Protein AF-A0A0N1ETY0-F1 (afdb_monomer_lite)

Sequence (392 aa):
MAFRADLLRKKLKDENRTQKFLAGELKTTQRTVSRWLSGANAPKGKDLERIANVLNCDAREFDPSHADEGAGILVSARVSVASHNAYEVMGHRYGVSQKAIVELAPILFSIVAARALNIPGEDLLLHDEATRRGLTSPLLGDNYQDQSGFEMDRRAASNGLCFGLKAGNPLEENPRNLFVEAMHRLTFGLADTVNLDGLVTTEAGEVPTASGSVVDVDVLRSMTGDSPELMQALASGQLRLSKCMDEFRAGGSDKVESLAAILQRHLEADTAVHRTALEARREASLGKLAAWHAAYAQDYPEMSAEYDELMQAYCHEAGWCPDWFTDDQKDELWADPFGERRFIDEDILPSFLLVRT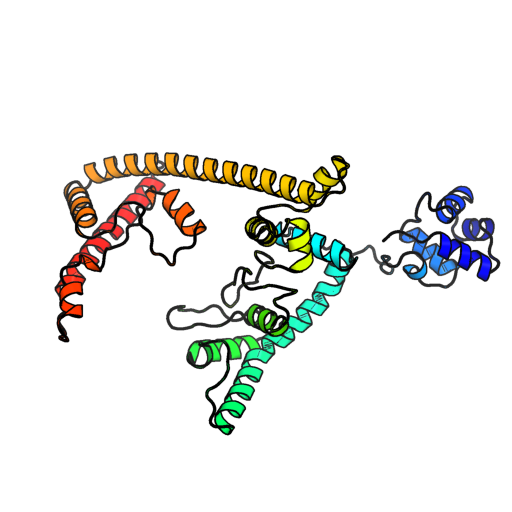SSALTMPQITSIKNRIRKIEAHRSTSKAAFEEAGE

Structure (mmCIF, N/CA/C/O backbone):
data_AF-A0A0N1ETY0-F1
#
_entry.id   AF-A0A0N1ETY0-F1
#
loop_
_atom_site.group_PDB
_atom_site.id
_atom_site.type_symbol
_atom_site.label_atom_id
_atom_site.label_alt_id
_atom_site.label_comp_id
_atom_site.label_asym_id
_atom_site.label_entity_id
_atom_site.label_seq_id
_atom_site.pdbx_PDB_ins_code
_atom_site.Cartn_x
_atom_site.Cartn_y
_atom_site.Cartn_z
_atom_site.occupancy
_atom_site.B_iso_or_equiv
_atom_site.auth_seq_id
_atom_site.auth_comp_id
_atom_site.auth_asym_id
_atom_site.auth_atom_id
_atom_site.pdbx_PDB_model_num
ATOM 1 N N . MET A 1 1 ? -9.637 0.552 25.660 1.00 49.91 1 MET A N 1
ATOM 2 C CA . MET A 1 1 ? -10.673 0.504 26.717 1.00 49.91 1 MET A CA 1
ATOM 3 C C . MET A 1 1 ? -10.066 0.994 28.021 1.00 49.91 1 MET A C 1
ATOM 5 O O . MET A 1 1 ? -8.882 0.775 28.213 1.00 49.91 1 MET A O 1
ATOM 9 N N . ALA A 1 2 ? -10.837 1.704 28.848 1.00 72.69 2 ALA A N 1
ATOM 10 C CA . ALA A 1 2 ? -10.352 2.360 30.064 1.00 72.69 2 ALA A CA 1
ATOM 11 C C . ALA A 1 2 ? -10.469 1.463 31.313 1.00 72.69 2 ALA A C 1
ATOM 13 O O . ALA A 1 2 ? -11.287 0.542 31.348 1.00 72.69 2 ALA A O 1
ATOM 14 N N . PHE A 1 3 ? -9.678 1.784 32.340 1.00 84.06 3 PHE A N 1
ATOM 15 C CA . PHE A 1 3 ? -9.737 1.219 33.692 1.00 84.06 3 PHE A CA 1
ATOM 16 C C . PHE A 1 3 ? -11.170 1.137 34.256 1.00 84.06 3 PHE A C 1
ATOM 18 O O . PHE A 1 3 ? -11.936 2.103 34.206 1.00 84.06 3 PHE A O 1
ATOM 25 N N . ARG A 1 4 ? -11.514 -0.010 34.849 1.00 87.88 4 ARG A N 1
ATOM 26 C CA . ARG A 1 4 ? -12.846 -0.343 35.373 1.00 87.88 4 ARG A CA 1
ATOM 27 C C . ARG A 1 4 ? -12.927 -0.131 36.889 1.00 87.88 4 ARG A C 1
ATOM 29 O O . ARG A 1 4 ? -12.682 -1.030 37.696 1.00 87.88 4 ARG A O 1
ATOM 36 N N . ALA A 1 5 ? -13.285 1.089 37.292 1.00 89.44 5 ALA A N 1
ATOM 37 C CA . ALA A 1 5 ? -13.374 1.496 38.701 1.00 89.44 5 ALA A CA 1
ATOM 38 C C . ALA A 1 5 ? -14.460 0.752 39.508 1.00 89.44 5 ALA A C 1
ATOM 40 O O . ALA A 1 5 ? -14.381 0.621 40.731 1.00 89.44 5 ALA A O 1
ATOM 41 N N . ASP A 1 6 ? -15.509 0.286 38.839 1.00 90.00 6 ASP A N 1
ATOM 42 C CA . ASP A 1 6 ? -16.552 -0.581 39.384 1.00 90.00 6 ASP A CA 1
ATOM 43 C C . ASP A 1 6 ? -16.007 -1.953 39.807 1.00 90.00 6 ASP A C 1
ATOM 45 O O . ASP A 1 6 ? -16.333 -2.414 40.904 1.00 90.00 6 ASP A O 1
ATOM 49 N N . LEU A 1 7 ? -15.118 -2.556 39.010 1.00 88.94 7 LEU A N 1
ATOM 50 C CA . LEU A 1 7 ? -14.484 -3.833 39.345 1.00 88.94 7 LEU A CA 1
ATOM 51 C C . LEU A 1 7 ? -13.558 -3.702 40.555 1.00 88.94 7 LEU A C 1
ATOM 53 O O . LEU A 1 7 ? -13.625 -4.531 41.463 1.00 88.94 7 LEU A O 1
ATOM 57 N N . LEU A 1 8 ? -12.783 -2.615 40.641 1.00 89.25 8 LEU A N 1
ATOM 58 C CA . LEU A 1 8 ? -11.962 -2.339 41.825 1.00 89.25 8 LEU A CA 1
ATOM 59 C C . LEU A 1 8 ? -12.820 -2.160 43.091 1.00 89.25 8 LEU A C 1
ATOM 61 O O . LEU A 1 8 ? -12.500 -2.713 44.145 1.00 89.25 8 LEU A O 1
ATOM 65 N N . ARG A 1 9 ? -13.936 -1.421 43.002 1.00 91.56 9 ARG A N 1
ATOM 66 C CA . ARG A 1 9 ? -14.877 -1.257 44.128 1.00 91.56 9 ARG A CA 1
ATOM 67 C C . ARG A 1 9 ? -15.480 -2.586 44.568 1.00 91.56 9 ARG A C 1
ATOM 69 O O . ARG A 1 9 ? -15.586 -2.833 45.768 1.00 91.56 9 ARG A O 1
ATOM 76 N N . LYS A 1 10 ? -15.877 -3.421 43.607 1.00 91.19 10 LYS A N 1
ATOM 77 C CA . LYS A 1 10 ? -16.440 -4.743 43.874 1.00 91.19 10 LYS A CA 1
ATOM 78 C C . LYS A 1 10 ? -15.421 -5.636 44.583 1.00 91.19 10 LYS A C 1
ATOM 80 O O . LYS A 1 10 ? -15.729 -6.148 45.651 1.00 91.19 10 LYS A O 1
ATOM 85 N N . LYS A 1 11 ? -14.189 -5.714 44.074 1.00 89.81 11 LYS A N 1
ATOM 86 C CA . LYS A 1 11 ? -13.116 -6.532 44.661 1.00 89.81 11 LYS A CA 1
ATOM 87 C C . LYS A 1 11 ? -12.775 -6.116 46.096 1.00 89.81 11 LYS A C 1
ATOM 89 O O . LYS A 1 11 ? -12.684 -6.959 46.980 1.00 89.81 11 LYS A O 1
ATOM 94 N N . LEU A 1 12 ? -12.676 -4.808 46.363 1.00 90.31 12 LEU A N 1
ATOM 95 C CA . LEU A 1 12 ? -12.457 -4.304 47.726 1.00 90.31 12 LEU A CA 1
ATOM 96 C C . LEU A 1 12 ? -13.573 -4.718 48.689 1.00 90.31 12 LEU A C 1
ATOM 98 O O . LEU A 1 12 ? -13.297 -5.063 49.837 1.00 90.31 12 LEU A O 1
ATOM 102 N N . LYS A 1 13 ? -14.825 -4.691 48.222 1.00 90.94 13 LYS A N 1
ATOM 103 C CA . LYS A 1 13 ? -15.976 -5.129 49.011 1.00 90.94 13 LYS A CA 1
ATOM 104 C C . LYS A 1 13 ? -15.937 -6.637 49.266 1.00 90.94 13 LYS A C 1
ATOM 106 O O . LYS A 1 13 ? -16.143 -7.044 50.404 1.00 90.94 13 LYS A O 1
ATOM 111 N N . ASP A 1 14 ? -15.644 -7.430 48.239 1.00 89.12 14 ASP A N 1
ATOM 112 C CA . ASP A 1 14 ? -15.599 -8.895 48.320 1.00 89.12 14 ASP A CA 1
ATOM 113 C C . ASP A 1 14 ? -14.485 -9.379 49.270 1.00 89.12 14 ASP A C 1
ATOM 115 O O . ASP A 1 14 ? -14.660 -10.360 49.988 1.00 89.12 14 ASP A O 1
ATOM 119 N N . GLU A 1 15 ? -13.374 -8.643 49.359 1.00 86.62 15 GLU A N 1
ATOM 120 C CA . GLU A 1 15 ? -12.265 -8.935 50.278 1.00 86.62 15 GLU A CA 1
ATOM 121 C C . GLU A 1 15 ? -12.382 -8.256 51.656 1.00 86.62 15 GLU A C 1
ATOM 123 O O . GLU A 1 15 ? -11.464 -8.353 52.470 1.00 86.62 15 GLU A O 1
ATOM 128 N N . ASN A 1 16 ? -13.487 -7.557 51.947 1.00 88.81 16 ASN A N 1
ATOM 129 C CA . ASN A 1 16 ? -13.677 -6.763 53.173 1.00 88.81 16 ASN A CA 1
ATOM 130 C C . ASN A 1 16 ? -12.553 -5.737 53.438 1.00 88.81 16 ASN A C 1
ATOM 132 O O . ASN A 1 16 ? -12.213 -5.427 54.584 1.00 88.81 16 ASN A O 1
ATOM 136 N N . ARG A 1 17 ? -11.977 -5.168 52.375 1.00 89.00 17 ARG A N 1
ATOM 137 C CA . ARG A 1 17 ? -10.902 -4.171 52.448 1.00 89.00 17 ARG A CA 1
ATOM 138 C C . ARG A 1 17 ? -11.454 -2.764 52.239 1.00 89.00 17 ARG A C 1
ATOM 140 O O . ARG A 1 17 ? -12.362 -2.522 51.451 1.00 89.00 17 ARG A O 1
ATOM 147 N N . THR A 1 18 ? -10.885 -1.792 52.951 1.00 90.38 18 THR A N 1
ATOM 148 C CA . THR A 1 18 ? -11.328 -0.387 52.891 1.00 90.38 18 THR A CA 1
ATOM 149 C C . THR A 1 18 ? -10.413 0.471 52.015 1.00 90.38 18 THR A C 1
ATOM 151 O O . THR A 1 18 ? -9.252 0.129 51.790 1.00 90.38 18 THR A O 1
ATOM 154 N N . GLN A 1 19 ? -10.872 1.659 51.595 1.00 89.25 19 GLN A N 1
ATOM 155 C CA . GLN A 1 19 ? -9.989 2.625 50.916 1.00 89.25 19 GLN A CA 1
ATOM 156 C C . GLN A 1 19 ? -8.766 2.987 51.777 1.00 89.25 19 GLN A C 1
ATOM 158 O O . GLN A 1 19 ? -7.692 3.266 51.253 1.00 89.25 19 GLN A O 1
ATOM 163 N N . LYS A 1 20 ? -8.940 3.010 53.110 1.00 89.94 20 LYS A N 1
ATOM 164 C CA . LYS A 1 20 ? -7.881 3.322 54.074 1.00 89.94 20 LYS A CA 1
ATOM 165 C C . LYS A 1 20 ? -6.827 2.222 54.094 1.00 89.94 20 LYS A C 1
ATOM 167 O O . LYS A 1 20 ? -5.646 2.543 54.148 1.00 89.94 20 LYS A O 1
ATOM 172 N N . PHE A 1 21 ? -7.260 0.964 54.019 1.00 91.62 21 PHE A N 1
ATOM 173 C CA . PHE A 1 21 ? -6.368 -0.182 53.878 1.00 91.62 21 PHE A CA 1
ATOM 174 C C . PHE A 1 21 ? -5.535 -0.059 52.597 1.00 91.62 21 PHE A C 1
ATOM 176 O O . PHE A 1 21 ? -4.311 -0.028 52.664 1.00 91.62 21 PHE A O 1
ATOM 183 N N . LEU A 1 22 ? -6.199 0.129 51.451 1.00 89.69 22 LEU A N 1
ATOM 184 C CA . LEU A 1 22 ? -5.520 0.208 50.158 1.00 89.69 22 LEU A CA 1
ATOM 185 C C . LEU A 1 22 ? -4.552 1.404 50.091 1.00 89.69 22 LEU A C 1
ATOM 187 O O . LEU A 1 22 ? -3.439 1.275 49.597 1.00 89.69 22 LEU A O 1
ATOM 191 N N . ALA A 1 23 ? -4.930 2.557 50.651 1.00 91.56 23 ALA A N 1
ATOM 192 C CA . ALA A 1 23 ? -4.047 3.720 50.746 1.00 91.56 23 ALA A CA 1
ATOM 193 C C . ALA A 1 23 ? -2.799 3.456 51.613 1.00 91.56 23 ALA A C 1
ATOM 195 O O . ALA A 1 23 ? -1.714 3.934 51.278 1.00 91.56 23 ALA A O 1
ATOM 196 N N . GLY A 1 24 ? -2.954 2.694 52.702 1.00 88.94 24 GLY A N 1
ATOM 197 C CA . GLY A 1 24 ? -1.863 2.307 53.597 1.00 88.94 24 GLY A CA 1
ATOM 198 C C . GLY A 1 24 ? -0.850 1.388 52.919 1.00 88.94 24 GLY A C 1
ATOM 199 O O . GLY A 1 24 ? 0.336 1.711 52.894 1.00 88.94 24 GLY A O 1
ATOM 200 N N . GLU A 1 25 ? -1.326 0.304 52.305 1.00 88.75 25 GLU A N 1
ATOM 201 C CA . GLU A 1 25 ? -0.475 -0.671 51.605 1.00 88.75 25 GLU A CA 1
ATOM 202 C C . GLU A 1 25 ? 0.276 -0.047 50.423 1.00 88.75 25 GLU A C 1
ATOM 204 O O . GLU A 1 25 ? 1.470 -0.263 50.223 1.00 88.75 25 GLU A O 1
ATOM 209 N N . LEU A 1 26 ? -0.406 0.812 49.666 1.00 87.81 26 LEU A N 1
ATOM 210 C CA . LEU A 1 26 ? 0.155 1.450 48.477 1.00 87.81 26 LEU A CA 1
ATOM 211 C C . LEU A 1 26 ? 0.992 2.704 48.784 1.00 87.81 26 LEU A C 1
ATOM 213 O O . LEU A 1 26 ? 1.518 3.324 47.857 1.00 87.81 26 LEU A O 1
ATOM 217 N N . LYS A 1 27 ? 1.113 3.107 50.060 1.00 89.12 27 LYS A N 1
ATOM 218 C CA . LYS A 1 27 ? 1.803 4.337 50.502 1.00 89.12 27 LYS A CA 1
ATOM 219 C C . LYS A 1 27 ? 1.344 5.592 49.739 1.00 89.12 27 LYS A C 1
ATOM 221 O O . LYS A 1 27 ? 2.148 6.429 49.334 1.00 89.12 27 LYS A O 1
ATOM 226 N N . THR A 1 28 ? 0.035 5.726 49.542 1.00 89.75 28 THR A N 1
ATOM 227 C CA . THR A 1 28 ? -0.612 6.844 48.831 1.00 89.75 28 THR A CA 1
ATOM 228 C C . THR A 1 28 ? -1.726 7.449 49.689 1.00 89.75 28 THR A C 1
ATOM 230 O O . THR A 1 28 ? -2.027 6.982 50.785 1.00 89.75 28 THR A O 1
ATOM 233 N N . THR A 1 29 ? -2.327 8.552 49.241 1.00 91.62 29 THR A N 1
ATOM 234 C CA . THR A 1 29 ? -3.383 9.232 50.000 1.00 91.62 29 THR A CA 1
ATOM 235 C C . THR A 1 29 ? -4.746 8.584 49.759 1.00 91.62 29 THR A C 1
ATOM 237 O O . THR A 1 29 ? -5.067 8.172 48.643 1.00 91.62 29 THR A O 1
ATOM 240 N N . GLN A 1 30 ? -5.614 8.587 50.776 1.00 91.06 30 GLN A N 1
ATOM 241 C CA . GLN A 1 30 ? -7.008 8.147 50.611 1.00 91.06 30 GLN A CA 1
ATOM 242 C C . GLN A 1 30 ? -7.755 8.953 49.539 1.00 91.06 30 GLN A C 1
ATOM 244 O O . GLN A 1 30 ? -8.630 8.417 48.867 1.00 91.06 30 GLN A O 1
ATOM 249 N N . ARG A 1 31 ? -7.384 10.226 49.332 1.00 91.00 31 ARG A N 1
ATOM 250 C CA . ARG A 1 31 ? -7.933 11.071 48.261 1.00 91.00 31 ARG A CA 1
ATOM 251 C C . ARG A 1 31 ? -7.584 10.523 46.875 1.00 91.00 31 ARG A C 1
ATOM 253 O O . ARG A 1 31 ? -8.430 10.561 45.988 1.00 91.00 31 ARG A O 1
ATOM 260 N N . THR A 1 32 ? -6.367 10.015 46.684 1.00 90.44 32 THR A N 1
ATOM 261 C CA . THR A 1 32 ? -5.940 9.384 45.427 1.00 90.44 32 THR A CA 1
ATOM 262 C C . THR A 1 32 ? -6.734 8.106 45.168 1.00 90.44 32 THR A C 1
ATOM 264 O O . THR A 1 32 ? -7.322 7.968 44.101 1.00 90.44 32 THR A O 1
ATOM 267 N N . VAL A 1 33 ? -6.844 7.230 46.171 1.00 89.69 33 VAL A N 1
ATOM 268 C CA . VAL A 1 33 ? -7.635 5.992 46.070 1.00 89.69 33 VAL A CA 1
ATOM 269 C C . VAL A 1 33 ? -9.112 6.293 45.802 1.00 89.69 33 VAL A C 1
ATOM 271 O O . VAL A 1 33 ? -9.727 5.667 44.946 1.00 89.69 33 VAL A O 1
ATOM 274 N N . SER A 1 34 ? -9.678 7.303 46.464 1.00 91.75 34 SER A N 1
ATOM 275 C CA . SER A 1 34 ? -11.056 7.746 46.229 1.00 91.75 34 SER A CA 1
ATOM 276 C C . SER A 1 34 ? -11.286 8.198 44.780 1.00 91.75 34 SER A C 1
ATOM 278 O O . SER A 1 34 ? -12.310 7.849 44.198 1.00 91.75 34 SER A O 1
ATOM 280 N N . ARG A 1 35 ? -10.317 8.897 44.168 1.00 90.50 35 ARG A N 1
ATOM 281 C CA . ARG A 1 35 ? -10.372 9.292 42.747 1.00 90.50 35 ARG A CA 1
ATOM 282 C C . ARG A 1 35 ? -10.308 8.099 41.791 1.00 90.50 35 ARG A C 1
ATOM 284 O O . ARG A 1 35 ? -10.952 8.147 40.747 1.00 90.50 35 ARG A O 1
ATOM 291 N N . TRP A 1 36 ? -9.561 7.053 42.146 1.00 92.38 36 TRP A N 1
ATOM 292 C CA . TRP A 1 36 ? -9.536 5.801 41.385 1.00 92.38 36 TRP A CA 1
ATOM 293 C C . TRP A 1 36 ? -10.888 5.088 41.463 1.00 92.38 36 TRP A C 1
ATOM 295 O O . TRP A 1 36 ? -11.455 4.725 40.438 1.00 92.38 36 TRP A O 1
ATOM 305 N N . LEU A 1 37 ? -11.460 4.963 42.664 1.00 88.88 37 LEU A N 1
ATOM 306 C CA . LEU A 1 37 ? -12.750 4.296 42.883 1.00 88.88 37 LEU A CA 1
ATOM 307 C C . LEU A 1 37 ? -13.938 5.047 42.269 1.00 88.88 37 LEU A C 1
ATOM 309 O O . LEU A 1 37 ? -14.940 4.420 41.924 1.00 88.88 37 LEU A O 1
ATOM 313 N N . SER A 1 38 ? -13.848 6.372 42.134 1.00 87.19 38 SER A N 1
ATOM 314 C CA . SER A 1 38 ? -14.869 7.178 41.459 1.00 87.19 38 SER A CA 1
ATOM 315 C C . SER A 1 38 ? -14.731 7.196 39.935 1.00 87.19 38 SER A C 1
ATOM 317 O O . SER A 1 38 ? -15.620 7.714 39.267 1.00 87.19 38 SER A O 1
ATOM 319 N N . GLY A 1 39 ? -13.635 6.662 39.381 1.00 82.31 39 GLY A N 1
ATOM 320 C CA . GLY A 1 39 ? -13.335 6.710 37.947 1.00 82.31 39 GLY A CA 1
ATOM 321 C C . GLY A 1 39 ? -12.894 8.087 37.436 1.00 82.31 39 GLY A C 1
ATOM 322 O O . GLY A 1 39 ? -12.704 8.254 36.237 1.00 82.31 39 GLY A O 1
ATOM 323 N N . ALA A 1 40 ? -12.703 9.074 38.320 1.00 79.44 40 ALA A N 1
ATOM 324 C CA . ALA A 1 40 ? -12.299 10.429 37.934 1.00 79.44 40 ALA A CA 1
ATOM 325 C C . ALA A 1 40 ? -10.838 10.508 37.461 1.00 79.44 40 ALA A C 1
ATOM 327 O O . ALA A 1 40 ? -10.470 11.414 36.719 1.00 79.44 40 ALA A O 1
ATOM 328 N N . ASN A 1 41 ? -9.988 9.593 37.929 1.00 83.62 41 ASN A N 1
ATOM 329 C CA . ASN A 1 41 ? -8.619 9.440 37.454 1.00 83.62 41 ASN A CA 1
ATOM 330 C C . ASN A 1 41 ? -8.265 7.957 37.514 1.00 83.62 41 ASN A C 1
ATOM 332 O O . ASN A 1 41 ? -8.521 7.334 38.539 1.00 83.62 41 ASN A O 1
ATOM 336 N N . ALA A 1 42 ? -7.695 7.385 36.459 1.00 84.69 42 ALA A N 1
ATOM 337 C CA . ALA A 1 42 ? -7.257 5.995 36.491 1.00 84.69 42 ALA A CA 1
ATOM 338 C C . ALA A 1 42 ? -5.894 5.879 37.207 1.00 84.69 42 ALA A C 1
ATOM 340 O O . ALA A 1 42 ? -5.064 6.792 37.107 1.00 84.69 42 ALA A O 1
ATOM 341 N N . PRO A 1 43 ? -5.632 4.791 37.951 1.00 86.06 43 PRO A N 1
ATOM 342 C CA . PRO A 1 43 ? -4.280 4.481 38.409 1.00 86.06 43 PRO A CA 1
ATOM 343 C C . PRO A 1 43 ? -3.344 4.295 37.206 1.00 86.06 43 PRO A C 1
ATOM 345 O O . PRO A 1 43 ? -3.741 3.792 36.158 1.00 86.06 43 PRO A O 1
ATOM 348 N N . LYS A 1 44 ? -2.083 4.712 37.353 1.00 84.56 44 LYS A N 1
ATOM 349 C CA . LYS A 1 44 ? -1.043 4.448 36.344 1.00 84.56 44 LYS A CA 1
ATOM 350 C C . LYS A 1 44 ? -0.632 2.974 36.403 1.00 84.56 44 LYS A C 1
ATOM 352 O O . LYS A 1 44 ? -0.803 2.364 37.451 1.00 84.56 44 LYS A O 1
ATOM 357 N N . GLY A 1 45 ? -0.013 2.435 35.345 1.00 80.81 45 GLY A N 1
ATOM 358 C CA . GLY A 1 45 ? 0.389 1.013 35.268 1.00 80.81 45 GLY A CA 1
ATOM 359 C C . GLY A 1 45 ? 1.076 0.485 36.534 1.00 80.81 45 GLY A C 1
ATOM 360 O O . GLY A 1 45 ? 0.581 -0.452 37.144 1.00 80.81 45 GLY A O 1
ATOM 361 N N . LYS A 1 46 ? 2.086 1.210 37.030 1.00 82.62 46 LYS A N 1
ATOM 362 C CA . LYS A 1 46 ? 2.790 0.885 38.282 1.00 82.62 46 LYS A CA 1
ATOM 363 C C . LYS A 1 46 ? 1.896 0.834 39.525 1.00 82.62 46 LYS A C 1
ATOM 365 O O . LYS A 1 46 ? 2.124 0.049 40.440 1.00 82.62 46 LYS A O 1
ATOM 370 N N . ASP A 1 47 ? 0.918 1.731 39.619 1.00 86.62 47 ASP A N 1
ATOM 371 C CA . ASP A 1 47 ? -0.022 1.730 40.742 1.00 86.62 47 ASP A CA 1
ATOM 372 C C . ASP A 1 47 ? -1.067 0.622 40.573 1.00 86.62 47 ASP A C 1
ATOM 374 O O . ASP A 1 47 ? -1.505 0.052 41.567 1.00 86.62 47 ASP A O 1
ATOM 378 N N . LEU A 1 48 ? -1.421 0.282 39.331 1.00 87.31 48 LEU A N 1
ATOM 379 C CA . LEU A 1 48 ? -2.335 -0.807 39.008 1.00 87.31 48 LEU A CA 1
ATOM 380 C C . LEU A 1 48 ? -1.746 -2.176 39.366 1.00 87.31 48 LEU A C 1
ATOM 382 O O . LEU A 1 48 ? -2.433 -2.964 40.008 1.00 87.31 48 LEU A O 1
ATOM 386 N N . GLU A 1 49 ? -0.472 -2.419 39.056 1.00 84.44 49 GLU A N 1
ATOM 387 C CA . GLU A 1 49 ? 0.260 -3.636 39.448 1.00 84.44 49 GLU A CA 1
ATOM 388 C C . GLU A 1 49 ? 0.308 -3.776 40.965 1.00 84.44 49 GLU A C 1
ATOM 390 O O . GLU A 1 49 ? 0.044 -4.835 41.526 1.00 84.44 49 GLU A O 1
ATOM 395 N N . ARG A 1 50 ? 0.569 -2.676 41.674 1.00 86.56 50 ARG A N 1
ATOM 396 C CA . ARG A 1 50 ? 0.558 -2.684 43.139 1.00 86.56 50 ARG A CA 1
ATOM 397 C C . ARG A 1 50 ? -0.834 -2.941 43.707 1.00 86.56 50 ARG A C 1
ATOM 399 O O . ARG A 1 50 ? -0.945 -3.668 44.688 1.00 86.56 50 ARG A O 1
ATOM 406 N N . ILE A 1 51 ? -1.885 -2.361 43.120 1.00 88.88 51 ILE A N 1
ATOM 407 C CA . ILE A 1 51 ? -3.276 -2.649 43.506 1.00 88.88 51 ILE A CA 1
ATOM 408 C C . ILE A 1 51 ? -3.564 -4.142 43.315 1.00 88.88 51 ILE A C 1
ATOM 410 O O . ILE A 1 51 ? -4.075 -4.779 44.233 1.00 88.88 51 ILE A O 1
ATOM 414 N N . ALA A 1 52 ? -3.201 -4.692 42.158 1.00 87.62 52 ALA A N 1
ATOM 415 C CA . ALA A 1 52 ? -3.395 -6.091 41.809 1.00 87.62 52 ALA A CA 1
ATOM 416 C C . ALA A 1 52 ? -2.648 -7.033 42.767 1.00 87.62 52 ALA A C 1
ATOM 418 O O . ALA A 1 52 ? -3.256 -7.943 43.327 1.00 87.62 52 ALA A O 1
ATOM 419 N N . ASN A 1 53 ? -1.389 -6.719 43.084 1.00 86.81 53 ASN A N 1
ATOM 420 C CA . ASN A 1 53 ? -0.576 -7.441 44.065 1.00 86.81 53 ASN A CA 1
ATOM 421 C C . ASN A 1 53 ? -1.183 -7.401 45.478 1.00 86.81 53 ASN A C 1
ATOM 423 O O . ASN A 1 53 ? -1.270 -8.428 46.148 1.00 86.81 53 ASN A O 1
ATOM 427 N N . VAL A 1 54 ? -1.645 -6.233 45.942 1.00 89.31 54 VAL A N 1
ATOM 428 C CA . VAL A 1 54 ? -2.278 -6.093 47.268 1.00 89.31 54 VAL A CA 1
ATOM 429 C C . VAL A 1 54 ? -3.579 -6.895 47.353 1.00 89.31 54 VAL A C 1
ATOM 431 O O . VAL A 1 54 ? -3.877 -7.469 48.404 1.00 89.31 54 VAL A O 1
ATOM 434 N N . LEU A 1 55 ? -4.344 -6.939 46.263 1.00 87.62 55 LEU A N 1
ATOM 435 C CA . LEU A 1 55 ? -5.616 -7.659 46.147 1.00 87.62 55 LEU A CA 1
ATOM 436 C C . LEU A 1 55 ? -5.453 -9.093 45.609 1.00 87.62 55 LEU A C 1
ATOM 438 O O . LEU A 1 55 ? -6.444 -9.754 45.328 1.00 87.62 55 LEU A O 1
ATOM 442 N N . ASN A 1 56 ? -4.217 -9.584 45.474 1.00 84.25 56 ASN A N 1
ATOM 443 C CA . ASN A 1 56 ? -3.889 -10.925 44.983 1.00 84.25 56 ASN A CA 1
ATOM 444 C C . ASN A 1 56 ? -4.690 -11.338 43.728 1.00 84.25 56 ASN A C 1
ATOM 446 O O . ASN A 1 56 ? -5.333 -12.389 43.690 1.00 84.25 56 ASN A O 1
ATOM 450 N N . CYS A 1 57 ? -4.695 -10.467 42.724 1.00 84.38 57 CYS A N 1
ATOM 451 C CA . CYS A 1 57 ? -5.416 -10.641 41.466 1.00 84.38 57 CYS A CA 1
ATOM 452 C C . CYS A 1 57 ? -4.578 -10.120 40.296 1.00 84.38 57 CYS A C 1
ATOM 454 O O . CYS A 1 57 ? -3.516 -9.537 40.509 1.00 84.38 57 CYS A O 1
ATOM 456 N N . ASP A 1 58 ? -5.042 -10.342 39.069 1.00 82.12 58 ASP A N 1
ATOM 457 C CA . ASP A 1 58 ? -4.366 -9.843 37.870 1.00 82.12 58 ASP A CA 1
ATOM 458 C C . ASP A 1 58 ? -4.759 -8.375 37.613 1.00 82.12 58 ASP A C 1
ATOM 460 O O . ASP A 1 58 ? -5.934 -8.005 37.684 1.00 82.12 58 ASP A O 1
ATOM 464 N N . ALA A 1 59 ? -3.791 -7.513 37.291 1.00 84.12 59 ALA A N 1
ATOM 465 C CA . ALA A 1 59 ? -4.044 -6.113 36.945 1.00 84.12 59 ALA A CA 1
ATOM 466 C C . ALA A 1 59 ? -4.967 -5.969 35.718 1.00 84.12 59 ALA A C 1
ATOM 468 O O . ALA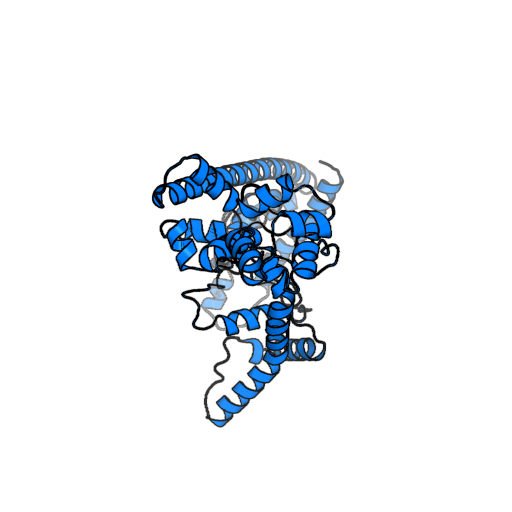 A 1 59 ? -5.731 -4.999 35.627 1.00 84.12 59 ALA A O 1
ATOM 469 N N . ARG A 1 60 ? -4.986 -6.976 34.835 1.00 81.56 60 ARG A N 1
ATOM 470 C CA . ARG A 1 60 ? -5.904 -7.094 33.695 1.00 81.56 60 ARG A CA 1
ATOM 471 C C . ARG A 1 60 ? -7.368 -7.240 34.102 1.00 81.56 60 ARG A C 1
ATOM 473 O O . ARG A 1 60 ? -8.249 -6.890 33.317 1.00 81.56 60 ARG A O 1
ATOM 480 N N . GLU A 1 61 ? -7.655 -7.690 35.327 1.00 82.31 61 GLU A N 1
ATOM 481 C CA . GLU A 1 61 ? -9.025 -7.706 35.860 1.00 82.31 61 GLU A CA 1
ATOM 482 C C . GLU A 1 61 ? -9.592 -6.286 35.998 1.00 82.31 61 GLU A C 1
ATOM 484 O O . GLU A 1 61 ? -10.799 -6.085 35.863 1.00 82.31 61 GLU A O 1
ATOM 489 N N . PHE A 1 62 ? -8.738 -5.291 36.242 1.00 85.44 62 PHE A N 1
ATOM 490 C CA . PHE A 1 62 ? -9.138 -3.891 36.393 1.00 85.44 62 PHE A CA 1
ATOM 491 C C . PHE A 1 62 ? -8.915 -3.073 35.120 1.00 85.44 62 PHE A C 1
ATOM 493 O O . PHE A 1 62 ? -9.685 -2.152 34.840 1.00 85.44 62 PHE A O 1
ATOM 500 N N . ASP A 1 63 ? -7.884 -3.399 34.344 1.00 82.00 63 ASP A N 1
ATOM 501 C CA . ASP A 1 63 ? -7.627 -2.814 33.031 1.00 82.00 63 ASP A CA 1
ATOM 502 C C . ASP A 1 63 ? -7.173 -3.902 32.049 1.00 82.00 63 ASP A C 1
ATOM 504 O O . ASP A 1 63 ? -5.988 -4.227 32.008 1.00 82.00 63 ASP A O 1
ATOM 508 N N . PRO A 1 64 ? -8.077 -4.434 31.204 1.00 73.69 64 PRO A N 1
ATOM 509 C CA . PRO A 1 64 ? -7.743 -5.481 30.237 1.00 73.69 64 PRO A CA 1
ATOM 510 C C . PRO A 1 64 ? -6.630 -5.109 29.248 1.00 73.69 64 PRO A C 1
ATOM 512 O O . PRO A 1 64 ? -6.125 -5.981 28.549 1.00 73.69 64 PRO A O 1
ATOM 515 N N . SER A 1 65 ? -6.276 -3.822 29.142 1.00 68.75 65 SER A N 1
ATOM 516 C CA . SER A 1 65 ? -5.192 -3.342 28.283 1.00 68.75 65 SER A CA 1
ATOM 517 C C . SER A 1 65 ? -3.831 -3.268 28.986 1.00 68.75 65 SER A C 1
ATOM 519 O O . SER A 1 65 ? -2.833 -2.907 28.351 1.00 68.75 65 SER A O 1
ATOM 521 N N . HIS A 1 66 ? -3.767 -3.607 30.274 1.00 71.62 66 HIS A N 1
ATOM 522 C CA . HIS A 1 66 ? -2.534 -3.675 31.046 1.00 71.62 66 HIS A CA 1
ATOM 523 C C . HIS A 1 66 ? -1.623 -4.809 30.535 1.00 71.62 66 HIS A C 1
ATOM 525 O O . HIS A 1 66 ? -2.086 -5.921 30.305 1.00 71.62 66 HIS A O 1
ATOM 531 N N . ALA A 1 67 ? -0.337 -4.514 30.315 1.00 65.62 67 ALA A N 1
ATOM 532 C CA . ALA A 1 67 ? 0.684 -5.522 30.005 1.00 65.62 67 ALA A CA 1
ATOM 533 C C . ALA A 1 67 ? 1.539 -5.739 31.256 1.00 65.62 67 ALA A C 1
ATOM 535 O O . ALA A 1 67 ? 1.906 -4.747 31.882 1.00 65.62 67 ALA A O 1
ATOM 536 N N . ASP A 1 68 ? 1.830 -7.000 31.584 1.00 56.56 68 ASP A N 1
ATOM 537 C CA . ASP A 1 68 ? 2.590 -7.365 32.783 1.00 56.56 68 ASP A CA 1
ATOM 538 C C . ASP A 1 68 ? 3.990 -6.737 32.795 1.00 56.56 68 ASP A C 1
ATOM 540 O O . ASP A 1 68 ? 4.626 -6.530 31.758 1.00 56.56 68 ASP A O 1
ATOM 544 N N . GLU A 1 69 ? 4.434 -6.442 34.012 1.00 49.62 69 GLU A N 1
ATOM 545 C CA . GLU A 1 69 ? 5.533 -5.568 34.411 1.00 49.62 69 GLU A CA 1
ATOM 546 C C . GLU A 1 69 ? 6.871 -5.842 33.684 1.00 49.62 69 GLU A C 1
ATOM 548 O O . GLU A 1 69 ? 7.735 -6.612 34.103 1.00 49.62 69 GLU A O 1
ATOM 553 N N . GLY A 1 70 ? 7.069 -5.100 32.600 1.00 51.75 70 GLY A N 1
ATOM 554 C CA . GLY A 1 70 ? 8.330 -4.501 32.181 1.00 51.75 70 GLY A CA 1
ATOM 555 C C . GLY A 1 70 ? 8.027 -3.067 31.743 1.00 51.75 70 GLY A C 1
ATOM 556 O O . GLY A 1 70 ? 6.881 -2.747 31.423 1.00 51.75 70 GLY A O 1
ATOM 557 N N . ALA A 1 71 ? 9.019 -2.168 31.711 1.00 51.69 71 ALA A N 1
ATOM 558 C CA . ALA A 1 71 ? 8.846 -0.929 30.953 1.00 51.69 71 ALA A CA 1
ATOM 559 C C . ALA A 1 71 ? 8.524 -1.357 29.518 1.00 51.69 71 ALA A C 1
ATOM 561 O O . ALA A 1 71 ? 9.404 -1.899 28.851 1.00 51.69 71 ALA A O 1
ATOM 562 N N . GLY A 1 72 ? 7.254 -1.237 29.111 1.00 56.09 72 GLY A N 1
ATOM 563 C CA . GLY A 1 72 ? 6.785 -1.742 27.825 1.00 56.09 72 GLY A CA 1
ATOM 564 C C . GLY A 1 72 ? 7.779 -1.371 26.731 1.00 56.09 72 GLY A C 1
ATOM 565 O O . GLY A 1 72 ? 8.253 -0.233 26.682 1.00 56.09 72 GLY A O 1
ATOM 566 N N . ILE A 1 73 ? 8.160 -2.345 25.908 1.00 66.81 73 ILE A N 1
ATOM 567 C CA . ILE A 1 73 ? 9.157 -2.110 24.869 1.00 66.81 73 ILE A CA 1
ATOM 568 C C . ILE A 1 73 ? 8.515 -1.179 23.844 1.00 66.81 73 ILE A C 1
ATOM 570 O O . ILE A 1 73 ? 7.492 -1.515 23.245 1.00 66.81 73 ILE A O 1
ATOM 574 N N . LEU A 1 74 ? 9.095 0.010 23.665 1.00 70.12 74 LEU A N 1
ATOM 575 C CA . LEU A 1 74 ? 8.640 0.935 22.638 1.00 70.12 74 LEU A CA 1
ATOM 576 C C . LEU A 1 74 ? 8.981 0.342 21.271 1.00 70.12 74 LEU A C 1
ATOM 578 O O . LEU A 1 74 ? 10.120 0.415 20.817 1.00 70.12 74 LEU A O 1
ATOM 582 N N . VAL A 1 75 ? 7.973 -0.219 20.616 1.00 72.50 75 VAL A N 1
ATOM 583 C CA . VAL A 1 75 ? 8.031 -0.574 19.202 1.00 72.50 75 VAL A CA 1
ATOM 584 C C . VAL A 1 75 ? 7.450 0.606 18.433 1.00 72.50 75 VAL A C 1
ATOM 586 O O . VAL A 1 75 ? 6.239 0.819 18.432 1.00 72.50 75 VAL A O 1
ATOM 589 N N . SER A 1 76 ? 8.316 1.422 17.832 1.00 75.19 76 SER A N 1
ATOM 590 C CA . SER A 1 76 ? 7.906 2.532 16.973 1.00 75.19 76 SER A CA 1
ATOM 591 C C . SER A 1 76 ? 8.359 2.279 15.540 1.00 75.19 76 SER A C 1
ATOM 593 O O . SER A 1 76 ? 9.508 1.942 15.271 1.00 75.19 76 SER A O 1
ATOM 595 N N . ALA A 1 77 ? 7.428 2.446 14.609 1.00 79.38 77 ALA A N 1
ATOM 596 C CA . ALA A 1 77 ? 7.688 2.400 13.182 1.00 79.38 77 ALA A CA 1
ATOM 597 C C . ALA A 1 77 ? 6.883 3.511 12.510 1.00 79.38 77 ALA A C 1
ATOM 599 O O . ALA A 1 77 ? 5.769 3.830 12.936 1.00 79.38 77 ALA A O 1
ATOM 600 N N . ARG A 1 78 ? 7.441 4.109 11.456 1.00 83.81 78 ARG A N 1
ATOM 601 C CA . ARG A 1 78 ? 6.645 4.931 10.544 1.00 83.81 78 ARG A CA 1
ATOM 602 C C . ARG A 1 78 ? 5.866 3.980 9.646 1.00 83.81 78 ARG A C 1
ATOM 604 O O . ARG A 1 78 ? 6.471 3.175 8.948 1.00 83.81 78 ARG A O 1
ATOM 611 N N . VAL A 1 79 ? 4.544 4.066 9.699 1.00 87.69 79 VAL A N 1
ATOM 612 C CA . VAL A 1 79 ? 3.642 3.270 8.862 1.00 87.69 79 VAL A CA 1
ATOM 613 C C . VAL A 1 79 ? 2.999 4.151 7.799 1.00 87.69 79 VAL A C 1
ATOM 615 O O . VAL A 1 79 ? 2.924 5.371 7.958 1.00 87.69 79 VAL A O 1
ATOM 618 N N . SER A 1 80 ? 2.543 3.526 6.716 1.00 90.44 80 SER A N 1
ATOM 619 C CA . SER A 1 80 ? 1.792 4.211 5.663 1.00 90.44 80 SER A CA 1
ATOM 620 C C . SER A 1 80 ? 0.443 4.729 6.180 1.00 90.44 80 SER A C 1
ATOM 622 O O . SER A 1 80 ? -0.091 4.235 7.181 1.00 90.44 80 SER A O 1
ATOM 624 N N . VAL A 1 81 ? -0.136 5.702 5.472 1.00 92.88 81 VAL A N 1
ATOM 625 C CA . VAL A 1 81 ? -1.502 6.173 5.748 1.00 92.88 81 VAL A CA 1
ATOM 626 C C . VAL A 1 81 ? -2.516 5.042 5.542 1.00 92.88 81 VAL A C 1
ATOM 628 O O . VAL A 1 81 ? -3.404 4.891 6.373 1.00 92.88 81 VAL A O 1
ATOM 631 N N . ALA A 1 82 ? -2.325 4.184 4.533 1.00 93.62 82 ALA A N 1
ATOM 632 C CA . ALA A 1 82 ? -3.141 2.988 4.306 1.00 93.62 82 ALA A CA 1
ATOM 633 C C . ALA A 1 82 ? -3.173 2.065 5.537 1.00 93.62 82 ALA A C 1
ATOM 635 O O . ALA A 1 82 ? -4.239 1.722 6.047 1.00 93.62 82 ALA A O 1
ATOM 636 N N . SER A 1 83 ? -2.002 1.731 6.095 1.00 92.81 83 SER A N 1
ATOM 637 C CA . SER A 1 83 ? -1.904 0.924 7.320 1.00 92.81 83 SER A CA 1
ATOM 638 C C . SER A 1 83 ? -2.569 1.612 8.515 1.00 92.81 83 SER A C 1
ATOM 640 O O . SER A 1 83 ? -3.242 0.960 9.310 1.00 92.81 83 SER A O 1
ATOM 642 N N . HIS A 1 84 ? -2.402 2.932 8.645 1.00 93.25 84 HIS A N 1
ATOM 643 C CA . HIS A 1 84 ? -3.068 3.699 9.696 1.00 93.25 84 HIS A CA 1
ATOM 644 C C . HIS A 1 84 ? -4.595 3.6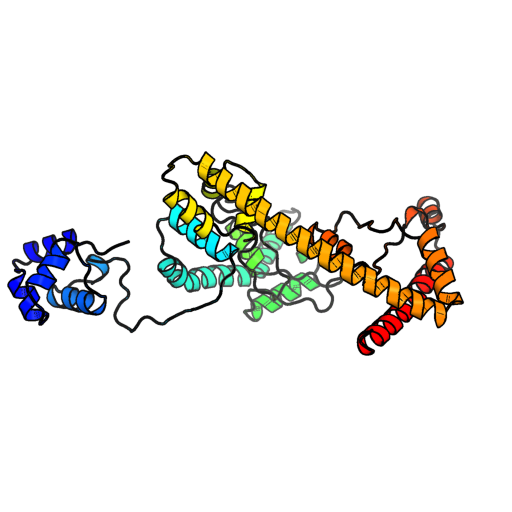52 9.547 1.00 93.25 84 HIS A C 1
ATOM 646 O O . HIS A 1 84 ? -5.298 3.464 10.537 1.00 93.25 84 HIS A O 1
ATOM 652 N N . ASN A 1 85 ? -5.123 3.797 8.332 1.00 94.94 85 ASN A N 1
ATOM 653 C CA . ASN A 1 85 ? -6.556 3.691 8.068 1.00 94.94 85 ASN A CA 1
ATOM 654 C C . ASN A 1 85 ? -7.078 2.292 8.405 1.00 94.94 85 ASN A C 1
ATOM 656 O O . ASN A 1 85 ? -8.102 2.177 9.075 1.00 94.94 85 ASN A O 1
ATOM 660 N N . ALA A 1 86 ? -6.346 1.239 8.031 1.00 93.44 86 ALA A N 1
ATOM 661 C CA . ALA A 1 86 ? -6.694 -0.134 8.383 1.00 93.44 86 ALA A CA 1
ATOM 662 C C . ALA A 1 86 ? -6.793 -0.338 9.907 1.00 93.44 86 ALA A C 1
ATOM 664 O O . ALA A 1 86 ? -7.732 -0.980 10.378 1.00 93.44 86 ALA A O 1
ATOM 665 N N . TYR A 1 87 ? -5.885 0.251 10.699 1.00 92.50 87 TYR A N 1
ATOM 666 C CA . TYR A 1 87 ? -5.987 0.221 12.163 1.00 92.50 87 TYR A CA 1
ATOM 667 C C . TYR A 1 87 ? -7.252 0.901 12.692 1.00 92.50 87 TYR A C 1
ATOM 669 O O . TYR A 1 87 ? -7.892 0.363 13.595 1.00 92.50 87 TYR A O 1
ATOM 677 N N . GLU A 1 88 ? -7.624 2.058 12.143 1.00 91.69 88 GLU A N 1
ATOM 678 C CA . GLU A 1 88 ? -8.845 2.769 12.540 1.00 91.69 88 GLU A CA 1
ATOM 679 C C . GLU A 1 88 ? -10.106 1.963 12.191 1.00 91.69 88 GLU A C 1
ATOM 681 O O . GLU A 1 88 ? -10.996 1.810 13.031 1.00 91.69 88 GLU A O 1
ATOM 686 N N . VAL A 1 89 ? -10.158 1.378 10.989 1.00 92.94 89 VAL A N 1
ATOM 687 C CA . VAL A 1 89 ? -11.270 0.524 10.539 1.00 92.94 89 VAL A CA 1
ATOM 688 C C . VAL A 1 89 ? -11.406 -0.711 11.429 1.00 92.94 89 VAL A C 1
ATOM 690 O O . VAL A 1 89 ? -12.495 -0.994 11.931 1.00 92.94 89 VAL A O 1
ATOM 693 N N . MET A 1 90 ? -10.302 -1.416 11.701 1.00 90.69 90 MET A N 1
ATOM 694 C CA . MET A 1 90 ? -10.308 -2.573 12.602 1.00 90.69 90 MET A CA 1
ATOM 695 C C . MET A 1 90 ? -10.707 -2.189 14.030 1.00 90.69 90 MET A C 1
ATOM 697 O O . MET A 1 90 ? -11.448 -2.928 14.681 1.00 90.69 90 MET A O 1
ATOM 701 N N . GLY A 1 91 ? -10.258 -1.030 14.518 1.00 89.00 91 GLY A N 1
ATOM 702 C CA . GLY A 1 91 ? -10.655 -0.509 15.823 1.00 89.00 91 GLY A CA 1
ATOM 703 C C . GLY A 1 91 ? -12.154 -0.234 15.911 1.00 89.00 91 GLY A C 1
ATOM 704 O O . GLY A 1 91 ? -12.779 -0.577 16.915 1.00 89.00 91 GLY A O 1
ATOM 705 N N . HIS A 1 92 ? -12.747 0.306 14.844 1.00 86.56 92 HIS A N 1
ATOM 706 C CA . HIS A 1 92 ? -14.187 0.533 14.749 1.00 86.56 92 HIS A CA 1
ATOM 707 C C . HIS A 1 92 ? -14.984 -0.779 14.673 1.00 86.56 92 HIS A C 1
ATOM 709 O O . HIS A 1 92 ? -15.976 -0.938 15.381 1.00 86.56 92 HIS A O 1
ATOM 715 N N . ARG A 1 93 ? -14.547 -1.735 13.844 1.00 89.19 93 ARG A N 1
ATOM 716 C CA . ARG A 1 93 ? -15.257 -3.005 13.628 1.00 89.19 93 ARG A CA 1
ATOM 717 C C . ARG A 1 93 ? -15.166 -3.957 14.816 1.00 89.19 93 ARG A C 1
ATOM 719 O O . ARG A 1 93 ? -16.177 -4.501 15.251 1.00 89.19 93 ARG A O 1
ATOM 726 N N . TYR A 1 94 ? -13.949 -4.197 15.295 1.00 87.50 94 TYR A N 1
ATOM 727 C CA . TYR A 1 94 ? -13.643 -5.277 16.235 1.00 87.50 94 TYR A CA 1
ATOM 728 C C . TYR A 1 94 ? -13.372 -4.770 17.658 1.00 87.50 94 TYR A C 1
ATOM 730 O O . TYR A 1 94 ? -13.128 -5.570 18.559 1.00 87.50 94 TYR A O 1
ATOM 738 N N . GLY A 1 95 ? -13.388 -3.450 17.889 1.00 85.38 95 GLY A N 1
ATOM 739 C CA . GLY A 1 95 ? -13.117 -2.862 19.206 1.00 85.38 95 GLY A CA 1
ATOM 740 C C . GLY A 1 95 ? -11.677 -3.069 19.692 1.00 85.38 95 GLY A C 1
ATOM 741 O O . GLY A 1 95 ? -11.405 -2.963 20.892 1.00 85.38 95 GLY A O 1
ATOM 742 N N . VAL A 1 96 ? -10.757 -3.391 18.780 1.00 87.56 96 VAL A N 1
ATOM 743 C CA . VAL A 1 96 ? -9.349 -3.672 19.083 1.00 87.56 96 VAL A CA 1
ATOM 744 C C . VAL A 1 96 ? -8.520 -2.391 19.092 1.00 87.56 96 VAL A C 1
ATOM 746 O O . VAL A 1 96 ? -8.764 -1.454 18.338 1.00 87.56 96 VAL A O 1
ATOM 749 N N . SER A 1 97 ? -7.519 -2.330 19.967 1.00 84.12 97 SER A N 1
ATOM 750 C CA . SER A 1 97 ? -6.570 -1.215 19.984 1.00 84.12 97 SER A CA 1
ATOM 751 C C . SER A 1 97 ? -5.395 -1.483 19.045 1.00 84.12 97 SER A C 1
ATOM 753 O O . SER A 1 97 ? -5.035 -2.636 18.810 1.00 84.12 97 SER A O 1
ATOM 755 N N . GLN A 1 98 ? -4.721 -0.420 18.595 1.00 85.12 98 GLN A N 1
ATOM 756 C CA . GLN A 1 98 ? -3.460 -0.539 17.848 1.00 85.12 98 GLN A CA 1
ATOM 757 C C . GLN A 1 98 ? -2.431 -1.395 18.604 1.00 85.12 98 GLN A C 1
ATOM 759 O O . GLN A 1 98 ? -1.781 -2.243 18.005 1.00 85.12 98 GLN A O 1
ATOM 764 N N . LYS A 1 99 ? -2.343 -1.242 19.935 1.00 84.88 99 LYS A N 1
ATOM 765 C CA . LYS A 1 99 ? -1.495 -2.083 20.794 1.00 84.88 99 LYS A CA 1
ATOM 766 C C . LYS A 1 99 ? -1.828 -3.571 20.637 1.00 84.88 99 LYS A C 1
ATOM 768 O O . LYS A 1 99 ? -0.920 -4.357 20.416 1.00 84.88 99 LYS A O 1
ATOM 773 N N . ALA A 1 100 ? -3.104 -3.948 20.732 1.00 87.06 100 ALA A N 1
ATOM 774 C CA . ALA A 1 100 ? -3.515 -5.348 20.620 1.00 87.06 100 ALA A CA 1
ATOM 775 C C . ALA A 1 100 ? -3.192 -5.925 19.233 1.00 87.06 100 ALA A C 1
ATOM 777 O O . ALA A 1 100 ? -2.728 -7.056 19.131 1.00 87.06 100 ALA A O 1
ATOM 778 N N . ILE A 1 101 ? -3.381 -5.133 18.172 1.00 90.44 101 ILE A N 1
ATOM 779 C CA . ILE A 1 101 ? -3.018 -5.544 16.810 1.00 90.44 101 ILE A CA 1
ATOM 780 C C . ILE A 1 101 ? -1.502 -5.758 16.703 1.00 90.44 101 ILE A C 1
ATOM 782 O O . ILE A 1 101 ? -1.072 -6.782 16.183 1.00 90.44 101 ILE A O 1
ATOM 786 N N . VAL A 1 102 ? -0.692 -4.842 17.242 1.00 89.62 102 VAL A N 1
ATOM 787 C CA . VAL A 1 102 ? 0.777 -4.958 17.247 1.00 89.62 102 VAL A CA 1
ATOM 788 C C . VAL A 1 102 ? 1.256 -6.151 18.080 1.00 89.62 102 VAL A C 1
ATOM 790 O O . VAL A 1 102 ? 2.191 -6.831 17.670 1.00 89.62 102 VAL A O 1
ATOM 793 N N . GLU A 1 103 ? 0.616 -6.454 19.210 1.00 87.50 103 GLU A N 1
ATOM 794 C CA . GLU A 1 103 ? 0.945 -7.632 20.027 1.00 87.50 103 GLU A CA 1
ATOM 795 C C . GLU A 1 103 ? 0.584 -8.953 19.329 1.00 87.50 103 GLU A C 1
ATOM 797 O O . GLU A 1 103 ? 1.304 -9.940 19.472 1.00 87.50 103 GLU A O 1
ATOM 802 N N . LEU A 1 104 ? -0.495 -8.975 18.539 1.00 91.88 104 LEU A N 1
ATOM 803 C CA . LEU A 1 104 ? -0.901 -10.147 17.757 1.00 91.88 104 LEU A CA 1
ATOM 804 C C . LEU A 1 104 ? -0.138 -10.286 16.432 1.00 91.88 104 LEU A C 1
ATOM 806 O O . LEU A 1 104 ? -0.050 -11.394 15.899 1.00 91.88 104 LEU A O 1
ATOM 810 N N . ALA A 1 105 ? 0.430 -9.198 15.905 1.00 92.50 105 ALA A N 1
ATOM 811 C CA . ALA A 1 105 ? 1.073 -9.171 14.594 1.00 92.50 105 ALA A CA 1
ATOM 812 C C . ALA A 1 105 ? 2.163 -10.247 14.408 1.00 92.50 105 ALA A C 1
ATOM 814 O O . ALA A 1 105 ? 2.127 -10.904 13.372 1.00 92.50 105 ALA A O 1
ATOM 815 N N . PRO A 1 106 ? 3.074 -10.531 15.368 1.00 94.38 106 PRO A N 1
ATOM 816 C CA . PRO A 1 106 ? 4.067 -11.597 15.204 1.00 94.38 106 PRO A CA 1
ATOM 817 C C . PRO A 1 106 ? 3.448 -12.994 15.060 1.00 94.38 106 PRO A C 1
ATOM 819 O O . PRO A 1 106 ? 3.959 -13.824 14.310 1.00 94.38 106 PRO A O 1
ATOM 822 N N . ILE A 1 107 ? 2.338 -13.254 15.759 1.00 96.25 107 ILE A N 1
ATOM 823 C CA . ILE A 1 107 ? 1.633 -14.541 15.706 1.00 96.25 107 ILE A CA 1
ATOM 824 C C . ILE A 1 107 ? 0.934 -14.681 14.353 1.00 96.25 107 ILE A C 1
ATOM 826 O O . ILE A 1 107 ? 1.118 -15.688 13.671 1.00 96.25 107 ILE A O 1
ATOM 830 N N . LEU A 1 108 ? 0.183 -13.655 13.940 1.00 95.25 108 LEU A N 1
ATOM 831 C CA . LEU A 1 108 ? -0.500 -13.630 12.644 1.00 95.25 108 LEU A CA 1
ATOM 832 C C . LEU A 1 108 ? 0.501 -13.732 11.488 1.00 95.25 108 LEU A C 1
ATOM 834 O O . LEU A 1 108 ? 0.311 -14.539 10.582 1.00 95.25 108 LEU A O 1
ATOM 838 N N . PHE A 1 109 ? 1.607 -12.989 11.561 1.00 96.12 109 PHE A N 1
ATOM 839 C CA . PHE A 1 109 ? 2.687 -13.053 10.581 1.00 96.12 109 PHE A CA 1
ATOM 840 C C . PHE A 1 109 ? 3.283 -14.459 10.492 1.00 96.12 109 PHE A C 1
ATOM 842 O O . PHE A 1 109 ? 3.429 -14.982 9.394 1.00 96.12 109 PHE A O 1
ATOM 849 N N . SER A 1 110 ? 3.583 -15.096 11.629 1.00 97.44 110 SER A N 1
ATOM 850 C CA . SER A 1 110 ? 4.130 -16.458 11.661 1.00 97.44 110 SER A CA 1
ATOM 851 C C . SER A 1 110 ? 3.182 -17.482 11.025 1.00 97.44 110 SER A C 1
ATOM 853 O O . SER A 1 110 ? 3.625 -18.341 10.267 1.00 97.44 110 SER A O 1
ATOM 855 N N . ILE A 1 111 ? 1.869 -17.357 11.260 1.00 97.06 111 ILE A N 1
ATOM 856 C CA . ILE A 1 111 ? 0.851 -18.219 10.639 1.00 97.06 111 ILE A CA 1
ATOM 857 C C . ILE A 1 111 ? 0.854 -18.053 9.115 1.00 97.06 111 ILE A C 1
ATOM 859 O O . ILE A 1 111 ? 0.919 -19.049 8.391 1.00 97.06 111 ILE A O 1
ATOM 863 N N . VAL A 1 112 ? 0.812 -16.811 8.621 1.00 96.50 112 VAL A N 1
ATOM 864 C CA . VAL A 1 112 ? 0.804 -16.533 7.175 1.00 96.50 112 VAL A CA 1
ATOM 865 C C . VAL A 1 112 ? 2.129 -16.950 6.536 1.00 96.50 112 VAL A C 1
ATOM 867 O O . VAL A 1 112 ? 2.117 -17.602 5.498 1.00 96.50 112 VAL A O 1
ATOM 870 N N . ALA A 1 113 ? 3.266 -16.679 7.178 1.00 97.50 113 ALA A N 1
ATOM 871 C CA . ALA A 1 113 ? 4.582 -17.094 6.702 1.00 97.50 113 ALA A CA 1
ATOM 872 C C . ALA A 1 113 ? 4.710 -18.625 6.637 1.00 97.50 113 ALA A C 1
ATOM 874 O O . ALA A 1 113 ? 5.190 -19.162 5.643 1.00 97.50 113 ALA A O 1
ATOM 875 N N . ALA A 1 114 ? 4.232 -19.350 7.652 1.00 96.94 114 ALA A N 1
ATOM 876 C CA . ALA A 1 114 ? 4.213 -20.810 7.629 1.00 96.94 114 ALA A CA 1
ATOM 877 C C . ALA A 1 114 ? 3.306 -21.354 6.512 1.00 96.94 114 ALA A C 1
ATOM 879 O O . ALA A 1 114 ? 3.652 -22.342 5.865 1.00 96.94 114 ALA A O 1
ATOM 880 N N . ARG A 1 115 ? 2.163 -20.707 6.249 1.00 95.75 115 ARG A N 1
ATOM 881 C CA . ARG A 1 115 ? 1.296 -21.039 5.108 1.00 95.75 115 ARG A CA 1
ATOM 882 C C . ARG A 1 115 ? 2.023 -20.796 3.784 1.00 95.75 115 ARG A C 1
ATOM 884 O O . ARG A 1 115 ? 2.043 -21.687 2.943 1.00 95.75 115 ARG A O 1
ATOM 891 N N . ALA A 1 116 ? 2.678 -19.644 3.650 1.00 96.31 116 ALA A N 1
ATOM 892 C CA . ALA A 1 116 ? 3.431 -19.236 2.469 1.00 96.31 116 ALA A CA 1
ATOM 893 C C . ALA A 1 116 ? 4.514 -20.251 2.087 1.00 96.31 116 ALA A C 1
ATOM 895 O O . ALA A 1 116 ? 4.588 -20.690 0.944 1.00 96.31 116 ALA A O 1
ATOM 896 N N . LEU A 1 117 ? 5.307 -20.698 3.064 1.00 97.12 117 LEU A N 1
ATOM 897 C CA . LEU A 1 117 ? 6.372 -21.681 2.840 1.00 97.12 117 LEU A CA 1
ATOM 898 C C . LEU A 1 117 ? 5.842 -23.072 2.448 1.00 97.12 117 LEU A C 1
ATOM 900 O O . LEU A 1 117 ? 6.576 -23.857 1.856 1.00 97.12 117 LEU A O 1
ATOM 904 N N . ASN A 1 118 ? 4.580 -23.387 2.747 1.00 95.44 118 ASN A N 1
ATOM 905 C CA . ASN A 1 118 ? 3.969 -24.664 2.375 1.00 95.44 118 ASN A CA 1
ATOM 906 C C . ASN A 1 118 ? 3.307 -24.649 0.989 1.00 95.44 118 ASN A C 1
ATOM 908 O O . ASN A 1 118 ? 3.043 -25.725 0.454 1.00 95.44 118 ASN A O 1
ATOM 912 N N . ILE A 1 119 ? 3.081 -23.475 0.384 1.00 92.75 119 ILE A N 1
ATOM 913 C CA . ILE A 1 119 ? 2.397 -23.338 -0.915 1.00 92.75 119 ILE A CA 1
ATOM 914 C C . ILE A 1 119 ? 2.972 -24.261 -1.995 1.00 92.75 119 ILE A C 1
ATOM 916 O O . ILE A 1 119 ? 2.185 -24.989 -2.596 1.00 92.75 119 ILE A O 1
ATOM 920 N N . PRO A 1 120 ? 4.299 -24.323 -2.242 1.00 91.31 120 PRO A N 1
ATOM 921 C CA . PRO A 1 120 ? 4.817 -25.159 -3.327 1.00 91.31 120 PRO A CA 1
ATOM 922 C C . PRO A 1 120 ? 4.536 -26.652 -3.106 1.00 91.31 120 PRO A C 1
ATOM 924 O O . PRO A 1 120 ? 4.314 -27.397 -4.058 1.00 91.31 120 PRO A O 1
ATOM 927 N N . GLY A 1 121 ? 4.524 -27.092 -1.844 1.00 90.69 121 GLY A N 1
ATOM 928 C CA . GLY A 1 121 ? 4.158 -28.459 -1.476 1.00 90.69 121 GLY A CA 1
ATOM 929 C C . GLY A 1 121 ? 2.663 -28.732 -1.652 1.00 90.69 121 GLY A C 1
ATOM 930 O O . GLY A 1 121 ? 2.296 -29.774 -2.188 1.00 90.69 121 GLY A O 1
ATOM 931 N N . GLU A 1 122 ? 1.802 -27.795 -1.245 1.00 89.88 122 GLU A N 1
ATOM 932 C CA . GLU A 1 122 ? 0.351 -27.888 -1.461 1.00 89.88 122 GLU A CA 1
ATOM 933 C C . GLU A 1 122 ? 0.002 -27.926 -2.953 1.00 89.88 122 GLU A C 1
ATOM 935 O O . GLU A 1 122 ? -0.821 -28.741 -3.369 1.00 89.88 122 GLU A O 1
ATOM 940 N N . ASP A 1 123 ? 0.669 -27.101 -3.761 1.00 87.88 123 ASP A N 1
ATOM 941 C CA . ASP A 1 123 ? 0.467 -27.033 -5.208 1.00 87.88 123 ASP A CA 1
ATOM 942 C C . ASP A 1 123 ? 0.841 -28.352 -5.891 1.00 87.88 123 ASP A C 1
ATOM 944 O O . ASP A 1 123 ? 0.087 -28.846 -6.731 1.00 87.88 123 ASP A O 1
ATOM 948 N N . LEU A 1 124 ? 1.962 -28.964 -5.488 1.00 86.56 124 LEU A N 1
ATOM 949 C CA . LEU A 1 124 ? 2.382 -30.273 -5.989 1.00 86.56 124 LEU A CA 1
ATOM 950 C C . LEU A 1 124 ? 1.351 -31.360 -5.652 1.00 86.56 124 LEU A C 1
ATOM 952 O O . LEU A 1 124 ? 0.948 -32.126 -6.524 1.00 86.56 124 LEU A O 1
ATOM 956 N N . LEU A 1 125 ? 0.875 -31.399 -4.404 1.00 88.12 125 LEU A N 1
ATOM 957 C CA . LEU A 1 125 ? -0.128 -32.376 -3.970 1.00 88.12 125 LEU A CA 1
ATOM 958 C C . LEU A 1 125 ? -1.460 -32.208 -4.714 1.00 88.12 125 LEU A C 1
ATOM 960 O O . LEU A 1 125 ? -2.088 -33.201 -5.090 1.00 88.12 125 LEU A O 1
ATOM 964 N N . LEU A 1 126 ? -1.891 -30.963 -4.938 1.00 85.69 126 LEU A N 1
ATOM 965 C CA . LEU A 1 126 ? -3.090 -30.647 -5.715 1.00 85.69 126 LEU A CA 1
ATOM 966 C C . LEU A 1 126 ? -2.939 -31.071 -7.179 1.00 85.69 126 LEU A C 1
ATOM 968 O O . LEU A 1 126 ? -3.865 -31.663 -7.737 1.00 85.69 126 LEU A O 1
ATOM 972 N N . HIS A 1 127 ? -1.777 -30.816 -7.783 1.00 82.44 127 HIS A N 1
ATOM 973 C CA . HIS A 1 127 ? -1.474 -31.234 -9.148 1.00 82.44 127 HIS A CA 1
ATOM 974 C C . HIS A 1 127 ? -1.503 -32.762 -9.300 1.00 82.44 127 HIS A C 1
ATOM 976 O O . HIS A 1 127 ? -2.145 -33.289 -10.215 1.00 82.44 127 HIS A O 1
ATOM 982 N N . ASP A 1 128 ? -0.867 -33.485 -8.376 1.00 84.75 128 ASP A N 1
ATOM 983 C CA . ASP A 1 128 ? -0.835 -34.948 -8.376 1.00 84.75 128 ASP A CA 1
ATOM 984 C C . ASP A 1 128 ? -2.238 -35.551 -8.202 1.00 84.75 128 ASP A C 1
ATOM 986 O O . ASP A 1 128 ? -2.576 -36.566 -8.817 1.00 84.75 128 ASP A O 1
ATOM 990 N N . GLU A 1 129 ? -3.085 -34.952 -7.361 1.00 87.06 129 GLU A N 1
ATOM 991 C CA . GLU A 1 129 ? -4.479 -35.377 -7.190 1.00 87.06 129 GLU A CA 1
ATOM 992 C C . GLU A 1 129 ? -5.327 -35.093 -8.439 1.00 87.06 129 GLU A C 1
ATOM 994 O O . GLU A 1 129 ? -6.088 -35.965 -8.864 1.00 87.06 129 GLU A O 1
ATOM 999 N N . ALA A 1 130 ? -5.186 -33.915 -9.057 1.00 85.06 130 ALA A N 1
ATOM 1000 C CA . ALA A 1 130 ? -5.895 -33.568 -10.289 1.00 85.06 130 ALA A CA 1
ATOM 1001 C C . ALA A 1 130 ? -5.528 -34.528 -11.431 1.00 85.06 130 ALA A C 1
ATOM 1003 O O . ALA A 1 130 ? -6.414 -35.117 -12.056 1.00 85.06 130 ALA A O 1
ATOM 1004 N N . THR A 1 131 ? -4.229 -34.782 -11.611 1.00 83.75 131 THR A N 1
ATOM 1005 C CA . THR A 1 131 ? -3.701 -35.716 -12.614 1.00 83.75 131 THR A CA 1
ATOM 1006 C C . THR A 1 131 ? -4.227 -37.132 -12.393 1.00 83.75 131 THR A C 1
ATOM 1008 O O . THR A 1 131 ? -4.706 -37.769 -13.332 1.00 83.75 131 THR A O 1
ATOM 1011 N N . ARG A 1 132 ? -4.234 -37.619 -11.142 1.00 87.75 132 ARG A N 1
ATOM 1012 C CA . ARG A 1 132 ? -4.819 -38.930 -10.800 1.00 87.75 132 ARG A CA 1
ATOM 1013 C C . ARG A 1 132 ? -6.304 -39.037 -11.143 1.00 87.75 132 ARG A C 1
ATOM 1015 O O . ARG A 1 132 ? -6.774 -40.130 -11.448 1.00 87.75 132 ARG A O 1
ATOM 1022 N N . ARG A 1 133 ? -7.040 -37.925 -11.110 1.00 88.38 133 ARG A N 1
ATOM 1023 C CA . ARG A 1 133 ? -8.465 -37.858 -11.470 1.00 88.38 133 ARG A CA 1
ATOM 1024 C C . ARG A 1 133 ? -8.713 -37.582 -12.956 1.00 88.38 133 ARG A C 1
ATOM 1026 O O . ARG A 1 133 ? -9.871 -37.482 -13.351 1.00 88.38 133 ARG A O 1
ATOM 1033 N N . GLY A 1 134 ? -7.662 -37.463 -13.771 1.00 84.75 134 GLY A N 1
ATOM 1034 C CA . GLY A 1 134 ? -7.776 -37.093 -15.184 1.00 84.75 134 GLY A CA 1
ATOM 1035 C C . GLY A 1 134 ? -8.296 -35.668 -15.395 1.00 84.75 134 GLY A C 1
ATOM 1036 O O . GLY A 1 134 ? -8.876 -35.379 -16.438 1.00 84.75 134 GLY A O 1
ATOM 1037 N N . LEU A 1 135 ? -8.135 -34.798 -14.395 1.00 80.75 135 LEU A N 1
ATOM 1038 C CA . LEU A 1 135 ? -8.530 -33.396 -14.442 1.00 80.75 135 LEU A CA 1
ATOM 1039 C C . LEU A 1 135 ? -7.314 -32.521 -14.740 1.00 80.75 135 LEU A C 1
ATOM 1041 O O . LEU A 1 135 ? -6.196 -32.813 -14.317 1.00 80.75 135 LEU A O 1
ATOM 1045 N N . THR A 1 136 ? -7.550 -31.403 -15.417 1.00 69.69 136 THR A N 1
ATOM 1046 C CA . THR A 1 136 ? -6.564 -30.326 -15.512 1.00 69.69 136 THR A CA 1
ATOM 1047 C C . THR A 1 136 ? -6.371 -29.701 -14.129 1.00 69.69 136 THR A C 1
ATOM 1049 O O . THR A 1 136 ? -7.336 -29.535 -13.380 1.00 69.69 136 THR A O 1
ATOM 1052 N N . SER A 1 137 ? -5.126 -29.375 -13.778 1.00 61.12 137 SER A N 1
ATOM 1053 C CA . SER A 1 137 ? -4.792 -28.771 -12.484 1.00 61.12 137 SER A CA 1
ATOM 1054 C C . SER A 1 137 ? -5.597 -27.481 -12.243 1.00 61.12 137 SER A C 1
ATOM 1056 O O . SER A 1 137 ? -5.587 -26.614 -13.116 1.00 61.12 137 SER A O 1
ATOM 1058 N N . PRO A 1 138 ? -6.270 -27.318 -11.087 1.00 55.69 138 PRO A N 1
ATOM 1059 C CA . PRO A 1 138 ? -7.105 -26.153 -10.785 1.00 55.69 138 PRO A CA 1
ATOM 1060 C C . PRO A 1 138 ? -6.320 -24.958 -10.210 1.00 55.69 138 PRO A C 1
ATOM 1062 O O . PRO A 1 138 ? -6.927 -24.056 -9.638 1.00 55.69 138 PRO A O 1
ATOM 1065 N N . LEU A 1 139 ? -4.984 -24.969 -10.274 1.00 57.38 139 LEU A N 1
ATOM 1066 C CA . LEU A 1 139 ? -4.156 -23.928 -9.660 1.00 57.38 139 LEU A CA 1
ATOM 1067 C C . LEU A 1 139 ? -4.453 -22.552 -10.279 1.00 57.38 139 LEU A C 1
ATOM 1069 O O . LEU A 1 139 ? -4.440 -22.394 -11.495 1.00 57.38 139 LEU A O 1
ATOM 1073 N N . LEU A 1 140 ? -4.677 -21.560 -9.414 1.00 47.56 140 LEU A N 1
ATOM 1074 C CA . LEU A 1 140 ? -4.991 -20.159 -9.736 1.00 47.56 140 LEU A CA 1
ATOM 1075 C C . LEU A 1 140 ? -3.782 -19.350 -10.253 1.00 47.56 140 LEU A C 1
ATOM 1077 O O . LEU A 1 140 ? -3.799 -18.125 -10.228 1.00 47.56 140 LEU A O 1
ATOM 1081 N N . GLY A 1 141 ? -2.732 -20.014 -10.737 1.00 50.06 141 GLY A N 1
ATOM 1082 C CA . GLY A 1 141 ? -1.541 -19.346 -11.242 1.00 50.06 141 GLY A CA 1
ATOM 1083 C C . GLY A 1 141 ? -0.826 -20.178 -12.295 1.00 50.06 141 GLY A C 1
ATOM 1084 O O . GLY A 1 141 ? -0.556 -21.363 -12.088 1.00 50.06 141 GLY A O 1
ATOM 1085 N N . ASP A 1 142 ? -0.459 -19.518 -13.391 1.00 52.34 142 ASP A N 1
ATOM 1086 C CA . ASP A 1 142 ? 0.316 -20.067 -14.511 1.00 52.34 142 ASP A CA 1
ATOM 1087 C C . ASP A 1 142 ? 1.704 -20.596 -14.098 1.00 52.34 142 ASP A C 1
ATOM 1089 O O . ASP A 1 142 ? 2.385 -21.246 -14.888 1.00 52.34 142 ASP A O 1
ATOM 1093 N N . ASN A 1 143 ? 2.130 -20.385 -12.847 1.00 57.31 143 ASN A N 1
ATOM 1094 C CA . ASN A 1 143 ? 3.491 -20.682 -12.410 1.00 57.31 143 ASN A CA 1
ATOM 1095 C C . ASN A 1 143 ? 3.838 -22.183 -12.401 1.00 57.31 143 ASN A C 1
ATOM 1097 O O . ASN A 1 143 ? 4.997 -22.534 -12.510 1.00 57.31 143 ASN A O 1
ATOM 1101 N N . TYR A 1 144 ? 2.875 -23.112 -12.320 1.00 52.84 144 TYR A N 1
ATOM 1102 C CA . TYR A 1 144 ? 3.210 -24.541 -12.489 1.00 52.84 144 TYR A CA 1
ATOM 1103 C C . TYR A 1 144 ? 3.533 -24.896 -13.956 1.00 52.84 144 TYR A C 1
ATOM 1105 O O . TYR A 1 144 ? 4.205 -25.890 -14.227 1.00 52.84 144 TYR A O 1
ATOM 1113 N N . GLN A 1 145 ? 3.051 -24.092 -14.911 1.00 54.06 145 GLN A N 1
ATOM 1114 C CA . GLN A 1 145 ? 3.414 -24.216 -16.325 1.00 54.06 145 GLN A CA 1
ATOM 1115 C C . GLN A 1 145 ? 4.786 -23.578 -16.602 1.00 54.06 145 GLN A C 1
ATOM 1117 O O . GLN A 1 145 ? 5.513 -24.061 -17.470 1.00 54.06 145 GLN A O 1
ATOM 1122 N N . ASP A 1 146 ? 5.174 -22.573 -15.810 1.00 69.88 146 ASP A N 1
ATOM 1123 C CA . ASP A 1 146 ? 6.541 -22.053 -15.721 1.00 69.88 146 ASP A CA 1
ATOM 1124 C C . ASP A 1 146 ? 7.391 -22.884 -14.738 1.00 69.88 146 ASP A C 1
ATOM 1126 O O . ASP A 1 146 ? 7.562 -22.561 -13.562 1.00 69.88 146 ASP A O 1
ATOM 1130 N N . GLN A 1 147 ? 7.975 -23.981 -15.234 1.00 74.62 147 GLN A N 1
ATOM 1131 C CA . GLN A 1 147 ? 8.852 -24.842 -14.426 1.00 74.62 147 GLN A CA 1
ATOM 1132 C C . GLN A 1 147 ? 9.978 -24.070 -13.715 1.00 74.62 147 GLN A C 1
ATOM 1134 O O . GLN A 1 147 ? 10.407 -24.491 -12.637 1.00 74.62 147 GLN A O 1
ATOM 1139 N N . SER A 1 148 ? 10.454 -22.964 -14.300 1.00 80.12 148 SER A N 1
ATOM 1140 C CA . SER A 1 148 ? 11.512 -22.142 -13.716 1.00 80.12 148 SER A CA 1
ATOM 1141 C C . SER A 1 148 ? 10.997 -21.388 -12.490 1.00 80.12 148 SER A C 1
ATOM 1143 O O . SER A 1 148 ? 11.550 -21.529 -11.393 1.00 80.12 148 SER A O 1
ATOM 1145 N N . GLY A 1 149 ? 9.881 -20.668 -12.636 1.00 84.56 149 GLY A N 1
ATOM 1146 C CA . GLY A 1 149 ? 9.238 -19.946 -11.541 1.00 84.56 149 GLY A CA 1
ATOM 1147 C C . GLY A 1 149 ? 8.777 -20.864 -10.400 1.00 84.56 149 GLY A C 1
ATOM 1148 O O . GLY A 1 149 ? 8.972 -20.531 -9.227 1.00 84.56 149 GLY A O 1
ATOM 1149 N N . PHE A 1 150 ? 8.265 -22.066 -10.694 1.00 88.00 150 PHE A N 1
ATOM 1150 C CA . PHE A 1 150 ? 7.899 -23.031 -9.648 1.00 88.00 150 PHE A CA 1
ATOM 1151 C C . PHE A 1 150 ? 9.109 -23.568 -8.868 1.00 88.00 150 PHE A C 1
ATOM 1153 O O . PHE A 1 150 ? 9.049 -23.718 -7.644 1.00 88.00 150 PHE A O 1
ATOM 1160 N N . GLU A 1 151 ? 10.234 -23.846 -9.532 1.00 88.38 151 GLU A N 1
ATOM 1161 C CA . GLU A 1 151 ? 11.442 -24.295 -8.830 1.00 88.38 151 GLU A CA 1
ATOM 1162 C C . GLU A 1 151 ? 12.035 -23.171 -7.963 1.00 88.38 151 GLU A C 1
ATOM 1164 O O . GLU A 1 151 ? 12.523 -23.424 -6.855 1.00 88.38 151 GLU A O 1
ATOM 1169 N N . MET A 1 152 ? 11.920 -21.913 -8.401 1.00 91.19 152 MET A N 1
ATOM 1170 C CA . MET A 1 152 ? 12.260 -20.758 -7.569 1.00 91.19 152 MET A CA 1
ATOM 1171 C C . MET A 1 152 ? 11.395 -20.678 -6.309 1.00 91.19 152 MET A C 1
ATOM 1173 O O . MET A 1 152 ? 11.946 -20.476 -5.224 1.00 91.19 152 MET A O 1
ATOM 1177 N N . ASP A 1 153 ? 10.084 -20.898 -6.418 1.00 92.56 153 ASP A N 1
ATOM 1178 C CA . ASP A 1 153 ? 9.176 -20.946 -5.268 1.00 92.56 153 ASP A CA 1
ATOM 1179 C C . ASP A 1 153 ? 9.579 -22.056 -4.280 1.00 92.56 153 ASP A C 1
ATOM 1181 O O . ASP A 1 153 ? 9.659 -21.828 -3.068 1.00 92.56 153 ASP A O 1
ATOM 1185 N N . ARG A 1 154 ? 9.899 -23.259 -4.781 1.00 93.12 154 ARG A N 1
ATOM 1186 C CA . ARG A 1 154 ? 10.367 -24.383 -3.946 1.00 93.12 154 ARG A CA 1
ATOM 1187 C C . ARG A 1 154 ? 11.665 -24.054 -3.218 1.00 93.12 154 ARG A C 1
ATOM 1189 O O . ARG A 1 154 ? 11.790 -24.341 -2.026 1.00 93.12 154 ARG A O 1
ATOM 1196 N N . ARG A 1 155 ? 12.612 -23.422 -3.913 1.00 94.62 155 ARG A N 1
ATOM 1197 C CA . ARG A 1 155 ? 13.883 -22.974 -3.331 1.00 94.62 155 ARG A CA 1
ATOM 1198 C C . ARG A 1 155 ? 13.676 -21.871 -2.291 1.00 94.62 155 ARG A C 1
ATOM 1200 O O . ARG A 1 155 ? 14.360 -21.863 -1.268 1.00 94.62 155 ARG A O 1
ATOM 1207 N N . ALA A 1 156 ? 12.747 -20.945 -2.525 1.00 95.06 156 ALA A N 1
ATOM 1208 C CA . ALA A 1 156 ? 12.382 -19.924 -1.545 1.00 95.06 156 ALA A CA 1
ATOM 1209 C C . ALA A 1 156 ? 11.834 -20.577 -0.266 1.00 95.06 156 ALA A C 1
ATOM 1211 O O . ALA A 1 156 ? 12.321 -20.298 0.832 1.00 95.06 156 ALA A O 1
ATOM 1212 N N . ALA A 1 157 ? 10.900 -21.520 -0.425 1.00 95.81 157 ALA A N 1
ATOM 1213 C CA . ALA A 1 157 ? 10.306 -22.277 0.669 1.00 95.81 157 ALA A CA 1
ATOM 1214 C C . ALA A 1 157 ? 11.344 -23.064 1.485 1.00 95.81 157 ALA A C 1
ATOM 1216 O O . ALA A 1 157 ? 11.377 -22.950 2.711 1.00 95.81 157 ALA A O 1
ATOM 1217 N N . SER A 1 158 ? 12.246 -23.805 0.827 1.00 95.56 158 SER A N 1
ATOM 1218 C CA . SER A 1 158 ? 13.289 -24.582 1.515 1.00 95.56 158 SER A CA 1
ATOM 1219 C C . SER A 1 158 ? 14.272 -23.714 2.303 1.00 95.56 158 SER A C 1
ATOM 1221 O O . SER A 1 158 ? 14.850 -24.176 3.283 1.00 95.56 158 SER A O 1
ATOM 1223 N N . ASN A 1 159 ? 14.455 -22.459 1.884 1.00 96.25 159 ASN A N 1
ATOM 1224 C CA . ASN A 1 159 ? 15.333 -21.490 2.537 1.00 96.25 159 ASN A CA 1
ATOM 1225 C C . ASN A 1 159 ? 14.611 -20.616 3.581 1.00 96.25 159 ASN A C 1
ATOM 1227 O O . ASN A 1 159 ? 15.231 -19.719 4.149 1.00 96.25 159 ASN A O 1
ATOM 1231 N N . GLY A 1 160 ? 13.316 -20.839 3.836 1.00 95.38 160 GLY A N 1
ATOM 1232 C CA . GLY A 1 160 ? 12.534 -20.036 4.784 1.00 95.38 160 GLY A CA 1
ATOM 1233 C C . GLY A 1 160 ? 12.211 -18.616 4.297 1.00 95.38 160 GLY A C 1
ATOM 1234 O O . GLY A 1 160 ? 11.844 -17.756 5.098 1.00 95.38 160 GLY A O 1
ATOM 1235 N N . LEU A 1 161 ? 12.333 -18.349 2.994 1.00 96.69 161 LEU A N 1
ATOM 1236 C CA . LEU A 1 161 ? 12.088 -17.040 2.388 1.00 96.69 161 LEU A CA 1
ATOM 1237 C C . LEU A 1 161 ? 10.606 -16.899 2.020 1.00 96.69 161 LEU A C 1
ATOM 1239 O O . LEU A 1 161 ? 10.201 -17.129 0.883 1.00 96.69 161 LEU A O 1
ATOM 1243 N N . CYS A 1 162 ? 9.783 -16.524 3.002 1.00 95.81 162 CYS A N 1
ATOM 1244 C CA . CYS A 1 162 ? 8.324 -16.487 2.846 1.00 95.81 162 CYS A CA 1
ATOM 1245 C C . CYS A 1 162 ? 7.802 -15.447 1.840 1.00 95.81 162 CYS A C 1
ATOM 1247 O O . CYS A 1 162 ? 6.662 -15.568 1.416 1.00 95.81 162 CYS A O 1
ATOM 1249 N N . PHE A 1 163 ? 8.609 -14.470 1.418 1.00 95.56 163 PHE A N 1
ATOM 1250 C CA . PHE A 1 163 ? 8.239 -13.507 0.371 1.00 95.56 163 PHE A CA 1
ATOM 1251 C C . PHE A 1 163 ? 8.613 -13.971 -1.045 1.00 95.56 163 PHE A C 1
ATOM 1253 O O . PHE A 1 163 ? 8.298 -13.281 -2.007 1.00 95.56 163 PHE A O 1
ATOM 1260 N N . GLY A 1 164 ? 9.267 -15.126 -1.202 1.00 93.75 164 GLY A N 1
ATOM 1261 C CA . GLY A 1 164 ? 9.743 -15.618 -2.499 1.00 93.75 164 GLY A CA 1
ATOM 1262 C C . GLY A 1 164 ? 11.176 -15.186 -2.837 1.00 93.75 164 GLY A C 1
ATOM 1263 O O . GLY A 1 164 ? 11.914 -14.675 -1.991 1.00 93.75 164 GLY A O 1
ATOM 1264 N N . LEU A 1 165 ? 11.578 -15.427 -4.087 1.00 92.62 165 LEU A N 1
ATOM 1265 C CA . LEU A 1 165 ? 12.880 -15.054 -4.645 1.00 92.62 165 LEU A CA 1
ATOM 1266 C C . LEU A 1 165 ? 12.678 -14.155 -5.859 1.00 92.62 165 LEU A C 1
ATOM 1268 O O . LEU A 1 165 ? 11.918 -14.512 -6.751 1.00 92.62 165 LEU A O 1
ATOM 1272 N N . LYS A 1 166 ? 13.401 -13.035 -5.916 1.00 90.62 166 LYS A N 1
ATOM 1273 C CA . LYS A 1 166 ? 13.356 -12.133 -7.069 1.00 90.62 166 LYS A CA 1
ATOM 1274 C C . LYS A 1 166 ? 13.897 -12.833 -8.318 1.00 90.62 166 LYS A C 1
ATOM 1276 O O . LYS A 1 166 ? 14.940 -13.487 -8.245 1.00 90.62 166 LYS A O 1
ATOM 1281 N N . ALA A 1 167 ? 13.187 -12.686 -9.434 1.00 85.56 167 ALA A N 1
ATOM 1282 C CA . ALA A 1 167 ? 13.619 -13.171 -10.741 1.00 85.56 167 ALA A CA 1
ATOM 1283 C C . ALA A 1 167 ? 14.928 -12.494 -11.164 1.00 85.56 167 ALA A C 1
ATOM 1285 O O . ALA A 1 167 ? 15.079 -11.278 -11.027 1.00 85.56 167 ALA A O 1
ATOM 1286 N N . GLY A 1 168 ? 15.866 -13.276 -11.698 1.00 81.81 168 GLY A N 1
ATOM 1287 C CA . GLY A 1 168 ? 17.033 -12.738 -12.393 1.00 81.81 168 GLY A CA 1
ATOM 1288 C C . GLY A 1 168 ? 16.656 -12.203 -13.775 1.00 81.81 168 GLY A C 1
ATOM 1289 O O . GLY A 1 168 ? 17.191 -11.182 -14.207 1.00 81.81 168 GLY A O 1
ATOM 1290 N N . ASN A 1 169 ? 15.700 -12.862 -14.437 1.00 77.25 169 ASN A N 1
ATOM 1291 C CA . ASN A 1 169 ? 15.122 -12.429 -15.704 1.00 77.25 169 ASN A CA 1
ATOM 1292 C C . ASN A 1 169 ? 13.585 -12.570 -15.676 1.00 77.25 169 ASN A C 1
ATOM 1294 O O . ASN A 1 169 ? 13.078 -13.662 -15.922 1.00 77.25 169 ASN A O 1
ATOM 1298 N N . PRO A 1 170 ? 12.829 -11.482 -15.431 1.00 70.06 170 PRO A N 1
ATOM 1299 C CA . PRO A 1 170 ? 11.364 -11.521 -15.327 1.00 70.06 170 PRO A CA 1
ATOM 1300 C C . PRO A 1 170 ? 10.622 -12.013 -16.582 1.00 70.06 170 PRO A C 1
ATOM 1302 O O . PRO A 1 170 ? 9.438 -12.320 -16.512 1.00 70.06 170 PRO A O 1
ATOM 1305 N N . LEU A 1 171 ? 11.288 -12.057 -17.744 1.00 67.94 171 LEU A N 1
ATOM 1306 C CA . LEU A 1 171 ? 10.706 -12.576 -18.990 1.00 67.94 171 LEU A CA 1
ATOM 1307 C C . LEU A 1 171 ? 10.765 -14.108 -19.090 1.00 67.94 171 LEU A C 1
ATOM 1309 O O . LEU A 1 171 ? 10.072 -14.689 -19.920 1.00 67.94 171 LEU A O 1
ATOM 1313 N N . GLU A 1 172 ? 11.617 -14.745 -18.287 1.00 69.12 172 GLU A N 1
ATOM 1314 C CA . GLU A 1 172 ? 11.870 -16.192 -18.303 1.00 69.12 172 GLU A CA 1
ATOM 1315 C C . GLU A 1 172 ? 11.507 -16.863 -16.975 1.00 69.12 172 GLU A C 1
ATOM 1317 O O . GLU A 1 172 ? 11.288 -18.069 -16.936 1.00 69.12 172 GLU A O 1
ATOM 1322 N N . GLU A 1 173 ? 11.472 -16.089 -15.892 1.00 78.06 173 GLU A N 1
ATOM 1323 C CA . GLU A 1 173 ? 11.209 -16.548 -14.538 1.00 78.06 173 GLU A CA 1
ATOM 1324 C C . GLU A 1 173 ? 10.067 -15.714 -13.955 1.00 78.06 173 GLU A C 1
ATOM 1326 O O . GLU A 1 173 ? 10.225 -14.508 -13.749 1.00 78.06 173 GLU A O 1
ATOM 1331 N N . ASN A 1 174 ? 8.940 -16.353 -13.637 1.00 82.25 174 ASN A N 1
ATOM 1332 C CA . ASN A 1 174 ? 7.796 -15.697 -13.004 1.00 82.25 174 ASN A CA 1
ATOM 1333 C C . ASN A 1 174 ? 7.535 -16.225 -11.574 1.00 82.25 174 ASN A C 1
ATOM 1335 O O . ASN A 1 174 ? 6.482 -16.811 -11.302 1.00 82.25 174 ASN A O 1
ATOM 1339 N N . PRO A 1 175 ? 8.492 -16.069 -10.635 1.00 86.94 175 PRO A N 1
ATOM 1340 C CA . PRO A 1 175 ? 8.323 -16.508 -9.255 1.00 86.94 175 PRO A CA 1
ATOM 1341 C C . PRO A 1 175 ? 7.211 -15.721 -8.555 1.00 86.94 175 PRO A C 1
ATOM 1343 O O . PRO A 1 175 ? 6.997 -14.534 -8.812 1.00 86.94 175 PRO A O 1
ATOM 1346 N N . ARG A 1 176 ? 6.539 -16.364 -7.596 1.00 88.81 176 ARG A N 1
ATOM 1347 C CA . ARG A 1 176 ? 5.456 -15.731 -6.834 1.00 88.81 176 ARG A CA 1
ATOM 1348 C C . ARG A 1 176 ? 5.972 -15.119 -5.542 1.00 88.81 176 ARG A C 1
ATOM 1350 O O . ARG A 1 176 ? 6.871 -15.640 -4.878 1.00 88.81 176 ARG A O 1
ATOM 1357 N N . ASN A 1 177 ? 5.305 -14.056 -5.106 1.00 92.94 177 ASN A N 1
ATOM 1358 C CA . ASN A 1 177 ? 5.393 -13.638 -3.717 1.00 92.94 177 ASN A CA 1
ATOM 1359 C C . ASN A 1 177 ? 4.553 -14.588 -2.850 1.00 92.94 177 ASN A C 1
ATOM 1361 O O . ASN A 1 177 ? 3.331 -14.459 -2.765 1.00 92.94 177 ASN A O 1
ATOM 1365 N N . LEU A 1 178 ? 5.207 -15.574 -2.227 1.00 94.06 178 LEU A N 1
ATOM 1366 C CA . LEU A 1 178 ? 4.519 -16.644 -1.492 1.00 94.06 178 LEU A CA 1
ATOM 1367 C C . LEU A 1 178 ? 3.667 -16.112 -0.326 1.00 94.06 178 LEU A C 1
ATOM 1369 O O . LEU A 1 178 ? 2.639 -16.701 0.005 1.00 94.06 178 LEU A O 1
ATOM 1373 N N . PHE A 1 179 ? 4.060 -14.995 0.289 1.00 95.44 179 PHE A N 1
ATOM 1374 C CA . PHE A 1 179 ? 3.304 -14.379 1.377 1.00 95.44 179 PHE A CA 1
ATOM 1375 C C . PHE A 1 179 ? 1.996 -13.775 0.863 1.00 95.44 179 PHE A C 1
ATOM 1377 O O . PHE A 1 179 ? 0.946 -13.988 1.463 1.00 95.44 179 PHE A O 1
ATOM 1384 N N . VAL A 1 180 ? 2.045 -13.069 -0.270 1.00 92.81 180 VAL A N 1
ATOM 1385 C CA . VAL A 1 180 ? 0.858 -12.510 -0.936 1.00 92.81 180 VAL A CA 1
ATOM 1386 C C . VAL A 1 180 ? -0.076 -13.623 -1.406 1.00 92.81 180 VAL A C 1
ATOM 1388 O O . VAL A 1 180 ? -1.268 -13.580 -1.113 1.00 92.81 180 VAL A O 1
ATOM 1391 N N . GLU A 1 181 ? 0.464 -14.676 -2.019 1.00 91.44 181 GLU A N 1
ATOM 1392 C CA . GLU A 1 181 ? -0.315 -15.854 -2.415 1.00 91.44 181 GLU A CA 1
ATOM 1393 C C . GLU A 1 181 ? -0.987 -16.525 -1.202 1.00 91.44 181 GLU A C 1
ATOM 1395 O O . GLU A 1 181 ? -2.165 -16.882 -1.252 1.00 91.44 181 GLU A O 1
ATOM 1400 N N . ALA A 1 182 ? -0.286 -16.646 -0.068 1.00 93.94 182 ALA A N 1
ATOM 1401 C CA . ALA A 1 182 ? -0.883 -17.157 1.165 1.00 93.94 182 ALA A CA 1
ATOM 1402 C C . ALA A 1 182 ? -2.024 -16.266 1.665 1.00 93.94 182 ALA A C 1
ATOM 1404 O O . ALA A 1 182 ? -3.047 -16.794 2.102 1.00 93.94 182 ALA A O 1
ATOM 1405 N N . MET A 1 183 ? -1.873 -14.939 1.590 1.00 92.62 183 MET A N 1
ATOM 1406 C CA . MET A 1 183 ? -2.944 -14.006 1.944 1.00 92.62 183 MET A CA 1
ATOM 1407 C C . MET A 1 183 ? -4.166 -14.196 1.039 1.00 92.62 183 MET A C 1
ATOM 1409 O O . MET A 1 183 ? -5.257 -14.381 1.572 1.00 92.62 183 MET A O 1
ATOM 1413 N N . HIS A 1 184 ? -3.996 -14.257 -0.287 1.00 89.25 184 HIS A N 1
ATOM 1414 C CA . HIS A 1 184 ? -5.105 -14.501 -1.220 1.00 89.25 184 HIS A CA 1
ATOM 1415 C C . HIS A 1 184 ? -5.806 -15.840 -0.963 1.00 89.25 184 HIS A C 1
ATOM 1417 O O . HIS A 1 184 ? -7.034 -15.910 -0.970 1.00 89.25 184 HIS A O 1
ATOM 1423 N N . ARG A 1 185 ? -5.055 -16.910 -0.671 1.00 89.56 185 ARG A N 1
ATOM 1424 C CA . ARG A 1 185 ? -5.646 -18.213 -0.318 1.00 89.56 185 ARG A CA 1
ATOM 1425 C C . ARG A 1 185 ? -6.429 -18.169 0.991 1.00 89.56 185 ARG A C 1
ATOM 1427 O O . ARG A 1 185 ? -7.439 -18.854 1.109 1.00 89.56 185 ARG A O 1
ATOM 1434 N N . LEU A 1 186 ? -5.966 -17.398 1.975 1.00 90.19 186 LEU A N 1
ATOM 1435 C CA . LEU A 1 186 ? -6.652 -17.236 3.261 1.00 90.19 186 LEU A CA 1
ATOM 1436 C C . LEU A 1 186 ? -7.912 -16.374 3.147 1.00 90.19 186 LEU A C 1
ATOM 1438 O O . LEU A 1 186 ? -8.859 -16.593 3.899 1.00 90.19 186 LEU A O 1
ATOM 1442 N N . THR A 1 187 ? -7.933 -15.414 2.223 1.00 89.31 187 THR A N 1
ATOM 1443 C CA . THR A 1 187 ? -9.101 -14.563 1.963 1.00 89.31 187 THR A CA 1
ATOM 1444 C C . THR A 1 187 ? -10.026 -15.121 0.886 1.00 89.31 187 THR A C 1
ATOM 1446 O O . THR A 1 187 ? -11.087 -14.547 0.635 1.00 89.31 187 THR A O 1
ATOM 1449 N N . PHE A 1 188 ? -9.686 -16.256 0.272 1.00 85.62 188 PHE A N 1
ATOM 1450 C CA . PHE A 1 188 ? -10.542 -16.909 -0.709 1.00 85.62 188 PHE A CA 1
ATOM 1451 C C . PHE A 1 188 ? -11.909 -17.254 -0.096 1.00 85.62 188 PHE A C 1
ATOM 1453 O O . PHE A 1 188 ? -12.000 -17.938 0.923 1.00 85.62 188 PHE A O 1
ATOM 1460 N N . GLY A 1 189 ? -12.988 -16.764 -0.712 1.00 83.19 189 GLY A N 1
ATOM 1461 C CA . GLY A 1 189 ? -14.353 -16.898 -0.186 1.00 83.19 189 GLY A CA 1
ATOM 1462 C C . GLY A 1 189 ? -14.727 -15.891 0.911 1.00 83.19 189 GLY A C 1
ATOM 1463 O O . GLY A 1 189 ? -15.842 -15.947 1.420 1.00 83.19 189 GLY A O 1
ATOM 1464 N N . LEU A 1 190 ? -13.830 -14.959 1.252 1.00 87.25 190 LEU A N 1
ATOM 1465 C CA . LEU A 1 190 ? -14.064 -13.849 2.182 1.00 87.25 190 LEU A CA 1
ATOM 1466 C C . LEU A 1 190 ? -14.026 -12.480 1.488 1.00 87.25 190 LEU A C 1
ATOM 1468 O O . LEU A 1 190 ? -14.003 -11.468 2.182 1.00 87.25 190 LEU A O 1
ATOM 1472 N N . ALA A 1 191 ? -14.039 -12.437 0.151 1.00 79.00 191 ALA A N 1
ATOM 1473 C CA . ALA A 1 191 ? -13.905 -11.208 -0.642 1.00 79.00 191 ALA A CA 1
ATOM 1474 C C . ALA A 1 191 ? -14.959 -10.135 -0.305 1.00 79.00 191 ALA A C 1
ATOM 1476 O O . ALA A 1 191 ? -14.672 -8.942 -0.373 1.00 79.00 191 ALA A O 1
ATOM 1477 N N . ASP A 1 192 ? -16.152 -10.554 0.132 1.00 83.88 192 ASP A N 1
ATOM 1478 C CA . ASP A 1 192 ? -17.215 -9.650 0.589 1.00 83.88 192 ASP A CA 1
ATOM 1479 C C . ASP A 1 192 ? -16.909 -8.988 1.942 1.00 83.88 192 ASP A C 1
ATOM 1481 O O . ASP A 1 192 ? -17.547 -8.007 2.303 1.00 83.88 192 ASP A O 1
ATOM 1485 N N . THR A 1 193 ? -15.941 -9.514 2.701 1.00 87.44 193 THR A N 1
ATOM 1486 C CA . THR A 1 193 ? -15.508 -8.970 4.000 1.00 87.44 193 THR A CA 1
ATOM 1487 C C . THR A 1 193 ? -14.137 -8.314 3.906 1.00 87.44 193 THR A C 1
ATOM 1489 O O . THR A 1 193 ? -13.970 -7.178 4.336 1.00 87.44 193 THR A O 1
ATOM 1492 N N . VAL A 1 194 ? -13.153 -9.023 3.354 1.00 90.50 194 VAL A N 1
ATOM 1493 C CA . VAL A 1 194 ? -11.769 -8.574 3.193 1.00 90.50 194 VAL A CA 1
ATOM 1494 C C . VAL A 1 194 ? -11.422 -8.675 1.718 1.00 90.50 194 VAL A C 1
ATOM 1496 O O . VAL A 1 194 ? -11.391 -9.774 1.169 1.00 90.50 194 VAL A O 1
ATOM 1499 N N . ASN A 1 195 ? -11.134 -7.540 1.090 1.00 88.25 195 ASN A N 1
ATOM 1500 C CA . ASN A 1 195 ? -10.780 -7.485 -0.321 1.00 88.25 195 ASN A CA 1
ATOM 1501 C C . ASN A 1 195 ? -9.296 -7.111 -0.469 1.00 88.25 195 ASN A C 1
ATOM 1503 O O . ASN A 1 195 ? -8.847 -6.071 0.017 1.00 88.25 195 ASN A O 1
ATOM 1507 N N . LEU A 1 196 ? -8.538 -7.996 -1.121 1.00 88.50 196 LEU A N 1
ATOM 1508 C CA . LEU A 1 196 ? -7.113 -7.823 -1.413 1.00 88.50 196 LEU A CA 1
ATOM 1509 C C . LEU A 1 196 ? -6.838 -7.625 -2.910 1.00 88.50 196 LEU A C 1
ATOM 1511 O O . LEU A 1 196 ? -5.680 -7.592 -3.298 1.00 88.50 196 LEU A O 1
ATOM 1515 N N . ASP A 1 197 ? -7.859 -7.486 -3.753 1.00 83.19 197 ASP A N 1
ATOM 1516 C CA . ASP A 1 197 ? -7.696 -7.338 -5.205 1.00 83.19 197 ASP A CA 1
ATOM 1517 C C . ASP A 1 197 ? -6.984 -6.025 -5.558 1.00 83.19 197 ASP A C 1
ATOM 1519 O O . ASP A 1 197 ? -6.238 -5.954 -6.529 1.00 83.19 197 ASP A O 1
ATOM 1523 N N . GLY A 1 198 ? -7.196 -4.987 -4.743 1.00 79.69 198 GLY A N 1
ATOM 1524 C CA . GLY A 1 198 ? -6.501 -3.707 -4.855 1.00 79.69 198 GLY A CA 1
ATOM 1525 C C . GLY A 1 198 ? -5.135 -3.673 -4.169 1.00 79.69 198 GLY A C 1
ATOM 1526 O O . GLY A 1 198 ? -4.448 -2.659 -4.284 1.00 79.69 198 GLY A O 1
ATOM 1527 N N . LEU A 1 199 ? -4.742 -4.731 -3.441 1.00 84.56 199 LEU A N 1
ATOM 1528 C CA . LEU A 1 199 ? -3.452 -4.792 -2.756 1.00 84.56 199 LEU A CA 1
ATOM 1529 C C . LEU A 1 199 ? -2.347 -4.586 -3.790 1.00 84.56 199 LEU A C 1
ATOM 1531 O O . LEU A 1 199 ? -2.270 -5.323 -4.769 1.00 84.56 199 LEU A O 1
ATOM 1535 N N . VAL A 1 200 ? -1.469 -3.613 -3.552 1.00 77.38 200 VAL A N 1
ATOM 1536 C CA . VAL A 1 200 ? -0.305 -3.404 -4.417 1.00 77.38 200 VAL A CA 1
ATOM 1537 C C . VAL A 1 200 ? 0.580 -4.647 -4.326 1.00 77.38 200 VAL A C 1
ATOM 1539 O O . VAL A 1 200 ? 1.310 -4.839 -3.349 1.00 77.38 200 VAL A O 1
ATOM 1542 N N . THR A 1 201 ? 0.467 -5.520 -5.327 1.00 70.31 201 THR A N 1
ATOM 1543 C CA . THR A 1 201 ? 1.214 -6.772 -5.399 1.00 70.31 201 THR A CA 1
ATOM 1544 C C . THR A 1 201 ? 2.683 -6.454 -5.597 1.00 70.31 201 THR A C 1
ATOM 1546 O O . THR A 1 201 ? 3.071 -5.837 -6.588 1.00 70.31 201 THR A O 1
ATOM 1549 N N . THR A 1 202 ? 3.500 -6.873 -4.640 1.00 76.00 202 THR A N 1
ATOM 1550 C CA . THR A 1 202 ? 4.952 -6.746 -4.716 1.00 76.00 202 THR A CA 1
ATOM 1551 C C . THR A 1 202 ? 5.553 -7.927 -5.459 1.00 76.00 202 THR A C 1
ATOM 1553 O O . THR A 1 202 ? 5.049 -9.050 -5.360 1.00 76.00 202 THR A O 1
ATOM 1556 N N . GLU A 1 203 ? 6.662 -7.688 -6.157 1.00 84.25 203 GLU A N 1
ATOM 1557 C CA . GLU A 1 203 ? 7.430 -8.754 -6.798 1.00 84.25 203 GLU A CA 1
ATOM 1558 C C . GLU A 1 203 ? 7.852 -9.826 -5.774 1.00 84.25 203 GLU A C 1
ATOM 1560 O O . GLU A 1 203 ? 7.864 -9.616 -4.551 1.00 84.25 203 GLU A O 1
ATOM 1565 N N . ALA A 1 204 ? 8.209 -11.013 -6.262 1.00 88.62 204 ALA A N 1
ATOM 1566 C CA . ALA A 1 204 ? 8.786 -12.040 -5.407 1.00 88.62 204 ALA A CA 1
ATOM 1567 C C . ALA A 1 204 ? 10.066 -11.525 -4.723 1.00 88.62 204 ALA A C 1
ATOM 1569 O O . ALA A 1 204 ? 10.928 -10.899 -5.338 1.00 88.62 204 ALA A O 1
ATOM 1570 N N . GLY A 1 205 ? 10.192 -11.803 -3.427 1.00 88.69 205 GLY A N 1
ATOM 1571 C CA . GLY A 1 205 ? 11.282 -11.335 -2.570 1.00 88.69 205 GLY A CA 1
ATOM 1572 C C . GLY A 1 205 ? 11.048 -9.964 -1.929 1.00 88.69 205 GLY A C 1
ATOM 1573 O O . GLY A 1 205 ? 11.799 -9.595 -1.026 1.00 88.69 205 GLY A O 1
ATOM 1574 N N . GLU A 1 206 ? 10.012 -9.229 -2.334 1.00 90.69 206 GLU A N 1
ATOM 1575 C CA . GLU A 1 206 ? 9.670 -7.926 -1.760 1.00 90.69 206 GLU A CA 1
ATOM 1576 C C . GLU A 1 206 ? 8.582 -8.036 -0.680 1.00 90.69 206 GLU A C 1
ATOM 1578 O O . GLU A 1 206 ? 7.765 -8.958 -0.665 1.00 90.69 206 GLU A O 1
ATOM 1583 N N . VAL A 1 207 ? 8.595 -7.105 0.276 1.00 90.31 207 VAL A N 1
ATOM 1584 C CA . VAL A 1 207 ? 7.648 -7.102 1.399 1.00 90.31 207 VAL A CA 1
ATOM 1585 C C . VAL A 1 207 ? 6.405 -6.299 1.004 1.00 90.31 207 VAL A C 1
ATOM 1587 O O . VAL A 1 207 ? 6.547 -5.108 0.713 1.00 90.31 207 VAL A O 1
ATOM 1590 N N . PRO A 1 208 ? 5.194 -6.888 1.035 1.00 89.19 208 PRO A N 1
ATOM 1591 C CA . PRO A 1 208 ? 3.976 -6.162 0.702 1.00 89.19 208 PRO A CA 1
ATOM 1592 C C . PRO A 1 208 ? 3.667 -5.077 1.738 1.00 89.19 208 PRO A C 1
ATOM 1594 O O . PRO A 1 208 ? 4.011 -5.181 2.919 1.00 89.19 208 PRO A O 1
ATOM 1597 N N . THR A 1 209 ? 2.966 -4.035 1.297 1.00 87.50 209 THR A N 1
ATOM 1598 C CA . THR A 1 209 ? 2.426 -2.991 2.181 1.00 87.50 209 THR A CA 1
ATOM 1599 C C . THR A 1 209 ? 0.914 -3.139 2.307 1.00 87.50 209 THR A C 1
ATOM 1601 O O . THR A 1 209 ? 0.302 -3.890 1.563 1.00 87.50 209 THR A O 1
ATOM 1604 N N . ALA A 1 210 ? 0.280 -2.406 3.226 1.00 88.00 210 ALA A N 1
ATOM 1605 C CA . ALA A 1 210 ? -1.184 -2.401 3.324 1.00 88.00 210 ALA A CA 1
ATOM 1606 C C . ALA A 1 210 ? -1.873 -1.592 2.206 1.00 88.00 210 ALA A C 1
ATOM 1608 O O . ALA A 1 210 ? -3.100 -1.492 2.209 1.00 88.00 210 ALA A O 1
ATOM 1609 N N . SER A 1 211 ? -1.110 -0.970 1.299 1.00 89.38 211 SER A N 1
ATOM 1610 C CA . SER A 1 211 ? -1.666 -0.110 0.256 1.00 89.38 211 SER A CA 1
ATOM 1611 C C . SER A 1 211 ? -2.614 -0.893 -0.646 1.00 89.38 211 SER A C 1
ATOM 1613 O O . SER A 1 211 ? -2.253 -1.946 -1.171 1.00 89.38 211 SER A O 1
ATOM 1615 N N . GLY A 1 212 ? -3.831 -0.372 -0.782 1.00 88.12 212 GLY A N 1
ATOM 1616 C CA . GLY A 1 212 ? -4.900 -0.931 -1.602 1.00 88.12 212 GLY A CA 1
ATOM 1617 C C . GLY A 1 212 ? -5.633 -2.126 -0.981 1.00 88.12 212 GLY A C 1
ATOM 1618 O O . GLY A 1 212 ? -6.593 -2.623 -1.562 1.00 88.12 212 GLY A O 1
ATOM 1619 N N . SER A 1 213 ? -5.247 -2.555 0.226 1.00 90.44 213 SER A N 1
ATOM 1620 C CA . SER A 1 213 ? -5.995 -3.576 0.967 1.00 90.44 213 SER A CA 1
ATOM 1621 C C . SER A 1 213 ? -7.238 -2.994 1.641 1.00 90.44 213 SER A C 1
ATOM 1623 O O . SER A 1 213 ? -7.178 -1.978 2.338 1.00 90.44 213 SER A O 1
ATOM 1625 N N . VAL A 1 214 ? -8.369 -3.679 1.489 1.00 91.56 214 VAL A N 1
ATOM 1626 C CA . VAL A 1 214 ? -9.622 -3.368 2.181 1.00 91.56 214 VAL A CA 1
ATOM 1627 C C . VAL A 1 214 ? -9.846 -4.403 3.276 1.00 91.56 214 VAL A C 1
ATOM 1629 O O . VAL A 1 214 ? -10.264 -5.531 3.027 1.00 91.56 214 VAL A O 1
ATOM 1632 N N . VAL A 1 215 ? -9.562 -4.005 4.516 1.00 90.56 215 VAL A N 1
ATOM 1633 C CA . VAL A 1 215 ? -9.636 -4.890 5.694 1.00 90.56 215 VAL A CA 1
ATOM 1634 C C . VAL A 1 215 ? -11.056 -5.122 6.223 1.00 90.56 215 VAL A C 1
ATOM 1636 O O . VAL A 1 215 ? -11.257 -6.043 7.011 1.00 90.56 215 VAL A O 1
ATOM 1639 N N . ASP A 1 216 ? -12.020 -4.288 5.825 1.00 93.06 216 ASP A N 1
ATOM 1640 C CA . ASP A 1 216 ? -13.451 -4.491 6.078 1.00 93.06 216 ASP A CA 1
ATOM 1641 C C . ASP A 1 216 ? -14.280 -3.714 5.039 1.00 93.06 216 ASP A C 1
ATOM 1643 O O . ASP A 1 216 ? -14.339 -2.479 5.064 1.00 93.06 216 ASP A O 1
ATOM 1647 N N . VAL A 1 217 ? -14.875 -4.441 4.091 1.00 91.88 217 VAL A N 1
ATOM 1648 C CA . VAL A 1 217 ? -15.642 -3.870 2.973 1.00 91.88 217 VAL A CA 1
ATOM 1649 C C . VAL A 1 217 ? -16.892 -3.147 3.475 1.00 91.88 217 VAL A C 1
ATOM 1651 O O . VAL A 1 217 ? -17.152 -2.026 3.042 1.00 91.88 217 VAL A O 1
ATOM 1654 N N . ASP A 1 218 ? -17.638 -3.742 4.408 1.00 91.94 218 ASP A N 1
ATOM 1655 C CA . ASP A 1 218 ? -18.903 -3.196 4.913 1.00 91.94 218 ASP A CA 1
ATOM 1656 C C . ASP A 1 218 ? -18.699 -1.899 5.701 1.00 91.94 218 ASP A C 1
ATOM 1658 O O . ASP A 1 218 ? -19.453 -0.935 5.544 1.00 91.94 218 ASP A O 1
ATOM 1662 N N . VAL A 1 219 ? -17.665 -1.843 6.545 1.00 91.50 219 VAL A N 1
ATOM 1663 C CA . VAL A 1 219 ? -17.346 -0.632 7.308 1.00 91.50 219 VAL A CA 1
ATOM 1664 C C . VAL A 1 219 ? -16.903 0.488 6.379 1.00 91.50 219 VAL A C 1
ATOM 1666 O O . VAL A 1 219 ? -17.373 1.614 6.540 1.00 91.50 219 VAL A O 1
ATOM 1669 N N . LEU A 1 220 ? -16.049 0.205 5.391 1.00 92.31 220 LEU A N 1
ATOM 1670 C CA . LEU A 1 220 ? -15.641 1.230 4.431 1.00 92.31 220 LEU A CA 1
ATOM 1671 C C . LEU A 1 220 ? -16.811 1.700 3.563 1.00 92.31 220 LEU A C 1
ATOM 1673 O O . LEU A 1 220 ? -16.975 2.907 3.397 1.00 92.31 220 LEU A O 1
ATOM 1677 N N . ARG A 1 221 ? -17.667 0.793 3.082 1.00 92.31 221 ARG A N 1
ATOM 1678 C CA . ARG A 1 221 ? -18.915 1.134 2.380 1.00 92.31 221 ARG A CA 1
ATOM 1679 C C . ARG A 1 221 ? -19.788 2.068 3.206 1.00 92.31 221 ARG A C 1
ATOM 1681 O O . ARG A 1 221 ? -20.156 3.151 2.752 1.00 92.31 221 ARG A O 1
ATOM 1688 N N . SER A 1 222 ? -20.006 1.718 4.473 1.00 90.31 222 SER A N 1
ATOM 1689 C CA . SER A 1 222 ? -20.764 2.557 5.394 1.00 90.31 222 SER A CA 1
ATOM 1690 C C . SER A 1 222 ? -20.110 3.920 5.621 1.00 90.31 222 SER A C 1
ATOM 1692 O O . SER A 1 222 ? -20.831 4.903 5.688 1.00 90.31 222 SER A O 1
ATOM 1694 N N . MET A 1 223 ? -18.785 4.020 5.754 1.00 90.31 223 MET A N 1
ATOM 1695 C CA . MET A 1 223 ? -18.102 5.304 5.990 1.00 90.31 223 MET A CA 1
ATOM 1696 C C . MET A 1 223 ? -18.079 6.212 4.756 1.00 90.31 223 MET A C 1
ATOM 1698 O O . MET A 1 223 ? -18.057 7.435 4.888 1.00 90.31 223 MET A O 1
ATOM 1702 N N . THR A 1 224 ? -18.064 5.616 3.567 1.00 91.81 224 THR A N 1
ATOM 1703 C CA . THR A 1 224 ? -17.905 6.316 2.285 1.00 91.81 224 THR A CA 1
ATOM 1704 C C . THR A 1 224 ? -19.226 6.585 1.570 1.00 91.81 224 THR A C 1
ATOM 1706 O O . THR A 1 224 ? -19.226 7.256 0.541 1.00 91.81 224 THR A O 1
ATOM 1709 N N . GLY A 1 225 ? -20.348 6.084 2.097 1.00 88.94 225 GLY A N 1
ATOM 1710 C CA . GLY A 1 225 ? -21.641 6.153 1.417 1.00 88.94 225 GLY A CA 1
ATOM 1711 C C . GLY A 1 225 ? -21.654 5.337 0.123 1.00 88.94 225 GLY A C 1
ATOM 1712 O O . GLY A 1 225 ? -22.177 5.808 -0.882 1.00 88.94 225 GLY A O 1
ATOM 1713 N N . ASP A 1 226 ? -21.026 4.157 0.144 1.00 90.38 226 ASP A N 1
ATOM 1714 C CA . ASP A 1 226 ? -20.852 3.253 -1.001 1.00 90.38 226 ASP A CA 1
ATOM 1715 C C . ASP A 1 226 ? -20.054 3.838 -2.185 1.00 90.38 226 ASP A C 1
ATOM 1717 O O . ASP A 1 226 ? -20.116 3.309 -3.295 1.00 90.38 226 ASP A O 1
ATOM 1721 N N . SER A 1 227 ? -19.269 4.904 -1.977 1.00 92.56 227 SER A N 1
ATOM 1722 C CA . SER A 1 227 ? -18.403 5.457 -3.027 1.00 92.56 227 SER A CA 1
ATOM 1723 C C . SER A 1 227 ? -17.143 4.596 -3.223 1.00 92.56 227 SER A C 1
ATOM 1725 O O . SER A 1 227 ? -16.273 4.590 -2.343 1.00 92.56 227 SER A O 1
ATOM 1727 N N . PRO A 1 228 ? -16.978 3.909 -4.374 1.00 90.75 228 PRO A N 1
ATOM 1728 C CA . PRO A 1 228 ? -15.805 3.070 -4.624 1.00 90.75 228 PRO A CA 1
ATOM 1729 C C . PRO A 1 228 ? -14.512 3.891 -4.694 1.00 90.75 228 PRO A C 1
ATOM 1731 O O . PRO A 1 228 ? -13.464 3.425 -4.255 1.00 90.75 228 PRO A O 1
ATOM 1734 N N . GLU A 1 229 ? -14.590 5.132 -5.180 1.00 92.00 229 GLU A N 1
ATOM 1735 C CA . GLU A 1 229 ? -13.458 6.059 -5.255 1.00 92.00 229 GLU A CA 1
ATOM 1736 C C . GLU A 1 229 ? -12.929 6.406 -3.856 1.00 92.00 229 GLU A C 1
ATOM 1738 O O . GLU A 1 229 ? -11.732 6.300 -3.591 1.00 92.00 229 GLU A O 1
ATOM 1743 N N . LEU A 1 230 ? -13.824 6.726 -2.916 1.00 93.94 230 LEU A N 1
ATOM 1744 C CA . LEU A 1 230 ? -13.440 7.017 -1.533 1.00 93.94 230 LEU A CA 1
ATOM 1745 C C . LEU A 1 230 ? -12.913 5.776 -0.806 1.00 93.94 230 LEU A C 1
ATOM 1747 O O . LEU A 1 230 ? -11.979 5.885 -0.009 1.00 93.94 230 LEU A O 1
ATOM 1751 N N . MET A 1 231 ? -13.490 4.598 -1.071 1.00 93.25 231 MET A N 1
ATOM 1752 C CA . MET A 1 231 ? -12.985 3.339 -0.519 1.00 93.25 231 MET A CA 1
ATOM 1753 C C . MET A 1 231 ? -11.554 3.081 -0.985 1.00 93.25 231 MET A C 1
ATOM 1755 O O . MET A 1 231 ? -10.686 2.795 -0.158 1.00 93.25 231 MET A O 1
ATOM 1759 N N . GLN A 1 232 ? -11.297 3.247 -2.284 1.00 91.44 232 GLN A N 1
ATOM 1760 C CA . GLN A 1 232 ? -9.969 3.076 -2.858 1.00 91.44 232 GLN A CA 1
ATOM 1761 C C . GLN A 1 232 ? -8.985 4.115 -2.313 1.00 91.44 232 GLN A C 1
ATOM 1763 O O . GLN A 1 232 ? -7.887 3.743 -1.914 1.00 91.44 232 GLN A O 1
ATOM 1768 N N . ALA A 1 233 ? -9.378 5.387 -2.210 1.00 92.50 233 ALA A N 1
ATOM 1769 C CA . ALA A 1 233 ? -8.529 6.448 -1.666 1.00 92.50 233 ALA A CA 1
ATOM 1770 C C . ALA A 1 233 ? -8.161 6.223 -0.186 1.00 92.50 233 ALA A C 1
ATOM 1772 O O . ALA A 1 233 ? -7.063 6.570 0.258 1.00 92.50 233 ALA A O 1
ATOM 1773 N N . LEU A 1 234 ? -9.058 5.620 0.602 1.00 94.62 234 LEU A N 1
ATOM 1774 C CA . LEU A 1 234 ? -8.761 5.199 1.973 1.00 94.62 234 LEU A CA 1
ATOM 1775 C C . LEU A 1 234 ? -7.844 3.969 2.012 1.00 94.62 234 LEU A C 1
ATOM 1777 O O . LEU A 1 234 ? -6.923 3.933 2.832 1.00 94.62 234 LEU A O 1
ATOM 1781 N N . ALA A 1 235 ? -8.074 2.985 1.141 1.00 93.31 235 ALA A N 1
ATOM 1782 C CA . ALA A 1 235 ? -7.285 1.756 1.069 1.00 93.31 235 ALA A CA 1
ATOM 1783 C C . ALA A 1 235 ? -5.855 2.006 0.561 1.00 93.31 235 ALA A C 1
ATOM 1785 O O . ALA A 1 235 ? -4.902 1.460 1.111 1.00 93.31 235 ALA A O 1
ATOM 1786 N N . SER A 1 236 ? -5.674 2.865 -0.444 1.00 91.12 236 SER A N 1
ATOM 1787 C CA . SER A 1 236 ? -4.360 3.280 -0.964 1.00 91.12 236 SER A CA 1
ATOM 1788 C C . SER A 1 236 ? -3.618 4.227 -0.014 1.00 91.12 236 SER A C 1
ATOM 1790 O O . SER A 1 236 ? -2.396 4.356 -0.070 1.00 91.12 236 SER A O 1
ATOM 1792 N N . GLY A 1 237 ? -4.343 4.869 0.908 1.00 91.62 237 GLY A N 1
ATOM 1793 C CA . GLY A 1 237 ? -3.787 5.835 1.850 1.00 91.62 237 GLY A CA 1
ATOM 1794 C C . GLY A 1 237 ? -3.647 7.251 1.288 1.00 91.62 237 GLY A C 1
ATOM 1795 O O . GLY A 1 237 ? -2.968 8.067 1.909 1.00 91.62 237 GLY A O 1
ATOM 1796 N N . GLN A 1 238 ? -4.289 7.559 0.159 1.00 91.00 238 GLN A N 1
ATOM 1797 C CA . GLN A 1 238 ? -4.420 8.931 -0.338 1.00 91.00 238 GLN A CA 1
ATOM 1798 C C . GLN A 1 238 ? -5.161 9.810 0.678 1.00 91.00 238 GLN A C 1
ATOM 1800 O O . GLN A 1 238 ? -4.732 10.919 0.975 1.00 91.00 238 GLN A O 1
ATOM 1805 N N . LEU A 1 239 ? -6.225 9.280 1.285 1.00 93.75 239 LEU A N 1
ATOM 1806 C CA . LEU A 1 239 ? -6.959 9.945 2.358 1.00 93.75 239 LEU A CA 1
ATOM 1807 C C . LEU A 1 239 ? -6.517 9.450 3.729 1.00 93.75 239 LEU A C 1
ATOM 1809 O O . LEU A 1 239 ? -6.336 8.255 3.941 1.00 93.75 239 LEU A O 1
ATOM 1813 N N . ARG A 1 240 ? -6.442 10.349 4.717 1.00 93.56 240 ARG A N 1
ATOM 1814 C CA . ARG A 1 240 ? -6.203 9.983 6.122 1.00 93.56 240 ARG A CA 1
ATOM 1815 C C . ARG A 1 240 ? -7.504 9.978 6.922 1.00 93.56 240 ARG A C 1
ATOM 1817 O O . ARG A 1 240 ? -7.957 11.034 7.369 1.00 93.56 240 ARG A O 1
ATOM 1824 N N . LEU A 1 241 ? -8.033 8.786 7.207 1.00 93.25 241 LEU A N 1
ATOM 1825 C CA . LEU A 1 241 ? -9.317 8.600 7.891 1.00 93.25 241 LEU A CA 1
ATOM 1826 C C . LEU A 1 241 ? -9.379 9.330 9.234 1.00 93.25 241 LEU A C 1
ATOM 1828 O O . LEU A 1 241 ? -10.358 10.012 9.519 1.00 93.25 241 LEU A O 1
ATOM 1832 N N . SER A 1 242 ? -8.320 9.248 10.045 1.00 90.44 242 SER A N 1
ATOM 1833 C CA . SER A 1 242 ? -8.306 9.866 11.378 1.00 90.44 242 SER A CA 1
ATOM 1834 C C . SER A 1 242 ? -8.531 11.382 11.325 1.00 90.44 242 SER A C 1
ATOM 1836 O O . SER A 1 242 ? -9.273 11.920 12.137 1.00 90.44 242 SER A O 1
ATOM 1838 N N . LYS A 1 243 ? -7.950 12.063 10.327 1.00 92.00 243 LYS A N 1
ATOM 1839 C CA . LYS A 1 243 ? -8.097 13.514 10.132 1.00 92.00 243 LYS A CA 1
ATOM 1840 C C . LYS A 1 243 ? -9.547 13.869 9.788 1.00 92.00 243 LYS A C 1
ATOM 1842 O O . LYS A 1 243 ? -10.098 14.804 10.360 1.00 92.00 243 LYS A O 1
ATOM 1847 N N . CYS A 1 244 ? -10.166 13.104 8.890 1.00 91.56 244 CYS A N 1
ATOM 1848 C CA . CYS A 1 244 ? -11.563 13.296 8.500 1.00 91.56 244 CYS A CA 1
ATOM 1849 C C . CYS A 1 244 ? -12.526 12.988 9.660 1.00 91.56 244 CYS A C 1
ATOM 1851 O O . CYS A 1 244 ? -13.486 13.723 9.873 1.00 91.56 244 CYS A O 1
ATOM 1853 N N . MET A 1 245 ? -12.236 11.951 10.452 1.00 87.94 245 MET A N 1
ATOM 1854 C CA . MET A 1 245 ? -13.012 11.579 11.639 1.00 87.94 245 MET A CA 1
ATOM 1855 C C . MET A 1 245 ? -12.936 12.631 12.750 1.00 87.94 245 MET A C 1
ATOM 1857 O O . MET A 1 245 ? -13.942 12.895 13.407 1.00 87.94 245 MET A O 1
ATOM 1861 N N . ASP A 1 246 ? -11.773 13.246 12.971 1.00 89.00 246 ASP A N 1
ATOM 1862 C CA . ASP A 1 246 ? -11.620 14.325 13.954 1.00 89.00 246 ASP A CA 1
ATOM 1863 C C . ASP A 1 246 ? -12.435 15.565 13.559 1.00 89.00 246 ASP A C 1
ATOM 1865 O O . ASP A 1 246 ? -13.112 16.156 14.402 1.00 89.00 246 ASP A O 1
ATOM 1869 N N . GLU A 1 247 ? -12.445 15.919 12.271 1.00 89.38 247 GLU A N 1
ATOM 1870 C CA . GLU A 1 247 ? -13.282 17.003 11.745 1.00 89.38 247 GLU A CA 1
ATOM 1871 C C . GLU A 1 247 ? -14.779 16.681 11.846 1.00 89.38 247 GLU A C 1
ATOM 1873 O O . GLU A 1 247 ? -15.565 17.517 12.293 1.00 89.38 247 GLU A O 1
ATOM 1878 N N . PHE A 1 248 ? -15.170 15.453 11.504 1.00 88.25 248 PHE A N 1
ATOM 1879 C CA . PHE A 1 248 ? -16.545 14.977 11.641 1.00 88.25 248 PHE A CA 1
ATOM 1880 C C . PHE A 1 248 ? -17.042 15.083 13.091 1.00 88.25 248 PHE A C 1
ATOM 1882 O O . PHE A 1 248 ? -18.099 15.662 13.350 1.00 88.25 248 PHE A O 1
ATOM 1889 N N . ARG A 1 249 ? -16.236 14.618 14.057 1.00 85.75 249 ARG A N 1
ATOM 1890 C CA . ARG A 1 249 ? -16.539 14.720 15.495 1.00 85.75 249 ARG A CA 1
ATOM 1891 C C . ARG A 1 249 ? -16.631 16.169 15.969 1.00 85.75 249 ARG A C 1
ATOM 1893 O O . ARG A 1 249 ? -17.484 16.480 16.796 1.00 85.75 249 ARG A O 1
ATOM 1900 N N . ALA A 1 250 ? -15.776 17.054 15.457 1.00 85.56 250 ALA A N 1
ATOM 1901 C CA . ALA A 1 250 ? -15.822 18.478 15.783 1.00 85.56 250 ALA A CA 1
ATOM 1902 C C . ALA A 1 250 ? -17.075 19.175 15.219 1.00 85.56 250 ALA A C 1
ATOM 1904 O O . ALA A 1 250 ? -17.568 20.126 15.824 1.00 85.56 250 ALA A O 1
ATOM 1905 N N . GLY A 1 251 ? -17.604 18.692 14.090 1.00 78.44 251 GLY A N 1
ATOM 1906 C CA . GLY A 1 251 ? -18.806 19.221 13.441 1.00 78.44 251 GLY A CA 1
ATOM 1907 C C . GLY A 1 251 ? -20.130 18.874 14.134 1.00 78.44 251 GLY A C 1
ATOM 1908 O O . GLY A 1 251 ? -21.146 19.491 13.820 1.00 78.44 251 GLY A O 1
ATOM 1909 N N . GLY A 1 252 ? -20.145 17.916 15.071 1.00 72.88 252 GLY A N 1
ATOM 1910 C CA . GLY A 1 252 ? -21.332 17.554 15.863 1.00 72.88 252 GLY A CA 1
ATOM 1911 C C . GLY A 1 252 ? -22.492 16.934 15.070 1.00 72.88 252 GLY A C 1
ATOM 1912 O O . GLY A 1 252 ? -23.613 16.875 15.572 1.00 72.88 252 GLY A O 1
ATOM 1913 N N . SER A 1 253 ? -22.246 16.507 13.830 1.00 73.00 253 SER A N 1
ATOM 1914 C CA . SER A 1 253 ? -23.213 15.795 12.994 1.00 73.00 253 SER A CA 1
ATOM 1915 C C . SER A 1 253 ? -23.023 14.290 13.162 1.00 73.00 253 SER A C 1
ATOM 1917 O O . SER A 1 253 ? -21.916 13.802 12.988 1.00 73.00 253 SER A O 1
ATOM 1919 N N . ASP A 1 254 ? -24.102 13.554 13.431 1.00 67.44 254 ASP A N 1
ATOM 1920 C CA . ASP A 1 254 ? -24.086 12.082 13.530 1.00 67.44 254 ASP A CA 1
ATOM 1921 C C . ASP A 1 254 ? -24.469 11.390 12.205 1.00 67.44 254 ASP A C 1
ATOM 1923 O O . ASP A 1 254 ? -24.675 10.178 12.152 1.00 67.44 254 ASP A O 1
ATOM 1927 N N . LYS A 1 255 ? -24.612 12.154 11.115 1.00 73.75 255 LYS A N 1
ATOM 1928 C CA . LYS A 1 255 ? -25.057 11.629 9.817 1.00 73.75 255 LYS A CA 1
ATOM 1929 C C . LYS A 1 255 ? -23.893 11.106 8.988 1.00 73.75 255 LYS A C 1
ATOM 1931 O O . LYS A 1 255 ? -22.968 11.859 8.687 1.00 73.75 255 LYS A O 1
ATOM 1936 N N . VAL A 1 256 ? -23.982 9.861 8.532 1.00 67.06 256 VAL A N 1
ATOM 1937 C CA . VAL A 1 256 ? -22.987 9.220 7.655 1.00 67.06 256 VAL A CA 1
ATOM 1938 C C . VAL A 1 256 ? -22.727 10.042 6.388 1.00 67.06 256 VAL A C 1
ATOM 1940 O O . VAL A 1 256 ? -21.577 10.204 5.986 1.00 67.06 256 VAL A O 1
ATOM 1943 N N . GLU A 1 257 ? -23.762 10.663 5.818 1.00 75.44 257 GLU A N 1
ATOM 1944 C CA . GLU A 1 257 ? -23.644 11.500 4.619 1.00 75.44 257 GLU A CA 1
ATOM 1945 C C . GLU A 1 257 ? -22.704 12.696 4.834 1.00 75.44 257 GLU A C 1
ATOM 1947 O O . GLU A 1 257 ? -22.058 13.165 3.899 1.00 75.44 257 GLU A O 1
ATOM 1952 N N . SER A 1 258 ? -22.578 13.173 6.077 1.00 82.69 258 SER A N 1
ATOM 1953 C CA . SER A 1 258 ? -21.638 14.247 6.399 1.00 82.69 258 SER A CA 1
ATOM 1954 C C . SER A 1 258 ? -20.187 13.774 6.513 1.00 82.69 258 SER A C 1
ATOM 1956 O O . SER A 1 258 ? -19.292 14.553 6.193 1.00 82.69 258 SER A O 1
ATOM 1958 N N . LEU A 1 259 ? -19.930 12.507 6.866 1.00 88.38 259 LEU A N 1
ATOM 1959 C CA . LEU A 1 259 ? -18.579 11.940 6.808 1.00 88.38 259 LEU A CA 1
ATOM 1960 C C . LEU A 1 259 ? -18.136 11.727 5.355 1.00 88.38 259 LEU A C 1
ATOM 1962 O O . LEU A 1 259 ? -17.037 12.145 4.993 1.00 88.38 259 LEU A O 1
ATOM 1966 N N . ALA A 1 260 ? -19.004 11.158 4.514 1.00 90.00 260 ALA A N 1
ATOM 1967 C CA . ALA A 1 260 ? -18.725 10.969 3.089 1.00 90.00 260 ALA A CA 1
ATOM 1968 C C . ALA A 1 260 ? -18.427 12.307 2.383 1.00 90.00 260 ALA A C 1
ATOM 1970 O O . ALA A 1 260 ? -17.453 12.413 1.643 1.00 90.00 260 ALA A O 1
ATOM 1971 N N . ALA A 1 261 ? -19.188 13.365 2.689 1.00 90.81 261 ALA A N 1
ATOM 1972 C CA . ALA A 1 261 ? -18.925 14.707 2.164 1.00 90.81 261 ALA A CA 1
ATOM 1973 C C . ALA A 1 261 ? -17.579 15.293 2.635 1.00 90.81 261 ALA A C 1
ATOM 1975 O O . ALA A 1 261 ? -16.887 15.962 1.864 1.00 90.81 261 ALA A O 1
ATOM 1976 N N . ILE A 1 262 ? -17.179 15.043 3.890 1.00 92.31 262 ILE A N 1
ATOM 1977 C CA . ILE A 1 262 ? -15.854 15.442 4.387 1.00 92.31 262 ILE A CA 1
ATOM 1978 C C . ILE A 1 262 ? -14.767 14.704 3.603 1.00 92.31 262 ILE A C 1
ATOM 1980 O O . ILE A 1 262 ? -13.845 15.358 3.120 1.00 92.31 262 ILE A O 1
ATOM 1984 N N . LEU A 1 263 ? -14.882 13.382 3.458 1.00 93.88 263 LEU A N 1
ATOM 1985 C CA . LEU A 1 263 ? -13.928 12.557 2.714 1.00 93.88 263 LEU A CA 1
ATOM 1986 C C . LEU A 1 263 ? -13.771 13.049 1.270 1.00 93.88 263 LEU A C 1
ATOM 1988 O O . LEU A 1 263 ? -12.647 13.302 0.844 1.00 93.88 263 LEU A O 1
ATOM 1992 N N . GLN A 1 264 ? -14.885 13.285 0.573 1.00 94.25 264 GLN A N 1
ATOM 1993 C CA . GLN A 1 264 ? -14.898 13.793 -0.800 1.00 94.25 264 GLN A CA 1
ATOM 1994 C C . GLN A 1 264 ? -14.155 15.123 -0.937 1.00 94.25 264 GLN A C 1
ATOM 1996 O O . GLN A 1 264 ? -13.284 15.269 -1.786 1.00 94.25 264 GLN A O 1
ATOM 2001 N N . ARG A 1 265 ? -14.422 16.084 -0.049 1.00 93.88 265 ARG A N 1
ATOM 2002 C CA . ARG A 1 265 ? -13.743 17.385 -0.085 1.00 93.88 265 ARG A CA 1
ATOM 2003 C C . ARG A 1 265 ? -12.236 17.273 0.179 1.00 93.88 265 ARG A C 1
ATOM 2005 O O . ARG A 1 265 ? -11.469 18.017 -0.426 1.00 93.88 265 ARG A O 1
ATOM 2012 N N . HIS A 1 266 ? -11.792 16.397 1.091 1.00 93.56 266 HIS A N 1
ATOM 2013 C CA . HIS A 1 266 ? -10.346 16.172 1.286 1.00 93.56 266 HIS A CA 1
ATOM 2014 C C . HIS A 1 266 ? -9.731 15.503 0.052 1.00 93.56 266 HIS A C 1
ATOM 2016 O O . HIS A 1 266 ? -8.634 15.890 -0.335 1.00 93.56 266 HIS A O 1
ATOM 2022 N N . LEU A 1 267 ? -10.448 14.585 -0.604 1.00 93.56 267 LEU A N 1
ATOM 2023 C CA . LEU A 1 267 ? -9.965 13.922 -1.817 1.00 93.56 267 LEU A CA 1
ATOM 2024 C C . LEU A 1 267 ? -9.794 14.914 -2.965 1.00 93.56 267 LEU A C 1
ATOM 2026 O O . LEU A 1 267 ? -8.756 14.930 -3.620 1.00 93.56 267 LEU A O 1
ATOM 2030 N N . GLU A 1 268 ? -10.787 15.774 -3.180 1.00 92.94 268 GLU A N 1
ATOM 2031 C CA . GLU A 1 268 ? -10.741 16.831 -4.191 1.00 92.94 268 GLU A CA 1
ATOM 2032 C C . GLU A 1 268 ? -9.593 17.810 -3.927 1.00 92.94 268 GLU A C 1
ATOM 2034 O O . GLU A 1 268 ? -8.883 18.197 -4.855 1.00 92.94 268 GLU A O 1
ATOM 2039 N N . ALA A 1 269 ? -9.370 18.179 -2.661 1.00 91.31 269 ALA A N 1
ATOM 2040 C CA . ALA A 1 269 ? -8.264 19.048 -2.277 1.00 91.31 269 ALA A CA 1
ATOM 2041 C C . ALA A 1 269 ? -6.897 18.395 -2.542 1.00 91.31 269 ALA A C 1
ATOM 2043 O O . ALA A 1 269 ? -6.031 19.030 -3.145 1.00 91.31 269 ALA A O 1
ATOM 2044 N N . ASP A 1 270 ? -6.707 17.135 -2.141 1.00 88.19 270 ASP A N 1
ATOM 2045 C CA . ASP A 1 270 ? -5.451 16.410 -2.360 1.00 88.19 270 ASP A CA 1
ATOM 2046 C C . ASP A 1 270 ? -5.203 16.162 -3.859 1.00 88.19 270 ASP A C 1
ATOM 2048 O O . ASP A 1 270 ? -4.083 16.342 -4.341 1.00 88.19 270 ASP A O 1
ATOM 2052 N N . THR A 1 271 ? -6.252 15.850 -4.624 1.00 87.81 271 THR A N 1
ATOM 2053 C CA . THR A 1 271 ? -6.186 15.684 -6.087 1.00 87.81 271 THR A CA 1
ATOM 2054 C C . THR A 1 271 ? -5.824 16.995 -6.782 1.00 87.81 271 THR A C 1
ATOM 2056 O O . THR A 1 271 ? -4.987 17.007 -7.684 1.00 87.81 271 THR A O 1
ATOM 2059 N N . ALA A 1 272 ? -6.394 18.124 -6.346 1.00 89.44 272 ALA A N 1
ATOM 2060 C CA . ALA A 1 272 ? -6.040 19.437 -6.876 1.00 89.44 272 ALA A CA 1
ATOM 2061 C C . ALA A 1 272 ? -4.567 19.778 -6.606 1.00 89.44 272 ALA A C 1
ATOM 2063 O O . ALA A 1 272 ? -3.869 20.227 -7.514 1.00 89.44 272 ALA A O 1
ATOM 2064 N N . VAL A 1 273 ? -4.072 19.510 -5.391 1.00 89.25 273 VAL A N 1
ATOM 2065 C CA . VAL A 1 273 ? -2.655 19.705 -5.039 1.00 89.25 273 VAL A CA 1
ATOM 2066 C C . VAL A 1 273 ? -1.748 18.824 -5.897 1.00 89.25 273 VAL A C 1
ATOM 2068 O O . VAL A 1 273 ? -0.751 19.317 -6.428 1.00 89.25 273 VAL A O 1
ATOM 2071 N N . HIS A 1 274 ? -2.093 17.544 -6.062 1.00 86.25 274 HIS A N 1
ATOM 2072 C CA . HIS A 1 274 ? -1.329 16.619 -6.896 1.00 86.25 274 HIS A CA 1
ATOM 2073 C C . HIS A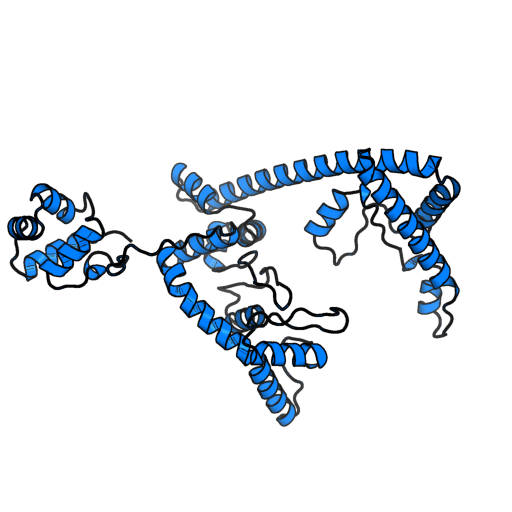 1 274 ? -1.268 17.096 -8.350 1.00 86.25 274 HIS A C 1
ATOM 2075 O O . HIS A 1 274 ? -0.183 17.217 -8.916 1.00 86.25 274 HIS A O 1
ATOM 2081 N N . ARG A 1 275 ? -2.412 17.480 -8.922 1.00 88.19 275 ARG A N 1
ATOM 2082 C CA . ARG A 1 275 ? -2.495 18.017 -10.281 1.00 88.19 275 ARG A CA 1
ATOM 2083 C C . ARG A 1 275 ? -1.654 19.279 -10.463 1.00 88.19 275 ARG A C 1
ATOM 2085 O O . ARG A 1 275 ? -0.916 19.370 -11.438 1.00 88.19 275 ARG A O 1
ATOM 2092 N N . THR A 1 276 ? -1.706 20.224 -9.524 1.00 91.81 276 THR A N 1
ATOM 2093 C CA . THR A 1 276 ? -0.854 21.424 -9.572 1.00 91.81 276 THR A CA 1
ATOM 2094 C C . THR A 1 276 ? 0.635 21.064 -9.533 1.00 91.81 276 THR A C 1
ATOM 2096 O O . THR A 1 276 ? 1.435 21.685 -10.231 1.00 91.81 276 THR A O 1
ATOM 2099 N N . ALA A 1 277 ? 1.026 20.046 -8.761 1.00 90.69 277 ALA A N 1
ATOM 2100 C CA . ALA A 1 277 ? 2.408 19.572 -8.733 1.00 90.69 277 ALA A CA 1
ATOM 2101 C C . ALA A 1 277 ? 2.832 18.923 -10.063 1.00 90.69 277 ALA A C 1
ATOM 2103 O O . ALA A 1 277 ? 3.933 19.200 -10.544 1.00 90.69 277 ALA A O 1
ATOM 2104 N N . LEU A 1 278 ? 1.966 18.107 -10.679 1.00 89.94 278 LEU A N 1
ATOM 2105 C CA . LEU A 1 278 ? 2.219 17.528 -12.003 1.00 89.94 278 LEU A CA 1
ATOM 2106 C C . LEU A 1 278 ? 2.330 18.616 -13.080 1.00 89.94 278 LEU A C 1
ATOM 2108 O O . LEU A 1 278 ? 3.243 18.569 -13.899 1.00 89.94 278 LEU A O 1
ATOM 2112 N N . GLU A 1 279 ? 1.450 19.621 -13.056 1.00 92.38 279 GLU A N 1
ATOM 2113 C CA . GLU A 1 279 ? 1.487 20.768 -13.973 1.00 92.38 279 GLU A CA 1
ATOM 2114 C C . GLU A 1 279 ? 2.801 21.556 -13.837 1.00 92.38 279 GLU A C 1
ATOM 2116 O O . GLU A 1 279 ? 3.456 21.830 -14.844 1.00 92.38 279 GLU A O 1
ATOM 2121 N N . ALA A 1 280 ? 3.247 21.838 -12.608 1.00 92.75 280 ALA A N 1
ATOM 2122 C CA . ALA A 1 280 ? 4.520 22.516 -12.357 1.00 92.75 280 ALA A CA 1
ATOM 2123 C C . ALA A 1 280 ? 5.734 21.683 -12.814 1.00 92.75 280 ALA A C 1
ATOM 2125 O O . ALA A 1 280 ? 6.672 22.218 -13.412 1.00 92.75 280 ALA A O 1
ATOM 2126 N N . ARG A 1 281 ? 5.719 20.363 -12.574 1.00 92.69 281 ARG A N 1
ATOM 2127 C CA . ARG A 1 281 ? 6.763 19.444 -13.061 1.00 92.69 281 ARG A CA 1
ATOM 2128 C C . ARG A 1 281 ? 6.799 19.414 -14.587 1.00 92.69 281 ARG A C 1
ATOM 2130 O O . ARG A 1 281 ? 7.883 19.490 -15.165 1.00 92.69 281 ARG A O 1
ATOM 2137 N N . ARG A 1 282 ? 5.631 19.379 -15.231 1.00 93.06 282 ARG A N 1
ATOM 2138 C CA . ARG A 1 282 ? 5.508 19.417 -16.688 1.00 93.06 282 ARG A CA 1
ATOM 2139 C C . ARG A 1 282 ? 6.054 20.709 -17.268 1.00 93.06 282 ARG A C 1
ATOM 2141 O O . ARG A 1 282 ? 6.779 20.651 -18.254 1.00 93.06 282 ARG A O 1
ATOM 2148 N N . GLU A 1 283 ? 5.735 21.857 -16.679 1.00 94.06 283 GLU A N 1
ATOM 2149 C CA . GLU A 1 283 ? 6.251 23.153 -17.133 1.00 94.06 283 GLU A CA 1
ATOM 2150 C C . GLU A 1 283 ? 7.785 23.200 -17.063 1.00 94.06 283 GLU A C 1
ATOM 2152 O O . GLU A 1 283 ? 8.439 23.537 -18.052 1.00 94.06 283 GLU A O 1
ATOM 2157 N N . ALA A 1 284 ? 8.367 22.771 -15.939 1.00 92.38 284 ALA A N 1
ATOM 2158 C CA . ALA A 1 284 ? 9.818 22.689 -15.782 1.00 92.38 284 ALA A CA 1
ATOM 2159 C C . ALA A 1 284 ? 10.460 21.715 -16.788 1.00 92.38 284 ALA A C 1
ATOM 2161 O O . ALA A 1 284 ? 11.467 22.037 -17.421 1.00 92.38 284 ALA A O 1
ATOM 2162 N N . SER A 1 285 ? 9.855 20.540 -16.973 1.00 91.94 285 SER A N 1
ATOM 2163 C CA . SER A 1 285 ? 10.327 19.512 -17.904 1.00 91.94 285 SER A CA 1
ATOM 2164 C C . SER A 1 285 ? 10.211 19.961 -19.372 1.00 91.94 285 SER A C 1
ATOM 2166 O O . SER A 1 285 ? 11.129 19.732 -20.157 1.00 91.94 285 SER A O 1
ATOM 2168 N N . LEU A 1 286 ? 9.158 20.700 -19.747 1.00 93.12 286 LEU A N 1
ATOM 2169 C CA . LEU A 1 286 ? 9.031 21.327 -21.072 1.00 93.12 286 LEU A CA 1
ATOM 2170 C C . LEU A 1 286 ? 10.094 22.401 -21.310 1.00 93.12 286 LEU A C 1
ATOM 2172 O O . LEU A 1 286 ? 10.664 22.451 -22.399 1.00 93.12 286 LEU A O 1
ATOM 2176 N N . GLY A 1 287 ? 10.377 23.236 -20.307 1.00 92.62 287 GLY A N 1
ATOM 2177 C CA . GLY A 1 287 ? 11.452 24.226 -20.383 1.00 92.62 287 GLY A CA 1
ATOM 2178 C C . GLY A 1 287 ? 12.808 23.565 -20.637 1.00 92.62 287 GLY A C 1
ATOM 2179 O O . GLY A 1 287 ? 13.529 23.959 -21.554 1.00 92.62 287 GLY A O 1
ATOM 2180 N N . LYS A 1 288 ? 13.103 22.494 -19.891 1.00 92.69 288 LYS A N 1
ATOM 2181 C CA . LYS A 1 288 ? 14.319 21.690 -20.058 1.00 92.69 288 LYS A CA 1
ATOM 2182 C C . LYS A 1 288 ? 14.392 21.017 -21.430 1.00 92.69 288 LYS A C 1
ATOM 2184 O O . LYS A 1 288 ? 15.432 21.046 -22.082 1.00 92.69 288 LYS A O 1
ATOM 2189 N N . LEU A 1 289 ? 13.279 20.447 -21.897 1.00 92.19 289 LEU A N 1
ATOM 2190 C CA . LEU A 1 289 ? 13.186 19.818 -23.215 1.00 92.19 289 LEU A CA 1
ATOM 2191 C C . LEU A 1 289 ? 13.465 20.816 -24.335 1.00 92.19 289 LEU A C 1
ATOM 2193 O O . LEU A 1 289 ? 14.248 20.510 -25.228 1.00 92.19 289 LEU A O 1
ATOM 2197 N N . ALA A 1 290 ? 12.868 22.006 -24.271 1.00 93.44 290 ALA A N 1
ATOM 2198 C CA . ALA A 1 290 ? 13.077 23.045 -25.272 1.00 93.44 290 ALA A CA 1
ATOM 2199 C C . ALA A 1 290 ? 14.536 23.530 -25.304 1.00 93.44 290 ALA A C 1
ATOM 2201 O O . ALA A 1 290 ? 15.100 23.693 -26.388 1.00 93.44 290 ALA A O 1
ATOM 2202 N N . ALA A 1 291 ? 15.157 23.723 -24.135 1.00 93.25 291 ALA A N 1
ATOM 2203 C CA . ALA A 1 291 ? 16.565 24.106 -24.032 1.00 93.25 291 ALA A CA 1
ATOM 2204 C C . ALA A 1 291 ? 17.486 23.034 -24.636 1.00 93.25 291 ALA A C 1
ATOM 2206 O O . ALA A 1 291 ? 18.322 23.336 -25.490 1.00 93.25 291 ALA A O 1
ATOM 2207 N N . TRP A 1 292 ? 17.265 21.769 -24.271 1.00 94.81 292 TRP A N 1
ATOM 2208 C CA . TRP A 1 292 ? 18.043 20.661 -24.808 1.00 94.81 292 TRP A CA 1
ATOM 2209 C C . TRP A 1 292 ? 17.811 20.448 -26.312 1.00 94.81 292 TRP A C 1
ATOM 2211 O O . TRP A 1 292 ? 18.771 20.217 -27.039 1.00 94.81 292 TRP A O 1
ATOM 2221 N N . HIS A 1 293 ? 16.578 20.574 -26.819 1.00 93.19 293 HIS A N 1
ATOM 2222 C CA . HIS A 1 293 ? 16.296 20.511 -28.262 1.00 93.19 293 HIS A CA 1
ATOM 2223 C C . HIS A 1 293 ? 17.059 21.576 -29.043 1.00 93.19 293 HIS A C 1
ATOM 2225 O O . HIS A 1 293 ? 17.621 21.264 -30.090 1.00 93.19 293 HIS A O 1
ATOM 2231 N N . ALA A 1 294 ? 17.109 22.810 -28.536 1.00 92.50 294 ALA A N 1
ATOM 2232 C CA . ALA A 1 294 ? 17.848 23.889 -29.180 1.00 92.50 294 ALA A CA 1
ATOM 2233 C C . ALA A 1 294 ? 19.355 23.587 -29.243 1.00 92.50 294 ALA A C 1
ATOM 2235 O O . ALA A 1 294 ? 19.955 23.719 -30.312 1.00 92.50 294 ALA A O 1
ATOM 2236 N N . ALA A 1 295 ? 19.946 23.120 -28.137 1.00 92.25 295 ALA A N 1
ATOM 2237 C CA . ALA A 1 295 ? 21.351 22.715 -28.091 1.00 92.25 295 ALA A CA 1
ATOM 2238 C C . ALA A 1 295 ? 21.631 21.511 -29.013 1.00 92.25 295 ALA A C 1
ATOM 2240 O O . ALA A 1 295 ? 22.550 21.536 -29.831 1.00 92.25 295 ALA A O 1
ATOM 2241 N N . TYR A 1 296 ? 20.785 20.479 -28.958 1.00 92.44 296 TYR A N 1
ATOM 2242 C CA . TYR A 1 296 ? 20.934 19.270 -29.764 1.00 92.44 296 TYR A CA 1
ATOM 2243 C C . TYR A 1 296 ? 20.817 19.548 -31.266 1.00 92.44 296 TYR A C 1
ATOM 2245 O O . TYR A 1 296 ? 21.591 19.005 -32.049 1.00 92.44 296 TYR A O 1
ATOM 2253 N N . ALA A 1 297 ? 19.881 20.403 -31.684 1.00 92.88 297 ALA A N 1
ATOM 2254 C CA . ALA A 1 297 ? 19.725 20.784 -33.085 1.00 92.88 297 ALA A CA 1
ATOM 2255 C C . ALA A 1 297 ? 20.892 21.648 -33.593 1.00 92.88 297 ALA A C 1
ATOM 2257 O O . ALA A 1 297 ? 21.218 21.594 -34.778 1.00 92.88 297 ALA A O 1
ATOM 2258 N N . GLN A 1 298 ? 21.533 22.422 -32.712 1.00 92.69 298 GLN A N 1
ATOM 2259 C CA . GLN A 1 298 ? 22.734 23.186 -33.045 1.00 92.69 298 GLN A CA 1
ATOM 2260 C C . GLN A 1 298 ? 23.947 22.269 -33.258 1.00 92.69 298 GLN A C 1
ATOM 2262 O O . GLN A 1 298 ? 24.679 22.447 -34.233 1.00 92.69 298 GLN A O 1
ATOM 2267 N N . ASP A 1 299 ? 24.136 21.282 -32.383 1.00 92.12 299 ASP A N 1
ATOM 2268 C CA . ASP A 1 299 ? 25.281 20.367 -32.438 1.00 92.12 299 ASP A CA 1
ATOM 2269 C C . ASP A 1 299 ? 25.095 19.238 -33.469 1.00 92.12 299 ASP A C 1
ATOM 2271 O O . ASP A 1 299 ? 26.058 18.791 -34.098 1.00 92.12 299 ASP A O 1
ATOM 2275 N N . TYR A 1 300 ? 23.853 18.782 -33.671 1.00 93.75 300 TYR A N 1
ATOM 2276 C CA . TYR A 1 300 ? 23.496 17.622 -34.499 1.00 93.75 300 TYR A CA 1
ATOM 2277 C C . TYR A 1 300 ? 22.261 17.883 -35.391 1.00 93.75 300 TYR A C 1
ATOM 2279 O O . TYR A 1 300 ? 21.262 17.158 -35.295 1.00 93.75 300 TYR A O 1
ATOM 2287 N N . PRO A 1 301 ? 22.307 18.866 -36.311 1.00 91.94 301 PRO A N 1
ATOM 2288 C CA . PRO A 1 301 ? 21.141 19.288 -37.094 1.00 91.94 301 PRO A CA 1
ATOM 2289 C C . PRO A 1 301 ? 20.536 18.164 -37.947 1.00 91.94 301 PRO A C 1
ATOM 2291 O O . PRO A 1 301 ? 19.317 18.010 -37.992 1.00 91.94 301 PRO A O 1
ATOM 2294 N N . GLU A 1 302 ? 21.374 17.336 -38.581 1.00 91.75 302 GLU A N 1
ATOM 2295 C CA . GLU A 1 302 ? 20.913 16.225 -39.427 1.00 91.75 302 GLU A CA 1
ATOM 2296 C C . GLU A 1 302 ? 20.209 15.129 -38.613 1.00 91.75 302 GLU A C 1
ATOM 2298 O O . GLU A 1 302 ? 19.157 14.643 -39.018 1.00 91.75 302 GLU A O 1
ATOM 2303 N N . MET A 1 303 ? 20.749 14.764 -37.442 1.00 89.56 303 MET A N 1
ATOM 2304 C CA . MET A 1 303 ? 20.128 13.747 -36.582 1.00 89.56 303 MET A CA 1
ATOM 2305 C C . MET A 1 303 ? 18.850 14.257 -35.917 1.00 89.56 303 MET A C 1
ATOM 2307 O O . MET A 1 303 ? 17.946 13.463 -35.669 1.00 89.56 303 MET A O 1
ATOM 2311 N N . SER A 1 304 ? 18.771 15.557 -35.619 1.00 90.44 304 SER A N 1
ATOM 2312 C CA . SER A 1 304 ? 17.550 16.167 -35.092 1.00 90.44 304 SER A CA 1
ATOM 2313 C C . SER A 1 304 ? 16.426 16.122 -36.126 1.00 90.44 304 SER A C 1
ATOM 2315 O O . SER A 1 304 ? 15.355 15.610 -35.821 1.00 90.44 304 SER A O 1
ATOM 2317 N N . ALA A 1 305 ? 16.690 16.575 -37.357 1.00 91.50 305 ALA A N 1
ATOM 2318 C CA . ALA A 1 305 ? 15.698 16.557 -38.431 1.00 91.50 305 ALA A CA 1
ATOM 2319 C C . ALA A 1 305 ? 15.245 15.128 -38.774 1.00 91.50 305 ALA A C 1
ATOM 2321 O O . ALA A 1 305 ? 14.050 14.863 -38.877 1.00 91.50 305 ALA A O 1
ATOM 2322 N N . GLU A 1 306 ? 16.189 14.184 -38.872 1.00 92.19 306 GLU A N 1
ATOM 2323 C CA . GLU A 1 306 ? 15.866 12.776 -39.122 1.00 92.19 306 GLU A CA 1
ATOM 2324 C C . GLU A 1 306 ? 15.005 12.174 -38.002 1.00 92.19 306 GLU A C 1
ATOM 2326 O O . GLU A 1 306 ? 14.093 11.394 -38.274 1.00 92.19 306 GLU A O 1
ATOM 2331 N N . TYR A 1 307 ? 15.271 12.520 -36.738 1.00 90.25 307 TYR A N 1
ATOM 2332 C CA . TYR A 1 307 ? 14.453 12.050 -35.621 1.00 90.25 307 TYR A CA 1
ATOM 2333 C C . TYR A 1 307 ? 13.010 12.541 -35.737 1.00 90.25 307 TYR A C 1
ATOM 2335 O O . TYR A 1 307 ? 12.090 11.735 -35.613 1.00 90.25 307 TYR A O 1
ATOM 2343 N N . ASP A 1 308 ? 12.812 13.830 -36.014 1.00 89.69 308 ASP A N 1
ATOM 2344 C CA . ASP A 1 308 ? 11.480 14.428 -36.126 1.00 89.69 308 ASP A CA 1
ATOM 2345 C C . ASP A 1 308 ? 10.678 13.801 -37.278 1.00 89.69 308 ASP A C 1
ATOM 2347 O O . ASP A 1 308 ? 9.515 13.433 -37.095 1.00 89.69 308 ASP A O 1
ATOM 2351 N N . GLU A 1 309 ? 11.320 13.579 -38.430 1.00 90.62 309 GLU A N 1
ATOM 2352 C CA . GLU A 1 309 ? 10.722 12.876 -39.572 1.00 90.62 309 GLU A CA 1
ATOM 2353 C C . GLU A 1 309 ? 10.311 11.440 -39.213 1.00 90.62 309 GLU A C 1
ATOM 2355 O O . GLU A 1 309 ? 9.199 11.004 -39.527 1.00 90.62 309 GLU A O 1
ATOM 2360 N N . LEU A 1 310 ? 11.185 10.694 -38.527 1.00 88.12 310 LEU A N 1
ATOM 2361 C CA . LEU A 1 310 ? 10.905 9.317 -38.117 1.00 88.12 310 LEU A CA 1
ATOM 2362 C C . LEU A 1 310 ? 9.785 9.240 -37.073 1.00 88.12 310 LEU A C 1
ATOM 2364 O O . LEU A 1 310 ? 8.936 8.352 -37.162 1.00 88.12 310 LEU A O 1
ATOM 2368 N N . MET A 1 311 ? 9.764 10.151 -36.098 1.00 88.12 311 MET A N 1
ATOM 2369 C CA . MET A 1 311 ? 8.715 10.193 -35.079 1.00 88.12 311 MET A CA 1
ATOM 2370 C C . MET A 1 311 ? 7.361 10.549 -35.690 1.00 88.12 311 MET A C 1
ATOM 2372 O O . MET A 1 311 ? 6.367 9.911 -35.357 1.00 88.12 311 MET A O 1
ATOM 2376 N N . GLN A 1 312 ? 7.313 11.510 -36.616 1.00 87.81 312 GLN A N 1
ATOM 2377 C CA . GLN A 1 312 ? 6.075 11.886 -37.299 1.00 87.81 312 GLN A CA 1
ATOM 2378 C C . GLN A 1 312 ? 5.531 10.763 -38.196 1.00 87.81 312 GLN A C 1
ATOM 2380 O O . GLN A 1 312 ? 4.318 10.624 -38.336 1.00 87.81 312 GLN A O 1
ATOM 2385 N N . ALA A 1 313 ? 6.412 9.978 -38.820 1.00 86.69 313 ALA A N 1
ATOM 2386 C CA . ALA A 1 313 ? 6.014 8.937 -39.762 1.00 86.69 313 ALA A CA 1
ATOM 2387 C C . ALA A 1 313 ? 5.617 7.606 -39.100 1.00 86.69 313 ALA A C 1
ATOM 2389 O O . ALA A 1 313 ? 4.809 6.875 -39.673 1.00 86.69 313 ALA A O 1
ATOM 2390 N N . TYR A 1 314 ? 6.203 7.261 -37.945 1.00 85.50 314 TYR A N 1
ATOM 2391 C CA . TYR A 1 314 ? 6.132 5.896 -37.403 1.00 85.50 314 TYR A CA 1
ATOM 2392 C C . TYR A 1 314 ? 5.727 5.788 -35.929 1.00 85.50 314 TYR A C 1
ATOM 2394 O O . TYR A 1 314 ? 5.621 4.668 -35.429 1.00 85.50 314 TYR A O 1
ATOM 2402 N N . CYS A 1 315 ? 5.515 6.893 -35.215 1.00 85.62 315 CYS A N 1
ATOM 2403 C CA . CYS A 1 315 ? 5.075 6.861 -33.821 1.00 85.62 315 CYS A CA 1
ATOM 2404 C C . CYS A 1 315 ? 3.646 7.384 -33.666 1.00 85.62 315 CYS A C 1
ATOM 2406 O O . CYS A 1 315 ? 3.177 8.200 -34.457 1.00 85.62 315 CYS A O 1
ATOM 2408 N N . HIS A 1 316 ? 2.973 6.936 -32.607 1.00 88.00 316 HIS A N 1
ATOM 2409 C CA . HIS A 1 316 ? 1.702 7.511 -32.185 1.00 88.00 316 HIS A CA 1
ATOM 2410 C C . HIS A 1 316 ? 1.860 8.987 -31.787 1.00 88.00 316 HIS A C 1
ATOM 2412 O O . HIS A 1 316 ? 2.960 9.464 -31.479 1.00 88.00 316 HIS A O 1
ATOM 2418 N N . GLU A 1 317 ? 0.734 9.705 -31.758 1.00 83.31 317 GLU A N 1
ATOM 2419 C CA . GLU A 1 317 ? 0.690 11.114 -31.372 1.00 83.31 317 GLU A CA 1
ATOM 2420 C C . GLU A 1 317 ? 1.326 11.367 -29.996 1.00 83.31 317 GLU A C 1
ATOM 2422 O O . GLU A 1 317 ? 1.358 10.514 -29.103 1.00 83.31 317 GLU A O 1
ATOM 2427 N N . ALA A 1 318 ? 1.841 12.583 -29.809 1.00 76.75 318 ALA A N 1
ATOM 2428 C CA . ALA A 1 318 ? 2.479 12.964 -28.563 1.00 76.75 318 ALA A CA 1
ATOM 2429 C C . ALA A 1 318 ? 1.514 12.833 -27.372 1.00 76.75 318 ALA A C 1
ATOM 2431 O O . ALA A 1 318 ? 0.485 13.498 -27.325 1.00 76.75 318 ALA A O 1
ATOM 2432 N N . GLY A 1 319 ? 1.891 12.022 -26.380 1.00 74.94 319 GLY A N 1
ATOM 2433 C CA . GLY A 1 319 ? 1.060 11.751 -25.202 1.00 74.94 319 GLY A CA 1
ATOM 2434 C C . GLY A 1 319 ? 0.199 10.494 -25.321 1.00 74.94 319 GLY A C 1
ATOM 2435 O O . GLY A 1 319 ? -0.445 10.121 -24.344 1.00 74.94 319 GLY A O 1
ATOM 2436 N N . TRP A 1 320 ? 0.224 9.806 -26.466 1.00 86.62 320 TRP A N 1
ATOM 2437 C CA . TRP A 1 320 ? -0.335 8.465 -26.560 1.00 86.62 320 TRP A CA 1
ATOM 2438 C C . TRP A 1 320 ? 0.429 7.502 -25.646 1.00 86.62 320 TRP A C 1
ATOM 2440 O O . TRP A 1 320 ? 1.659 7.547 -25.557 1.00 86.62 320 TRP A O 1
ATOM 2450 N N . CYS A 1 321 ? -0.306 6.624 -24.977 1.00 85.12 321 CYS A N 1
ATOM 2451 C CA . CYS A 1 321 ? 0.221 5.579 -24.113 1.00 85.12 321 CYS A CA 1
ATOM 2452 C C . CYS A 1 321 ? -0.576 4.285 -24.342 1.00 85.12 321 CYS A C 1
ATOM 2454 O O . CYS A 1 321 ? -1.773 4.357 -24.625 1.00 85.12 321 CYS A O 1
ATOM 2456 N N . PRO A 1 322 ? 0.058 3.107 -24.219 1.00 83.50 322 PRO A N 1
ATOM 2457 C CA . PRO A 1 322 ? -0.652 1.839 -24.311 1.00 83.50 322 PRO A CA 1
ATOM 2458 C C . PRO A 1 322 ? -1.715 1.673 -23.218 1.00 83.50 322 PRO A C 1
ATOM 2460 O O . PRO A 1 322 ? -1.519 2.109 -22.084 1.00 83.50 322 PRO A O 1
ATOM 2463 N N . ASP A 1 323 ? -2.783 0.937 -23.525 1.00 80.62 323 ASP A N 1
ATOM 2464 C CA . ASP A 1 323 ? -3.905 0.710 -22.599 1.00 80.62 323 ASP A CA 1
ATOM 2465 C C . ASP A 1 323 ? -3.507 0.001 -21.295 1.00 80.62 323 ASP A C 1
ATOM 2467 O O . ASP A 1 323 ? -4.170 0.161 -20.275 1.00 80.62 323 ASP A O 1
ATOM 2471 N N . TRP A 1 324 ? -2.414 -0.767 -21.312 1.00 75.88 324 TRP A N 1
ATOM 2472 C CA . TRP A 1 324 ? -1.899 -1.479 -20.141 1.00 75.88 324 TRP A CA 1
ATOM 2473 C C . TRP A 1 324 ? -1.111 -0.590 -19.165 1.00 75.88 324 TRP A C 1
ATOM 2475 O O . TRP A 1 324 ? -0.694 -1.078 -18.116 1.00 75.88 324 TRP A O 1
ATOM 2485 N N . PHE A 1 325 ? -0.893 0.692 -19.480 1.00 77.44 325 PHE A N 1
ATOM 2486 C CA . PHE A 1 325 ? -0.352 1.646 -18.511 1.00 77.44 325 PHE A CA 1
ATOM 2487 C C . PHE A 1 325 ? -1.397 1.972 -17.440 1.00 77.44 325 PHE A C 1
ATOM 2489 O O . PHE A 1 325 ? -2.552 2.265 -17.761 1.00 77.44 325 PHE A O 1
ATOM 2496 N N . THR A 1 326 ? -0.969 2.001 -16.176 1.00 78.31 326 THR A N 1
ATOM 2497 C CA . THR A 1 326 ? -1.796 2.526 -15.080 1.00 78.31 326 THR A CA 1
ATOM 2498 C C . THR A 1 326 ? -1.936 4.043 -15.191 1.00 78.31 326 THR A C 1
ATOM 2500 O O . THR A 1 326 ? -1.095 4.703 -15.802 1.00 78.31 326 THR A O 1
ATOM 2503 N N . ASP A 1 327 ? -2.975 4.617 -14.588 1.00 79.44 327 ASP A N 1
ATOM 2504 C CA . ASP A 1 327 ? -3.190 6.069 -14.636 1.00 79.44 327 ASP A CA 1
ATOM 2505 C C . ASP A 1 327 ? -2.014 6.842 -14.012 1.00 79.44 327 ASP A C 1
ATOM 2507 O O . ASP A 1 327 ? -1.515 7.775 -14.633 1.00 79.44 327 ASP A O 1
ATOM 2511 N N . ASP A 1 328 ? -1.442 6.355 -12.905 1.00 77.94 328 ASP A N 1
ATOM 2512 C CA . ASP A 1 328 ? -0.219 6.923 -12.313 1.00 77.94 328 ASP A CA 1
ATOM 2513 C C . ASP A 1 328 ? 0.970 6.924 -13.293 1.00 77.94 328 ASP A C 1
ATOM 2515 O O . ASP A 1 328 ? 1.745 7.879 -13.358 1.00 77.94 328 ASP A O 1
ATOM 2519 N N . GLN A 1 329 ? 1.132 5.859 -14.089 1.00 80.75 329 GLN A N 1
ATOM 2520 C CA . GLN A 1 329 ? 2.194 5.793 -15.098 1.00 80.75 329 GLN A CA 1
ATOM 2521 C C . GLN A 1 329 ? 1.947 6.777 -16.242 1.00 80.75 329 GLN A C 1
ATOM 2523 O O . GLN A 1 329 ? 2.906 7.315 -16.801 1.00 80.75 329 GLN A O 1
ATOM 2528 N N . LYS A 1 330 ? 0.681 7.007 -16.606 1.00 86.50 330 LYS A N 1
ATOM 2529 C CA . LYS A 1 330 ? 0.300 8.003 -17.614 1.00 86.50 330 LYS A CA 1
ATOM 2530 C C . LYS A 1 330 ? 0.541 9.417 -17.096 1.00 86.50 330 LYS A C 1
ATOM 2532 O O . LYS A 1 330 ? 1.083 10.230 -17.841 1.00 86.50 330 LYS A O 1
ATOM 2537 N N . ASP A 1 331 ? 0.227 9.684 -15.833 1.00 87.56 331 ASP A N 1
ATOM 2538 C CA . ASP A 1 331 ? 0.467 10.970 -15.180 1.00 87.56 331 ASP A CA 1
ATOM 2539 C C . ASP A 1 331 ? 1.964 11.272 -15.047 1.00 87.56 331 ASP A C 1
ATOM 2541 O O . ASP A 1 331 ? 2.394 12.375 -15.380 1.00 87.56 331 ASP A O 1
ATOM 2545 N N . GLU A 1 332 ? 2.787 10.290 -14.663 1.00 85.81 332 GLU A N 1
ATOM 2546 C CA . GLU A 1 332 ? 4.254 10.412 -14.656 1.00 85.81 332 GLU A CA 1
ATOM 2547 C C . GLU A 1 332 ? 4.808 10.708 -16.057 1.00 85.81 332 GLU A C 1
ATOM 2549 O O . GLU A 1 332 ? 5.611 11.627 -16.239 1.00 85.81 332 GLU A O 1
ATOM 2554 N N . LEU A 1 333 ? 4.345 9.964 -17.066 1.00 86.75 333 LEU A N 1
ATOM 2555 C CA . LEU A 1 333 ? 4.742 10.159 -18.460 1.00 86.75 333 LEU A CA 1
ATOM 2556 C C . LEU A 1 333 ? 4.349 11.550 -18.972 1.00 86.75 333 LEU A C 1
ATOM 2558 O O . LEU A 1 333 ? 5.107 12.207 -19.686 1.00 86.75 333 LEU A O 1
ATOM 2562 N N . TRP A 1 334 ? 3.146 11.994 -18.619 1.00 89.62 334 TRP A N 1
ATOM 2563 C CA . TRP A 1 334 ? 2.637 13.305 -18.978 1.00 89.62 334 TRP A CA 1
ATOM 2564 C C . TRP A 1 334 ? 3.388 14.419 -18.242 1.00 89.62 334 TRP A C 1
ATOM 2566 O O . TRP A 1 334 ? 3.667 15.461 -18.836 1.00 89.62 334 TRP A O 1
ATOM 2576 N N . ALA A 1 335 ? 3.746 14.221 -16.977 1.00 89.81 335 ALA A N 1
ATOM 2577 C CA . ALA A 1 335 ? 4.450 15.217 -16.181 1.00 89.81 335 ALA A CA 1
ATOM 2578 C C . ALA A 1 335 ? 5.923 15.381 -16.576 1.00 89.81 335 ALA A C 1
ATOM 2580 O O . ALA A 1 335 ? 6.505 16.422 -16.277 1.00 89.81 335 ALA A O 1
ATOM 2581 N N . ASP A 1 336 ? 6.524 14.412 -17.275 1.00 90.50 336 ASP A N 1
ATOM 2582 C CA . ASP A 1 336 ? 7.919 14.488 -17.717 1.00 90.50 336 ASP A CA 1
ATOM 2583 C C . ASP A 1 336 ? 8.131 14.387 -19.246 1.00 90.50 336 ASP A C 1
ATOM 2585 O O . ASP A 1 336 ? 8.676 13.399 -19.753 1.00 90.50 336 ASP A O 1
ATOM 2589 N N . PRO A 1 337 ? 7.770 15.429 -20.024 1.00 89.50 337 PRO A N 1
ATOM 2590 C CA . PRO A 1 337 ? 8.061 15.480 -21.457 1.00 89.50 337 PRO A CA 1
ATOM 2591 C C . PRO A 1 337 ? 9.548 15.375 -21.821 1.00 89.50 337 PRO A C 1
ATOM 2593 O O . PRO A 1 337 ? 9.858 14.897 -22.912 1.00 89.50 337 PRO A O 1
ATOM 2596 N N . PHE A 1 338 ? 10.467 15.784 -20.938 1.00 88.75 338 PHE A N 1
ATOM 2597 C CA . PHE A 1 338 ? 11.917 15.704 -21.150 1.00 88.75 338 PHE A CA 1
ATOM 2598 C C . PHE A 1 338 ? 12.398 14.275 -21.416 1.00 88.75 338 PHE A C 1
ATOM 2600 O O . PHE A 1 338 ? 13.312 14.075 -22.220 1.00 88.75 338 PHE A O 1
ATOM 2607 N N . GLY A 1 339 ? 11.739 13.267 -20.838 1.00 85.25 339 GLY A N 1
ATOM 2608 C CA . GLY A 1 339 ? 12.011 11.862 -21.137 1.00 85.25 339 GLY A CA 1
ATOM 2609 C C . GLY A 1 339 ? 11.778 11.483 -22.608 1.00 85.25 339 GLY A C 1
ATOM 2610 O O . GLY A 1 339 ? 12.367 10.516 -23.081 1.00 85.25 339 GLY A O 1
ATOM 2611 N N . GLU A 1 340 ? 10.975 12.256 -23.353 1.00 85.06 340 GLU A N 1
ATOM 2612 C CA . GLU A 1 340 ? 10.595 12.025 -24.760 1.00 85.06 340 GLU A CA 1
ATOM 2613 C C . GLU A 1 340 ? 10.168 10.590 -25.073 1.00 85.06 340 GLU A C 1
ATOM 2615 O O . GLU A 1 340 ? 10.455 10.042 -26.138 1.00 85.06 340 GLU A O 1
ATOM 2620 N N . ARG A 1 341 ? 9.474 9.942 -24.145 1.00 83.62 341 ARG A N 1
ATOM 2621 C CA . ARG A 1 341 ? 9.038 8.572 -24.371 1.00 83.62 341 ARG A CA 1
ATOM 2622 C C . ARG A 1 341 ? 7.947 8.559 -25.449 1.00 83.62 341 ARG A C 1
ATOM 2624 O O . ARG A 1 341 ? 6.873 9.138 -25.282 1.00 83.62 341 ARG A O 1
ATOM 2631 N N . ARG A 1 342 ? 8.263 7.930 -26.582 1.00 84.06 342 ARG A N 1
ATOM 2632 C CA . ARG A 1 342 ? 7.398 7.762 -27.758 1.00 84.06 342 ARG A CA 1
ATOM 2633 C C . ARG A 1 342 ? 7.118 6.283 -27.983 1.00 84.06 342 ARG A C 1
ATOM 2635 O O . ARG A 1 342 ? 7.925 5.428 -27.621 1.00 84.06 342 ARG A O 1
ATOM 2642 N N . PHE A 1 343 ? 5.973 5.990 -28.586 1.00 86.75 343 PHE A N 1
ATOM 2643 C CA . PHE A 1 343 ? 5.562 4.626 -28.892 1.00 86.75 343 PHE A CA 1
ATOM 2644 C C . PHE A 1 343 ? 5.377 4.484 -30.393 1.00 86.75 343 PHE A C 1
ATOM 2646 O O . PHE A 1 343 ? 4.693 5.292 -31.015 1.00 86.75 343 PHE A O 1
ATOM 2653 N N . ILE A 1 344 ? 6.020 3.465 -30.955 1.00 84.12 344 ILE A N 1
ATOM 2654 C CA . ILE A 1 344 ? 5.944 3.149 -32.378 1.00 84.12 344 ILE A CA 1
ATOM 2655 C C . ILE A 1 344 ? 4.549 2.604 -32.675 1.00 84.12 344 ILE A C 1
ATOM 2657 O O . ILE A 1 344 ? 4.109 1.674 -32.000 1.00 84.12 344 ILE A O 1
ATOM 2661 N N . ASP A 1 345 ? 3.900 3.158 -33.695 1.00 83.06 345 ASP A N 1
ATOM 2662 C CA . ASP A 1 345 ? 2.642 2.637 -34.213 1.00 83.06 345 ASP A CA 1
ATOM 2663 C C . ASP A 1 345 ? 2.942 1.425 -35.098 1.00 83.06 345 ASP A C 1
ATOM 2665 O O . ASP A 1 345 ? 3.477 1.535 -36.208 1.00 83.06 345 ASP A O 1
ATOM 2669 N N . GLU A 1 346 ? 2.656 0.235 -34.573 1.00 76.06 346 GLU A N 1
ATOM 2670 C CA . GLU A 1 346 ? 2.945 -1.001 -35.291 1.00 76.06 346 GLU A CA 1
ATOM 2671 C C . GLU A 1 346 ? 2.024 -1.215 -36.498 1.00 76.06 346 GLU A C 1
ATOM 2673 O O . GLU A 1 346 ? 2.438 -1.891 -37.440 1.00 76.06 346 GLU A O 1
ATOM 2678 N N . ASP A 1 347 ? 0.841 -0.597 -36.533 1.00 72.50 347 ASP A N 1
ATOM 2679 C CA . ASP A 1 347 ? -0.124 -0.751 -37.626 1.00 72.50 347 ASP A CA 1
ATOM 2680 C C . ASP A 1 347 ? 0.279 0.046 -38.880 1.00 72.50 347 ASP A C 1
ATOM 2682 O O . ASP A 1 347 ? -0.060 -0.343 -40.003 1.00 72.50 347 ASP A O 1
ATOM 2686 N N . ILE A 1 348 ? 1.039 1.133 -38.707 1.00 73.31 348 ILE A N 1
ATOM 2687 C CA . ILE A 1 348 ? 1.512 2.002 -39.800 1.00 73.31 348 ILE A CA 1
ATOM 2688 C C . ILE A 1 348 ? 2.855 1.515 -40.370 1.00 73.31 348 ILE A C 1
ATOM 2690 O O . ILE A 1 348 ? 3.237 1.871 -41.490 1.00 73.31 348 ILE A O 1
ATOM 2694 N N . LEU A 1 349 ? 3.573 0.640 -39.655 1.00 68.25 349 LEU A N 1
ATOM 2695 C CA . LEU A 1 349 ? 4.800 0.044 -40.176 1.00 68.25 349 LEU A CA 1
ATOM 2696 C C . LEU A 1 349 ? 4.487 -0.775 -41.450 1.00 68.25 349 LEU A C 1
ATOM 2698 O O . LEU A 1 349 ? 3.728 -1.748 -41.375 1.00 68.25 349 LEU A O 1
ATOM 2702 N N . PRO A 1 350 ? 5.120 -0.470 -42.609 1.00 57.50 350 PRO A N 1
ATOM 2703 C CA . PRO A 1 350 ? 4.806 -1.067 -43.922 1.00 57.50 350 PRO A CA 1
ATOM 2704 C C . PRO A 1 350 ? 4.797 -2.603 -43.971 1.00 57.50 350 PRO A C 1
ATOM 2706 O O . PRO A 1 350 ? 4.288 -3.229 -44.896 1.00 57.50 350 PRO A O 1
ATOM 2709 N N . SER A 1 351 ? 5.410 -3.223 -42.980 1.00 53.41 351 SER A N 1
ATOM 2710 C CA . SER A 1 351 ? 5.753 -4.627 -42.882 1.00 53.41 351 SER A CA 1
ATOM 2711 C C . SER A 1 351 ? 4.885 -5.404 -41.879 1.00 53.41 351 SER A C 1
ATOM 2713 O O . SER A 1 351 ? 4.789 -6.623 -42.007 1.00 53.41 351 SER A O 1
ATOM 2715 N N . PHE A 1 352 ? 4.162 -4.739 -40.969 1.00 47.53 352 PHE A N 1
ATOM 2716 C CA . PHE A 1 352 ? 3.128 -5.383 -40.138 1.00 47.53 352 PHE A CA 1
ATOM 2717 C C . PHE A 1 352 ? 1.869 -5.701 -40.969 1.00 47.53 352 PHE A C 1
ATOM 2719 O O . PHE A 1 352 ? 1.253 -6.761 -40.824 1.00 47.53 352 PHE A O 1
ATOM 2726 N N . LEU A 1 353 ? 1.580 -4.853 -41.965 1.00 47.25 353 LEU A N 1
ATOM 2727 C CA . LEU A 1 353 ? 0.583 -5.097 -43.016 1.00 47.25 353 LEU A CA 1
ATOM 2728 C C . LEU A 1 353 ? 0.926 -6.316 -43.904 1.00 47.25 353 LEU A C 1
ATOM 2730 O O . LEU A 1 353 ? 0.022 -7.007 -44.377 1.00 47.25 353 LEU A O 1
ATOM 2734 N N . LEU A 1 354 ? 2.217 -6.631 -44.090 1.00 45.81 354 LEU A N 1
ATOM 2735 C CA . LEU A 1 354 ? 2.696 -7.813 -44.831 1.00 45.81 354 LEU A CA 1
ATOM 2736 C C . LEU A 1 354 ? 2.579 -9.117 -44.019 1.00 45.81 354 LEU A C 1
ATOM 2738 O O . LEU A 1 354 ? 2.219 -10.151 -44.581 1.00 45.81 354 LEU A O 1
ATOM 2742 N N . VAL A 1 355 ? 2.810 -9.083 -42.701 1.00 47.53 355 VAL A N 1
ATOM 2743 C CA . VAL A 1 355 ? 2.677 -10.264 -41.818 1.00 47.53 355 VAL A CA 1
ATOM 2744 C C . VAL A 1 355 ? 1.213 -10.667 -41.618 1.00 47.53 355 VAL A C 1
ATOM 2746 O O . VAL A 1 355 ? 0.899 -11.856 -41.599 1.00 47.53 355 VAL A O 1
ATOM 2749 N N . ARG A 1 356 ? 0.284 -9.703 -41.561 1.00 45.41 356 ARG A N 1
ATOM 2750 C CA . ARG A 1 356 ? -1.164 -9.992 -41.537 1.00 45.41 356 ARG A CA 1
ATOM 2751 C C . ARG A 1 356 ? -1.686 -10.631 -42.829 1.00 45.41 356 ARG A C 1
ATOM 2753 O O . ARG A 1 356 ? -2.752 -11.240 -42.810 1.00 45.41 356 ARG A O 1
ATOM 2760 N N . THR A 1 357 ? -0.962 -10.490 -43.941 1.00 43.84 357 THR A N 1
ATOM 2761 C CA . THR A 1 357 ? -1.414 -10.915 -45.277 1.00 43.84 357 THR A CA 1
ATOM 2762 C C . THR A 1 357 ? -0.602 -12.060 -45.884 1.00 43.84 357 THR A C 1
ATOM 2764 O O . THR A 1 357 ? -1.054 -12.658 -46.860 1.00 43.84 357 THR A O 1
ATOM 2767 N N . SER A 1 358 ? 0.554 -12.430 -45.322 1.00 43.44 358 SER A N 1
ATOM 2768 C CA . SER A 1 358 ? 1.390 -13.492 -45.889 1.00 43.44 358 SER A CA 1
ATOM 2769 C C . SER A 1 358 ? 2.188 -14.274 -44.840 1.00 43.44 358 SER A C 1
ATOM 2771 O O . SER A 1 358 ? 2.936 -13.727 -44.036 1.00 43.44 358 SER A O 1
ATOM 2773 N N . SER A 1 359 ? 2.049 -15.601 -44.883 1.00 45.59 359 SER A N 1
ATOM 2774 C CA . SER A 1 359 ? 2.721 -16.588 -44.029 1.00 45.59 359 SER A CA 1
ATOM 2775 C C . SER A 1 359 ? 4.188 -16.832 -44.423 1.00 45.59 359 SER A C 1
ATOM 2777 O O . SER A 1 359 ? 4.620 -17.983 -44.509 1.00 45.59 359 SER A O 1
ATOM 2779 N N . ALA A 1 360 ? 4.956 -15.783 -44.731 1.00 42.25 360 ALA A N 1
ATOM 2780 C CA . ALA A 1 360 ? 6.311 -15.923 -45.260 1.00 42.25 360 ALA A CA 1
ATOM 2781 C C . ALA A 1 360 ? 7.352 -15.105 -44.481 1.00 42.25 360 ALA A C 1
ATOM 2783 O O . ALA A 1 360 ? 7.255 -13.891 -44.319 1.00 42.25 360 ALA A O 1
ATOM 2784 N N . LEU A 1 361 ? 8.387 -15.824 -44.040 1.00 49.19 361 LEU A N 1
ATOM 2785 C CA . LEU A 1 361 ? 9.638 -15.340 -43.463 1.00 49.19 361 LEU A CA 1
ATOM 2786 C C . LEU A 1 361 ? 10.347 -14.337 -44.389 1.00 49.19 361 LEU A C 1
ATOM 2788 O O . LEU A 1 361 ? 11.123 -14.732 -45.255 1.00 49.19 361 LEU A O 1
ATOM 2792 N N . THR A 1 362 ? 10.169 -13.041 -44.145 1.00 43.34 362 THR A N 1
ATOM 2793 C CA . THR A 1 362 ? 11.099 -11.999 -44.610 1.00 43.34 362 THR A CA 1
ATOM 2794 C C . THR A 1 362 ? 11.154 -10.859 -43.592 1.00 43.34 362 THR A C 1
ATOM 2796 O O . THR A 1 362 ? 10.244 -10.043 -43.530 1.00 43.34 362 THR A O 1
ATOM 2799 N N . MET A 1 363 ? 12.238 -10.785 -42.804 1.00 47.75 363 MET A N 1
ATOM 2800 C CA . MET A 1 363 ? 12.493 -9.718 -41.814 1.00 47.75 363 MET A CA 1
ATOM 2801 C C . MET A 1 363 ? 13.859 -8.992 -41.990 1.00 47.75 363 MET A C 1
ATOM 2803 O O . MET A 1 363 ? 14.700 -9.091 -41.097 1.00 47.75 363 MET A O 1
ATOM 2807 N N . PRO A 1 364 ? 14.145 -8.252 -43.090 1.00 46.12 364 PRO A N 1
ATOM 2808 C CA . PRO A 1 364 ? 15.319 -7.357 -43.131 1.00 46.12 364 PRO A CA 1
ATOM 2809 C C . PRO A 1 364 ? 15.005 -5.868 -42.872 1.00 46.12 364 PRO A C 1
ATOM 2811 O O . PRO A 1 364 ? 15.822 -5.179 -42.268 1.00 46.12 364 PRO A O 1
ATOM 2814 N N . GLN A 1 365 ? 13.847 -5.346 -43.307 1.00 47.03 365 GLN A N 1
ATOM 2815 C CA . GLN A 1 365 ? 13.569 -3.893 -43.275 1.00 47.03 365 GLN A CA 1
ATOM 2816 C C . GLN A 1 365 ? 12.895 -3.377 -41.985 1.00 47.03 365 GLN A C 1
ATOM 2818 O O . GLN A 1 365 ? 13.087 -2.221 -41.620 1.00 47.03 365 GLN A O 1
ATOM 2823 N N . ILE A 1 366 ? 12.174 -4.221 -41.230 1.00 51.25 366 ILE A N 1
ATOM 2824 C CA . ILE A 1 366 ? 11.650 -3.865 -39.885 1.00 51.25 366 ILE A CA 1
ATOM 2825 C C . ILE A 1 366 ? 12.801 -3.557 -38.933 1.00 51.25 366 ILE A C 1
ATOM 2827 O O . ILE A 1 366 ? 12.778 -2.589 -38.170 1.00 51.25 366 ILE A O 1
ATOM 2831 N N . THR A 1 367 ? 13.832 -4.389 -39.022 1.00 57.34 367 THR A N 1
ATOM 2832 C CA . THR A 1 367 ? 15.048 -4.280 -38.241 1.00 57.34 367 THR A CA 1
ATOM 2833 C C . THR A 1 367 ? 15.759 -2.966 -38.558 1.00 57.34 367 THR A C 1
ATOM 2835 O O . THR A 1 367 ? 16.284 -2.359 -37.640 1.00 57.34 367 THR A O 1
ATOM 2838 N N . SER A 1 368 ? 15.731 -2.443 -39.793 1.00 69.88 368 SER A N 1
ATOM 2839 C CA . SER A 1 368 ? 16.461 -1.207 -40.119 1.00 69.88 368 SER A CA 1
ATOM 2840 C C . SER A 1 368 ? 15.829 0.064 -39.544 1.00 69.88 368 SER A C 1
ATOM 2842 O O . SER A 1 368 ? 16.568 0.865 -38.979 1.00 69.88 368 SER A O 1
ATOM 2844 N N . ILE A 1 369 ? 14.503 0.252 -39.627 1.00 78.38 369 ILE A N 1
ATOM 2845 C CA . ILE A 1 369 ? 13.840 1.463 -39.087 1.00 78.38 369 ILE A CA 1
ATOM 2846 C C . ILE A 1 369 ? 13.833 1.434 -37.557 1.00 78.38 369 ILE A C 1
ATOM 2848 O O . ILE A 1 369 ? 14.299 2.386 -36.933 1.00 78.38 369 ILE A O 1
ATOM 2852 N N . LYS A 1 370 ? 13.409 0.317 -36.939 1.00 76.69 370 LYS A N 1
ATOM 2853 C CA . LYS A 1 370 ? 13.443 0.172 -35.472 1.00 76.69 370 LYS A CA 1
ATOM 2854 C C . LYS A 1 370 ? 14.875 0.312 -34.933 1.00 76.69 370 LYS A C 1
ATOM 2856 O O . LYS A 1 370 ? 15.076 0.975 -33.920 1.00 76.69 370 LYS A O 1
ATOM 2861 N N . ASN A 1 371 ? 15.889 -0.234 -35.617 1.00 81.19 371 ASN A N 1
ATOM 2862 C CA . ASN A 1 371 ? 17.286 -0.032 -35.209 1.00 81.19 371 ASN A CA 1
ATOM 2863 C C . ASN A 1 371 ? 17.763 1.405 -35.429 1.00 81.19 371 ASN A C 1
ATOM 2865 O O . ASN A 1 371 ? 18.580 1.881 -3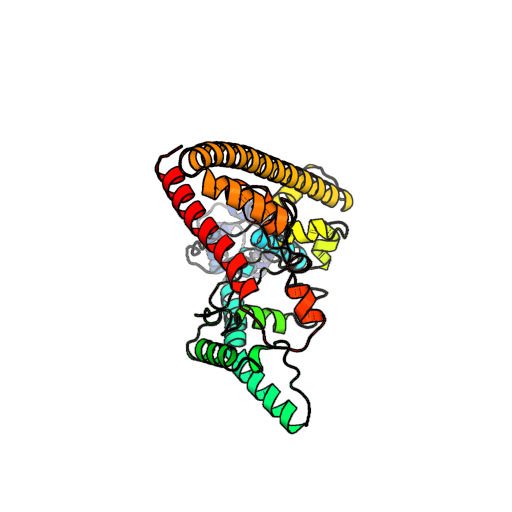4.643 1.00 81.19 371 ASN A O 1
ATOM 2869 N N . ARG A 1 372 ? 17.294 2.100 -36.476 1.00 87.19 372 ARG A N 1
ATOM 2870 C CA . ARG A 1 372 ? 17.669 3.497 -36.715 1.00 87.19 372 ARG A CA 1
ATOM 2871 C C . ARG A 1 372 ? 17.094 4.411 -35.640 1.00 87.19 372 ARG A C 1
ATOM 2873 O O . ARG A 1 372 ? 17.868 5.173 -35.068 1.00 87.19 372 ARG A O 1
ATOM 2880 N N . ILE A 1 373 ? 15.811 4.250 -35.306 1.00 86.88 373 ILE A N 1
ATOM 2881 C CA . ILE A 1 373 ? 15.157 4.945 -34.187 1.00 86.88 373 ILE A CA 1
ATOM 2882 C C . ILE A 1 373 ? 15.935 4.685 -32.893 1.00 86.88 373 ILE A C 1
ATOM 2884 O O . ILE A 1 373 ? 16.451 5.631 -32.309 1.00 86.88 373 ILE A O 1
ATOM 2888 N N . ARG A 1 374 ? 16.166 3.415 -32.524 1.00 85.75 374 ARG A N 1
ATOM 2889 C CA . ARG A 1 374 ? 16.934 3.058 -31.313 1.00 85.75 374 ARG A CA 1
ATOM 2890 C C . ARG A 1 374 ? 18.342 3.652 -31.289 1.00 85.75 374 ARG A C 1
ATOM 2892 O O . ARG A 1 374 ? 18.834 4.032 -30.233 1.00 85.75 374 ARG A O 1
ATOM 2899 N N . LYS A 1 375 ? 19.018 3.723 -32.440 1.00 88.38 375 LYS A N 1
ATOM 2900 C CA . LYS A 1 375 ? 20.361 4.310 -32.545 1.00 88.38 375 LYS A CA 1
ATOM 2901 C C . LYS A 1 375 ? 20.335 5.818 -32.292 1.00 88.38 375 LYS A C 1
ATOM 2903 O O . LYS A 1 375 ? 21.230 6.324 -31.619 1.00 88.38 375 LYS A O 1
ATOM 2908 N N . ILE A 1 376 ? 19.340 6.522 -32.831 1.00 89.62 376 ILE A N 1
ATOM 2909 C CA . ILE A 1 376 ? 19.168 7.961 -32.603 1.00 89.62 376 ILE A CA 1
ATOM 2910 C C . ILE A 1 376 ? 18.737 8.217 -31.152 1.00 89.62 376 ILE A C 1
ATOM 2912 O O . ILE A 1 376 ? 19.308 9.086 -30.504 1.00 89.62 376 ILE A O 1
ATOM 2916 N N . GLU A 1 377 ? 17.822 7.418 -30.599 1.00 90.00 377 GLU A N 1
ATOM 2917 C CA . GLU A 1 377 ? 17.410 7.489 -29.190 1.00 90.00 377 GLU A CA 1
ATOM 2918 C C . GLU A 1 377 ? 18.577 7.251 -28.227 1.00 90.00 377 GLU A C 1
ATOM 2920 O O . GLU A 1 377 ? 18.743 8.011 -27.279 1.00 90.00 377 GLU A O 1
ATOM 2925 N N . ALA A 1 378 ? 19.432 6.256 -28.488 1.00 88.19 378 ALA A N 1
ATOM 2926 C CA . ALA A 1 378 ? 20.621 6.004 -27.674 1.00 88.19 378 ALA A CA 1
ATOM 2927 C C . ALA A 1 378 ? 21.573 7.209 -27.682 1.00 88.19 378 ALA A C 1
ATOM 2929 O O . ALA A 1 378 ? 22.043 7.638 -26.630 1.00 88.19 378 ALA A O 1
ATOM 2930 N N . HIS A 1 379 ? 21.807 7.800 -28.857 1.00 92.75 379 HIS A N 1
ATOM 2931 C CA . HIS A 1 379 ? 22.626 9.003 -28.977 1.00 92.75 379 HIS A CA 1
ATOM 2932 C C . HIS A 1 379 ? 22.000 10.203 -28.249 1.00 92.75 379 HIS A C 1
ATOM 2934 O O . HIS A 1 379 ? 22.681 10.900 -27.498 1.00 92.75 379 HIS A O 1
ATOM 2940 N N . ARG A 1 380 ? 20.695 10.438 -28.440 1.00 91.88 380 ARG A N 1
ATOM 2941 C CA . ARG A 1 380 ? 19.937 11.488 -27.743 1.00 91.88 380 ARG A CA 1
ATOM 2942 C C . ARG A 1 380 ? 19.989 11.289 -26.231 1.00 91.88 380 ARG A C 1
ATOM 2944 O O . ARG A 1 380 ? 20.227 12.252 -25.519 1.00 91.88 380 ARG A O 1
ATOM 2951 N N . SER A 1 381 ? 19.861 10.057 -25.740 1.00 89.19 381 SER A N 1
ATOM 2952 C CA . SER A 1 381 ? 19.985 9.735 -24.315 1.00 89.19 381 SER A CA 1
ATOM 2953 C C . SER A 1 381 ? 21.370 10.076 -23.762 1.00 89.19 381 SER A C 1
ATOM 2955 O O . SER A 1 381 ? 21.452 10.635 -22.672 1.00 89.19 381 SER A O 1
ATOM 2957 N N . THR A 1 382 ? 22.451 9.789 -24.496 1.00 90.62 382 THR A N 1
ATOM 2958 C CA . THR A 1 382 ? 23.810 10.193 -24.092 1.00 90.62 382 THR A CA 1
ATOM 2959 C C . THR A 1 382 ? 23.966 11.714 -24.079 1.00 90.62 382 THR A C 1
ATOM 2961 O O . THR A 1 382 ? 24.537 12.262 -23.141 1.00 90.62 382 THR A O 1
ATOM 2964 N N . SER A 1 383 ? 23.425 12.408 -25.083 1.00 90.94 383 SER A N 1
ATOM 2965 C CA . SER A 1 383 ? 23.441 13.874 -25.130 1.00 90.94 383 SER A CA 1
ATOM 2966 C C . SER A 1 383 ? 22.628 14.505 -23.995 1.00 90.94 383 SER A C 1
ATOM 2968 O O . SER A 1 383 ? 23.098 15.467 -23.398 1.00 90.94 383 SER A O 1
ATOM 2970 N N . LYS A 1 384 ? 21.453 13.956 -23.659 1.00 90.94 384 LYS A N 1
ATOM 2971 C CA . LYS A 1 384 ? 20.654 14.404 -22.509 1.00 90.94 384 LYS A CA 1
ATOM 2972 C C . LYS A 1 384 ? 21.422 14.249 -21.207 1.00 90.94 384 LYS A C 1
ATOM 2974 O O . LYS A 1 384 ? 21.488 15.205 -20.453 1.00 90.94 384 LYS A O 1
ATOM 2979 N N . ALA A 1 385 ? 22.045 13.094 -20.973 1.00 89.06 385 ALA A N 1
ATOM 2980 C CA . ALA A 1 385 ? 22.846 12.880 -19.769 1.00 89.06 385 ALA A CA 1
ATOM 2981 C C . ALA A 1 385 ? 23.982 13.915 -19.648 1.00 89.06 385 ALA A C 1
ATOM 2983 O O . ALA A 1 385 ? 24.175 14.494 -18.585 1.00 89.06 385 ALA A O 1
ATOM 2984 N N . ALA A 1 386 ? 24.673 14.221 -20.753 1.00 88.31 386 ALA A N 1
ATOM 2985 C CA . ALA A 1 386 ? 25.708 15.257 -20.771 1.00 88.31 386 ALA A CA 1
ATOM 2986 C C . ALA A 1 386 ? 25.149 16.673 -20.520 1.00 88.31 386 ALA A C 1
ATOM 2988 O O . ALA A 1 386 ? 25.786 17.470 -19.837 1.00 88.31 386 ALA A O 1
ATOM 2989 N N . PHE A 1 387 ? 23.959 16.979 -21.044 1.00 89.00 387 PHE A N 1
ATOM 2990 C CA . PHE A 1 387 ? 23.257 18.241 -20.796 1.00 89.00 387 PHE A CA 1
ATOM 2991 C C . PHE A 1 387 ? 22.871 18.388 -19.315 1.00 89.00 387 PHE A C 1
ATOM 2993 O O . PHE A 1 387 ? 23.103 19.430 -18.712 1.00 89.00 387 PHE A O 1
ATOM 3000 N N . GLU A 1 388 ? 22.389 17.311 -18.688 1.00 86.88 388 GLU A N 1
ATOM 3001 C CA . GLU A 1 388 ? 22.076 17.290 -17.255 1.00 86.88 388 GLU A CA 1
ATOM 3002 C C . GLU A 1 388 ? 23.314 17.469 -16.367 1.00 86.88 388 GLU A C 1
ATOM 3004 O O . GLU A 1 388 ? 23.245 18.159 -15.350 1.00 86.88 388 GLU A O 1
ATOM 3009 N N . GLU A 1 389 ? 24.453 16.883 -16.747 1.00 83.38 389 GLU A N 1
ATOM 3010 C CA . GLU A 1 389 ? 25.727 17.052 -16.035 1.00 83.38 389 GLU A CA 1
ATOM 3011 C C . GLU A 1 389 ? 26.293 18.476 -16.152 1.00 83.38 389 GLU A C 1
ATOM 3013 O O . GLU A 1 389 ? 26.988 18.937 -15.243 1.00 83.38 389 GLU A O 1
ATOM 3018 N N . ALA A 1 390 ? 25.980 19.188 -17.238 1.00 78.19 390 ALA A N 1
ATOM 3019 C CA . ALA A 1 390 ? 26.402 20.571 -17.452 1.00 78.19 390 ALA A CA 1
ATOM 3020 C C . ALA A 1 390 ? 25.629 21.589 -16.588 1.00 78.19 390 ALA A C 1
ATOM 3022 O O . ALA A 1 390 ? 26.090 22.720 -16.427 1.00 78.19 390 ALA A O 1
ATOM 3023 N N . GLY A 1 391 ? 24.506 21.187 -15.976 1.00 65.62 391 GLY A N 1
ATOM 3024 C CA . GLY A 1 391 ? 23.690 22.049 -15.115 1.00 65.62 391 GLY A CA 1
ATOM 3025 C C . GLY A 1 391 ? 22.881 23.113 -15.866 1.00 65.62 391 GLY A C 1
ATOM 3026 O O . GLY A 1 391 ? 22.472 24.100 -15.249 1.00 65.62 391 GLY A O 1
ATOM 3027 N N . GLU A 1 392 ? 22.680 22.915 -17.169 1.00 50.66 392 GLU A N 1
ATOM 3028 C CA . GLU A 1 392 ? 21.775 23.681 -18.038 1.00 50.66 392 GLU A CA 1
ATOM 3029 C C . GLU A 1 392 ? 20.388 23.019 -18.093 1.00 50.66 392 GLU A C 1
ATOM 3031 O O . GLU A 1 392 ? 19.393 23.769 -18.236 1.00 50.66 392 GLU A O 1
#

Foldseek 3Di:
DDFALVLLVVLCVVVVHDLVNLCVQLVHDSVVSVCCNVVVDPDDLVSLVSSCVVSVHDSCSGPVPRDPDDPPDDDDDDAFLLVLLLQVLCCVPVVDHPVRCVVCVVVVLVVLLVLLLCVLVVQVVQCVVCVVVVHDRPDPDCVVVLPQQSVQSNVCSVVSNSQTDADPDCVNHQHAGSSVVSVCVVCVVVCQAKNCVQFPGDGRSDDGGQAGTDNGNVSLCQLQVNDPVLSNCSSRSVDRLVVLVVVVVVVVDPDSVSSNVSSVVSNVVSVVVVVVVLVVLQVVLV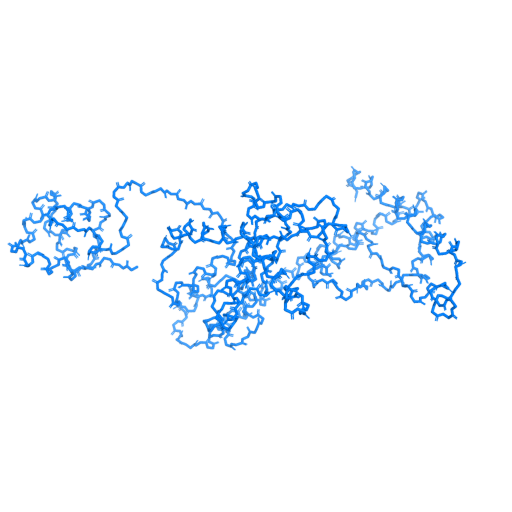VLQVVLLVVCCVVPVPLSVVLVVLCVQFWDDPLDDDPPDDPVRSSVCNSHCNLVDIHGDLVSPPCSVVVVPDPDDDPDVVCVSVVSNVVSSVVSVVSSVVVVVVVD

Radius of gyration: 31.22 Å; chains: 1; bounding box: 52×63×100 Å

Secondary structure (DSSP, 8-state):
----HHHHHHHHHHTT--HHHHHHHTTS-HHHHHHHHTTSSPPPHHHHHHHHHHTTS-GGGT-TT---SS----------HHHHHHHHHHHHHH---HHHHHHHHHHHHHHHHHHHHHHHHHHHHHHHHHHHTTPPP--SSGGGT-HHHHHHHHHHHHTT-TT----SSTTT-----HHHHHHHHHHTT-TTT-B-TTS-PPPTTSPP-STT-BS-HHHHHHHHTT-HHHHHHHHHTSS-HHHHHHHHHHHT---HHHHHHHHHHHHHHHHHHHHHHHHHHHHHHHHHHHHHHHHHHHH-HHHHHHHHHHHHHHBPPTT---TTS-HHHHHHHHH-GGG----B-TTTSTTHHHHTT------SHHHHHHHHHHHHHHHHHHHHHHHHHHT-

pLDDT: mean 84.25, std 12.23, range [42.25, 97.5]